Protein AF-0000000076204648 (afdb_homodimer)

Nearest PDB structures (foldseek):
  9ca1-assembly1_B  TM=9.227E-01  e=4.785E-21  Homo sapiens
  5gvd-assembly2_B  TM=9.600E-01  e=4.786E-19  Homo sapiens
  5gvd-assembly1_A  TM=9.150E-01  e=1.738E-18  Homo sapiens
  3nbi-assembly1_A  TM=7.741E-01  e=6.318E-12  Homo sapiens
  4cgy-assembly1_B  TM=7.667E-01  e=1.033E-11  Homo sapiens

Solvent-accessible surface area (backbone atoms only — not comparable to full-atom values): 27631 Å² total; per-residue (Å²): 109,74,61,58,63,32,37,73,71,6,47,49,52,28,74,69,25,49,54,65,36,25,64,92,49,66,93,39,67,70,53,29,49,61,44,46,33,39,41,60,38,66,76,25,34,28,80,74,74,63,91,45,46,58,32,66,85,25,55,59,48,76,40,52,35,47,29,29,34,66,42,56,44,64,50,41,36,64,74,94,43,49,79,43,84,78,49,64,88,36,46,35,36,34,33,27,34,39,74,52,73,42,38,30,34,43,34,37,87,51,71,93,61,54,78,82,59,54,32,34,21,27,31,36,34,34,52,65,34,25,26,60,51,14,28,33,55,33,31,69,82,31,43,43,75,73,38,54,52,14,59,74,50,30,51,54,52,53,49,49,51,55,50,49,53,44,46,56,51,40,53,62,60,60,68,46,72,72,76,80,67,68,80,68,68,74,73,68,76,70,70,76,73,69,82,74,73,83,72,76,74,78,81,79,79,74,83,76,79,80,70,72,66,69,64,64,58,60,55,54,52,57,54,52,54,61,60,54,68,68,59,64,84,67,76,76,79,81,78,82,76,84,123,108,73,61,59,63,31,36,72,71,8,46,46,53,27,74,69,24,48,54,65,37,26,65,94,51,65,94,39,68,70,54,29,48,61,42,45,33,38,42,58,38,67,77,25,35,28,81,73,74,62,91,46,46,56,31,67,84,26,55,61,46,76,38,52,34,47,31,29,34,65,44,58,42,66,50,40,36,63,73,94,44,49,78,42,83,80,51,65,90,35,46,35,37,33,32,27,36,39,74,52,73,41,39,31,34,44,34,35,88,51,70,95,62,53,78,82,57,53,32,34,21,26,30,37,34,32,50,66,32,25,26,59,51,14,29,33,55,32,30,69,81,32,42,42,74,73,36,57,51,14,61,76,48,31,50,54,52,52,49,51,52,54,52,51,53,44,46,55,51,38,52,64,63,61,67,46,70,71,74,79,64,66,80,66,67,73,72,67,77,68,70,76,69,70,78,80,68,80,67,72,74,73,75,83,77,82,80,82,80,75,86,69,65,72,65,64,56,57,61,56,54,58,53,50,56,66,60,58,69,69,66,68,81,68,79,79,82,80,76,81,75,74,132

Radius of gyration: 42.49 Å; Cα contacts (8 Å, |Δi|>4): 747; chains: 2; bounding box: 134×123×125 Å

Organism: Mytilus galloprovincialis (NCBI:txid29158)

Secondary structure (DSSP, 8-state):
-HHHHHHHTT--B-HHHHHHHHTTS---HHHHHHHHTTS-HHHHB---S-TTTTSTT--EEES-EEEEEEEEEE-SS-GGGTT-TTSPP-EEEEEESSS-EEEEEESS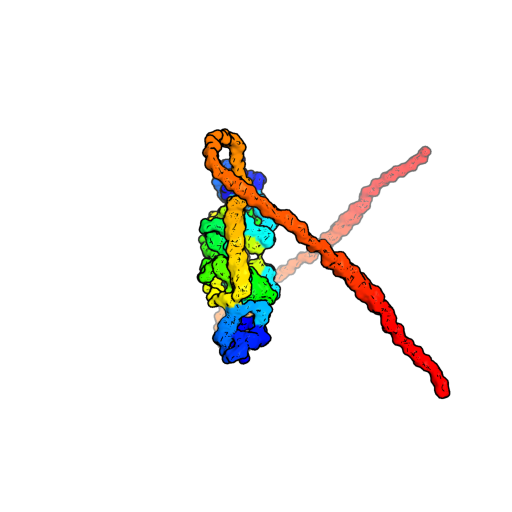PPTT--TTSPTT-EEEE-SEEEEETTEEEE-TTTEEEEE---HHHHHHHHHHHHHHHHHHHHHHHTSS------TT---------------------------STHHHHHHHHHHHHHHHTTTS-----------/-HHHHHHHTT--B-HHHHHHHHTTS---HHHHHHHHTTS-HHHHB---S-TTTTSTT--EEES-EEEEEEEEEE-SS-GGGTT-TTSPP-EEEEEESSS-EEEEEESSPPTT--TTSPTT-EEEE-SEEEEETTEEEE-TTTEEEEE---HHHHHHHHHHHHHHHHHHHHHHHTSS------TT--------------------------TTTHHHHHHHHHHHHHHHTTSS-----------

InterPro domains:
  IPR013894 RecQ mediated genome instability protein 1, OB-fold domain [PF08585] (84-159)
  IPR042470 RecQ mediated genome instability protein, N-terminal OB-fold domain superfamily [G3DSA:2.40.50.770] (40-168)

Foldseek 3Di:
DLQVVCVVQAQAWDPVLQCVQCPVHDSDNVSSVVSLQQDQLLVTFDDDFDPCLQAQPDWKDFDFHKKWWAAKAFPQDPPVCRVVPPGDGKIKTWIGRSPDIAIEIEPDDEPPDDRLQFTSWMKTFHGIFTGHNRYTYDYNVGIGTPTYHHPVRRVVVVVVVVVVVVVVVCVVVPPPDPPPPPVPDDPPPPDPPPPVPDPPVPDPPPPPPPVPPPVVVVVVVVVVVVVVVVPPDPPDPDDDDDD/DLQVVCVVQAQAWDPVLQCVQCPVHPSDNVSSVQSLQQDQLLVTFDDDFDPCLQAQPDWKDFDFHKKWWAAKAFPQDPPVCRVVPPGDGKIKTWIGRSPDIAIEIEPDDEPPDDRLQFTSWMKTFHGIFTGHNRYTYDYNVGIGTPTYHHPVRRVVVVVVVVVVVVVVVCVVVPPPPPPVPPVPPPPPCPDPPPPPPVCPVPPPDPPPDPPPPDVVVVVVVVVVVVVPVPPDDPPDPDDDDDD

Structure (mmCIF, N/CA/C/O backbone):
data_AF-0000000076204648-model_v1
#
loop_
_entity.id
_entity.type
_entity.pdbx_description
1 polymer 'Tudor domain-containing protein 3'
#
loop_
_atom_site.group_PDB
_atom_site.id
_atom_site.type_symbol
_atom_site.label_atom_id
_atom_site.label_alt_id
_atom_site.label_comp_id
_atom_site.label_asym_id
_atom_site.label_entity_id
_atom_site.label_seq_id
_atom_site.pdbx_PDB_ins_code
_atom_site.Cartn_x
_atom_site.Cartn_y
_atom_site.Cartn_z
_atom_site.occupancy
_atom_site.B_iso_or_equiv
_atom_site.auth_seq_id
_atom_site.auth_comp_id
_atom_site.auth_asym_id
_atom_site.auth_atom_id
_atom_site.pdbx_PDB_model_num
ATOM 1 N N . MET A 1 1 ? 19.734 31.438 8.516 1 57.34 1 MET A N 1
ATOM 2 C CA . MET A 1 1 ? 18.391 31.984 8.359 1 57.34 1 MET A CA 1
ATOM 3 C C . MET A 1 1 ? 17.328 30.953 8.734 1 57.34 1 MET A C 1
ATOM 5 O O . MET A 1 1 ? 17.594 29.75 8.672 1 57.34 1 MET A O 1
ATOM 9 N N . ALA A 1 2 ? 16.328 31.234 9.633 1 68.31 2 ALA A N 1
ATOM 10 C CA . ALA A 1 2 ? 15.328 30.359 10.242 1 68.31 2 ALA A CA 1
ATOM 11 C C . ALA A 1 2 ? 14.805 29.328 9.242 1 68.31 2 ALA A C 1
ATOM 13 O O . ALA A 1 2 ? 14.609 28.172 9.586 1 68.31 2 ALA A O 1
ATOM 14 N N . GLY A 1 3 ? 14.984 29.672 7.988 1 83 3 GLY A N 1
ATOM 15 C CA . GLY A 1 3 ? 14.469 28.812 6.938 1 83 3 GLY A CA 1
ATOM 16 C C . GLY A 1 3 ? 15.273 27.547 6.758 1 83 3 GLY A C 1
ATOM 17 O O . GLY A 1 3 ? 14.703 26.453 6.672 1 83 3 GLY A O 1
ATOM 18 N N . ALA A 1 4 ? 16.578 27.672 6.961 1 89.94 4 ALA A N 1
ATOM 19 C CA . ALA A 1 4 ? 17.453 26.516 6.707 1 89.94 4 ALA A CA 1
ATOM 20 C C . ALA A 1 4 ? 17.375 25.516 7.859 1 89.94 4 ALA A C 1
ATOM 22 O O . ALA A 1 4 ? 17.359 24.312 7.641 1 89.94 4 ALA A O 1
ATOM 23 N N . THR A 1 5 ? 17.359 26.047 9.125 1 94.25 5 THR A N 1
ATOM 24 C CA . THR A 1 5 ? 17.297 25.156 10.289 1 94.25 5 THR A CA 1
ATOM 25 C C . THR A 1 5 ? 15.945 24.469 10.359 1 94.25 5 THR A C 1
ATOM 27 O O . THR A 1 5 ? 15.867 23.297 10.766 1 94.25 5 THR A O 1
ATOM 30 N N . LEU A 1 6 ? 14.938 25.188 9.945 1 96.62 6 LEU A N 1
ATOM 31 C CA . LEU A 1 6 ? 13.594 24.609 9.914 1 96.62 6 LEU A CA 1
ATOM 32 C C . LEU A 1 6 ? 13.5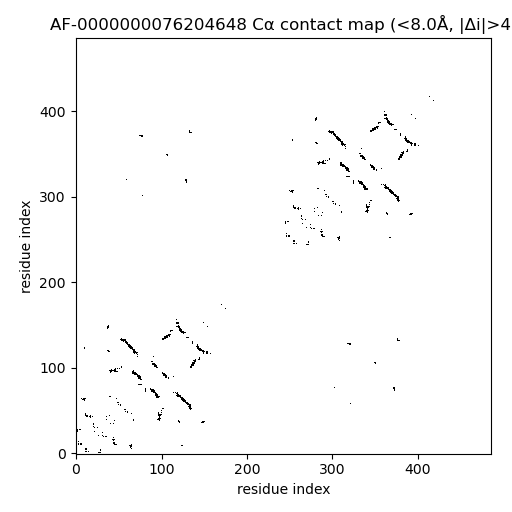 23.516 8.852 1 96.62 6 LEU A C 1
ATOM 34 O O . LEU A 1 6 ? 12.914 22.453 9.086 1 96.62 6 LEU A O 1
ATOM 38 N N . ASP A 1 7 ? 14.195 23.766 7.703 1 96.31 7 ASP A N 1
ATOM 39 C CA . ASP A 1 7 ? 14.234 22.781 6.625 1 96.31 7 ASP A CA 1
ATOM 40 C C . ASP A 1 7 ? 14.945 21.5 7.07 1 96.31 7 ASP A C 1
ATOM 42 O O . ASP A 1 7 ? 14.508 20.391 6.734 1 96.31 7 ASP A O 1
ATOM 46 N N . ALA A 1 8 ? 15.977 21.688 7.859 1 96.38 8 ALA A N 1
ATOM 47 C CA . ALA A 1 8 ? 16.75 20.547 8.344 1 96.38 8 ALA A CA 1
ATOM 48 C C . ALA A 1 8 ? 15.922 19.672 9.289 1 96.38 8 ALA A C 1
ATOM 50 O O . ALA A 1 8 ? 16.156 18.469 9.406 1 96.38 8 ALA A O 1
ATOM 51 N N . LYS A 1 9 ? 14.883 20.328 9.875 1 96.81 9 LYS A N 1
ATOM 52 C CA . LYS A 1 9 ? 14 19.609 10.797 1 96.81 9 LYS A CA 1
ATOM 53 C C . LYS A 1 9 ? 12.75 19.109 10.078 1 96.81 9 LYS A C 1
ATOM 55 O O . LYS A 1 9 ? 11.875 18.5 10.695 1 96.81 9 LYS A O 1
ATOM 60 N N . GLY A 1 10 ? 12.625 19.422 8.797 1 98.12 10 GLY A N 1
ATOM 61 C CA . GLY A 1 10 ? 11.531 18.922 7.992 1 98.12 10 GLY A CA 1
ATOM 62 C C . GLY A 1 10 ? 10.414 19.938 7.801 1 98.12 10 GLY A C 1
ATOM 63 O O . GLY A 1 10 ? 9.445 19.672 7.094 1 98.12 10 GLY A O 1
ATOM 64 N N . TRP A 1 11 ? 10.578 21.062 8.406 1 98.44 11 TRP A N 1
ATOM 65 C CA . TRP A 1 11 ? 9.555 22.094 8.289 1 98.44 11 TRP A CA 1
ATOM 66 C C . TRP A 1 11 ? 9.844 23.016 7.105 1 98.44 11 TRP A C 1
ATOM 68 O O . TRP A 1 11 ? 10.531 24.031 7.25 1 98.44 11 TRP A O 1
ATOM 78 N N . HIS A 1 12 ? 9.289 22.656 5.973 1 98.31 12 HIS A N 1
ATOM 79 C CA . HIS A 1 12 ? 9.477 23.438 4.754 1 98.31 12 HIS A CA 1
ATOM 80 C C . HIS A 1 12 ? 8.398 24.5 4.621 1 98.31 12 HIS A C 1
ATOM 82 O O . HIS A 1 12 ? 7.344 24.266 4.031 1 98.31 12 HIS A O 1
ATOM 88 N N . LEU A 1 13 ? 8.758 25.656 5.188 1 98 13 LEU A N 1
ATOM 89 C CA . LEU A 1 13 ? 7.824 26.781 5.215 1 98 13 LEU A CA 1
ATOM 90 C C . LEU A 1 13 ? 8.242 27.875 4.234 1 98 13 LEU A C 1
ATOM 92 O O . LEU A 1 13 ? 9.438 28.062 3.986 1 98 13 LEU A O 1
ATOM 96 N N . SER A 1 14 ? 7.242 28.516 3.668 1 97.06 14 SER A N 1
ATOM 97 C CA . SER A 1 14 ? 7.555 29.656 2.818 1 97.06 14 SER A CA 1
ATOM 98 C C . SER A 1 14 ? 8.109 30.828 3.635 1 97.06 14 SER A C 1
ATOM 100 O O . SER A 1 14 ? 7.949 30.859 4.855 1 97.06 14 SER A O 1
ATOM 102 N N . THR A 1 15 ? 8.781 31.797 2.938 1 94.94 15 THR A N 1
ATOM 103 C CA . THR A 1 15 ? 9.305 32.969 3.619 1 94.94 15 THR A CA 1
ATOM 104 C C . THR A 1 15 ? 8.18 33.75 4.285 1 94.94 15 THR A C 1
ATOM 106 O O . THR A 1 15 ? 8.297 34.188 5.441 1 94.94 15 THR A O 1
ATOM 109 N N . GLU A 1 16 ? 7.094 33.906 3.572 1 95.12 16 GLU A N 1
ATOM 110 C CA . GLU A 1 16 ? 5.918 34.594 4.117 1 95.12 16 GLU A CA 1
ATOM 111 C C . GLU A 1 16 ? 5.324 33.812 5.281 1 95.12 16 GLU A C 1
ATOM 113 O O . GLU A 1 16 ? 4.855 34.375 6.258 1 95.12 16 GLU A O 1
ATOM 118 N N . GLY A 1 17 ? 5.363 32.5 5.164 1 96.06 17 GLY A N 1
ATOM 119 C CA . GLY A 1 17 ? 4.852 31.625 6.223 1 96.06 17 GLY A CA 1
ATOM 120 C C . GLY A 1 17 ? 5.66 31.719 7.504 1 96.06 17 GLY A C 1
ATOM 121 O O . GLY A 1 17 ? 5.094 31.734 8.602 1 96.06 17 GLY A O 1
ATOM 122 N N . ILE A 1 18 ? 6.977 31.781 7.355 1 95.88 18 ILE A N 1
ATOM 123 C CA . ILE A 1 18 ? 7.855 31.922 8.516 1 95.88 18 ILE A CA 1
ATOM 124 C C . ILE A 1 18 ? 7.578 33.25 9.211 1 95.88 18 ILE A C 1
ATOM 126 O O . ILE A 1 18 ? 7.457 33.312 10.438 1 95.88 18 ILE A O 1
ATOM 130 N N . GLU A 1 19 ? 7.402 34.312 8.43 1 94.12 19 GLU A N 1
ATOM 131 C CA . GLU A 1 19 ? 7.129 35.625 9 1 94.12 19 GLU A CA 1
ATOM 132 C C . GLU A 1 19 ? 5.789 35.656 9.734 1 94.12 19 GLU A C 1
ATOM 134 O O . GLU A 1 19 ? 5.66 36.281 10.789 1 94.12 19 GLU A O 1
ATOM 139 N N . GLN A 1 20 ? 4.852 34.969 9.172 1 93.81 20 GLN A N 1
ATOM 140 C CA . GLN A 1 20 ? 3.541 34.844 9.805 1 93.81 20 GLN A CA 1
ATOM 141 C C . GLN A 1 20 ? 3.639 34.156 11.148 1 93.81 20 GLN A C 1
ATOM 143 O O . GLN A 1 20 ? 2.93 34.5 12.094 1 93.81 20 GLN A O 1
ATOM 148 N N . CYS A 1 21 ? 4.527 33.156 11.219 1 94.44 21 CYS A N 1
ATOM 149 C CA . CYS A 1 21 ? 4.648 32.344 12.43 1 94.44 21 CYS A CA 1
ATOM 150 C C . CYS A 1 21 ? 5.504 33.031 13.469 1 94.44 21 CYS A C 1
ATOM 152 O O . CYS A 1 21 ? 5.367 32.781 14.672 1 94.44 21 CYS A O 1
ATOM 154 N N . VAL A 1 22 ? 6.383 33.938 13.141 1 91.06 22 VAL A N 1
ATOM 155 C CA . VAL A 1 22 ? 7.234 34.688 14.055 1 91.06 22 VAL A CA 1
ATOM 156 C C . VAL A 1 22 ? 6.406 35.75 14.781 1 91.06 22 VAL A C 1
ATOM 158 O O . VAL A 1 22 ? 6.52 35.906 16 1 91.06 22 VAL A O 1
ATOM 161 N N . GLY A 1 23 ? 5.566 36.344 14.047 1 83.44 23 GLY A N 1
ATOM 162 C CA . GLY A 1 23 ? 4.797 37.438 14.648 1 83.44 23 GLY A CA 1
ATOM 163 C C . GLY A 1 23 ? 5.629 38.344 15.531 1 83.44 23 GLY A C 1
ATOM 164 O O . GLY A 1 23 ? 6.645 38.875 15.086 1 83.44 23 GLY A O 1
ATOM 165 N N . ASP A 1 24 ? 5.172 38.344 16.703 1 81.38 24 ASP A N 1
ATOM 166 C CA . ASP A 1 24 ? 5.844 39.188 17.672 1 81.38 24 ASP A CA 1
ATOM 167 C C . ASP A 1 24 ? 6.836 38.406 18.531 1 81.38 24 ASP A C 1
ATOM 169 O O . ASP A 1 24 ? 7.418 38.938 19.469 1 81.38 24 ASP A O 1
ATOM 173 N N . ASN A 1 25 ? 6.973 37.125 18.109 1 76.19 25 ASN A N 1
ATOM 174 C CA . ASN A 1 25 ? 7.824 36.25 18.906 1 76.19 25 ASN A CA 1
ATOM 175 C C . ASN A 1 25 ? 9.266 36.281 18.406 1 76.19 25 ASN A C 1
ATOM 177 O O . ASN A 1 25 ? 9.562 36.875 17.375 1 76.19 25 ASN A O 1
ATOM 181 N N . ALA A 1 26 ? 10.109 35.75 19.281 1 78.69 26 ALA A N 1
ATOM 182 C CA . ALA A 1 26 ? 11.516 35.594 18.891 1 78.69 26 ALA A CA 1
ATOM 183 C C . ALA A 1 26 ? 11.648 34.625 17.703 1 78.69 26 ALA A C 1
ATOM 185 O O . ALA A 1 26 ? 10.875 33.688 17.578 1 78.69 26 ALA A O 1
ATOM 186 N N . ARG A 1 27 ? 12.5 35.094 16.938 1 84.38 27 ARG A N 1
ATOM 187 C CA . ARG A 1 27 ? 12.789 34.25 15.781 1 84.38 27 ARG A CA 1
ATOM 188 C C . ARG A 1 27 ? 13.57 33 16.188 1 84.38 27 ARG A C 1
ATOM 190 O O . ARG A 1 27 ? 14.773 32.906 15.906 1 84.38 27 ARG A O 1
ATOM 197 N N . LYS A 1 28 ? 12.93 32.125 16.969 1 90.12 28 LYS A N 1
ATOM 198 C CA . LYS A 1 28 ? 13.461 30.844 17.375 1 90.12 28 LYS A CA 1
ATOM 199 C C . LYS A 1 28 ? 12.695 29.703 16.719 1 90.12 28 LYS A C 1
ATOM 201 O O . LYS A 1 28 ? 11.461 29.734 16.641 1 90.12 28 LYS A O 1
ATOM 206 N N . ASP A 1 29 ? 13.43 28.75 16.25 1 93.12 29 ASP A N 1
ATOM 207 C CA . ASP A 1 29 ? 12.836 27.625 15.523 1 93.12 29 ASP A CA 1
ATOM 208 C C . ASP A 1 29 ? 11.703 26.984 16.328 1 93.12 29 ASP A C 1
ATOM 210 O O . ASP A 1 29 ? 10.641 26.688 15.773 1 93.12 29 ASP A O 1
ATOM 214 N N . GLU A 1 30 ? 11.953 26.812 17.594 1 93.31 30 GLU A N 1
ATOM 215 C CA . GLU A 1 30 ? 10.984 26.125 18.438 1 93.31 30 GLU A CA 1
ATOM 216 C C . GLU A 1 30 ? 9.664 26.891 18.5 1 93.31 30 GLU A C 1
ATOM 218 O O . GLU A 1 30 ? 8.586 26.297 18.516 1 93.31 30 GLU A O 1
ATOM 223 N N . LYS A 1 31 ? 9.789 28.203 18.594 1 93.75 31 LYS A N 1
ATOM 224 C CA . LYS A 1 31 ? 8.594 29.031 18.672 1 93.75 31 LYS A CA 1
ATOM 225 C C . LYS A 1 31 ? 7.855 29.047 17.328 1 93.75 31 LYS A C 1
ATOM 227 O O . LYS A 1 31 ? 6.625 29.047 17.297 1 93.75 31 LYS A O 1
ATOM 232 N N . ILE A 1 32 ? 8.617 29.078 16.297 1 95.56 32 ILE A N 1
ATOM 233 C CA . ILE A 1 32 ? 8.039 29.078 14.961 1 95.56 32 ILE A CA 1
ATOM 234 C C . ILE A 1 32 ? 7.289 27.766 14.727 1 95.56 32 ILE A C 1
ATOM 236 O O . ILE A 1 32 ? 6.16 27.766 14.234 1 95.56 32 ILE A O 1
ATOM 240 N N . ILE A 1 33 ? 7.906 26.656 15.141 1 96.75 33 ILE A N 1
ATOM 241 C CA . ILE A 1 33 ? 7.316 25.328 14.961 1 96.75 33 ILE A CA 1
ATOM 242 C C . ILE A 1 33 ? 6.039 25.219 15.789 1 96.75 33 ILE A C 1
ATOM 244 O O . ILE A 1 33 ? 5.055 24.625 15.344 1 96.75 33 ILE A O 1
ATOM 248 N N . ASP A 1 34 ? 6.023 25.844 16.938 1 95.75 34 ASP A N 1
ATOM 249 C CA . ASP A 1 34 ? 4.863 25.797 17.828 1 95.75 34 ASP A CA 1
ATOM 250 C C . ASP A 1 34 ? 3.654 26.469 17.188 1 95.75 34 ASP A C 1
ATOM 252 O O . ASP A 1 34 ? 2.523 26 17.344 1 95.75 34 ASP A O 1
ATOM 256 N N . VAL A 1 35 ? 3.875 27.484 16.5 1 96.44 35 VAL A N 1
ATOM 257 C CA . VAL A 1 35 ? 2.791 28.188 15.812 1 96.44 35 VAL A CA 1
ATOM 258 C C . VAL A 1 35 ? 2.424 27.453 14.531 1 96.44 35 VAL A C 1
ATOM 260 O O . VAL A 1 35 ? 1.242 27.281 14.219 1 96.44 35 VAL A O 1
ATOM 263 N N . ALA A 1 36 ? 3.473 26.984 13.836 1 97.5 36 ALA A N 1
ATOM 264 C CA . ALA A 1 36 ? 3.281 26.297 12.555 1 97.5 36 ALA A CA 1
ATOM 265 C C . ALA A 1 36 ? 2.451 25.031 12.719 1 97.5 36 ALA A C 1
ATOM 267 O O . ALA A 1 36 ? 1.671 24.672 11.836 1 97.5 36 ALA A O 1
ATOM 268 N N . LYS A 1 37 ? 2.637 24.328 13.812 1 97.62 37 LYS A N 1
ATOM 269 C CA . LYS A 1 37 ? 1.92 23.078 14.055 1 97.62 37 LYS A CA 1
ATOM 270 C C . LYS A 1 37 ? 0.41 23.312 14.062 1 97.62 37 LYS A C 1
ATOM 272 O O . LYS A 1 37 ? -0.361 22.406 13.734 1 97.62 37 LYS A O 1
ATOM 277 N N . ASP A 1 38 ? 0.017 24.531 14.422 1 98.12 38 ASP A N 1
ATOM 278 C CA . ASP A 1 38 ? -1.404 24.844 14.562 1 98.12 38 ASP A CA 1
ATOM 279 C C . ASP A 1 38 ? -1.903 25.672 13.391 1 98.12 38 ASP A C 1
ATOM 281 O O . ASP A 1 38 ? -2.984 26.266 13.453 1 98.12 38 ASP A O 1
ATOM 285 N N . THR A 1 39 ? -1.097 25.828 12.398 1 98.5 39 THR A N 1
ATOM 286 C CA . THR A 1 39 ? -1.455 26.609 11.227 1 98.5 39 THR A CA 1
ATOM 287 C C . THR A 1 39 ? -1.567 25.734 9.984 1 98.5 39 THR A C 1
ATOM 289 O O . THR A 1 39 ? -0.767 24.812 9.797 1 98.5 39 THR A O 1
ATOM 292 N N . ASP A 1 40 ? -2.572 26.016 9.141 1 98.69 40 ASP A N 1
ATOM 293 C CA . ASP A 1 40 ? -2.781 25.234 7.926 1 98.69 40 ASP A CA 1
ATOM 294 C C . ASP A 1 40 ? -1.594 25.375 6.973 1 98.69 40 ASP A C 1
ATOM 296 O O . ASP A 1 40 ? -1.208 26.5 6.617 1 98.69 40 ASP A O 1
ATOM 300 N N . PHE A 1 41 ? -1.034 24.344 6.535 1 98.56 41 PHE A N 1
ATOM 301 C CA . PHE A 1 41 ? 0.122 24.359 5.648 1 98.56 41 PHE A CA 1
ATOM 302 C C . PHE A 1 41 ? -0.221 25.031 4.324 1 98.56 41 PHE A C 1
ATOM 304 O O . PHE A 1 41 ? 0.667 25.516 3.625 1 98.56 41 PHE A O 1
ATOM 311 N N . LYS A 1 42 ? -1.438 25.109 3.932 1 98.19 42 LYS A N 1
ATOM 312 C CA . LYS A 1 42 ? -1.843 25.797 2.713 1 98.19 42 LYS A CA 1
ATOM 313 C C . LYS A 1 42 ? -1.487 27.281 2.783 1 98.19 42 LYS A C 1
ATOM 315 O O . LYS A 1 42 ? -1.27 27.922 1.754 1 98.19 42 LYS A O 1
ATOM 320 N N . GLU A 1 43 ? -1.428 27.766 3.973 1 98.06 43 GLU A N 1
ATOM 321 C CA . GLU A 1 43 ? -1.155 29.172 4.195 1 98.06 43 GLU A CA 1
ATOM 322 C C . GLU A 1 43 ? 0.342 29.438 4.34 1 98.06 43 GLU A C 1
ATOM 324 O O . GLU A 1 43 ? 0.827 30.516 3.99 1 98.06 43 GLU A O 1
ATOM 329 N N . ILE A 1 44 ? 1.034 28.375 4.828 1 98.19 44 ILE A N 1
ATOM 330 C CA . ILE A 1 44 ? 2.383 28.734 5.262 1 98.19 44 ILE A CA 1
ATOM 331 C C . ILE A 1 44 ? 3.391 27.781 4.617 1 98.19 44 ILE A C 1
ATOM 333 O O . ILE A 1 44 ? 4.602 28.016 4.668 1 98.19 44 ILE A O 1
ATOM 337 N N . GLY A 1 45 ? 2.941 26.688 4.062 1 97.88 45 GLY A N 1
ATOM 338 C CA . GLY A 1 45 ? 3.844 25.641 3.602 1 97.88 45 GLY A CA 1
ATOM 339 C C . GLY A 1 45 ? 4.539 25.984 2.299 1 97.88 45 GLY A C 1
ATOM 340 O O . GLY A 1 45 ? 3.988 26.703 1.47 1 97.88 45 GLY A O 1
ATOM 341 N N . ARG A 1 46 ? 5.754 25.422 2.139 1 97.94 46 ARG A N 1
ATOM 342 C CA . ARG A 1 46 ? 6.484 25.438 0.874 1 97.94 46 ARG A CA 1
ATOM 343 C C . ARG A 1 46 ? 6.484 24.047 0.232 1 97.94 46 ARG A C 1
ATOM 345 O O . ARG A 1 46 ? 6.656 23.047 0.919 1 97.94 46 ARG A O 1
ATOM 352 N N . LYS A 1 47 ? 6.312 24.125 -1.06 1 97.75 47 LYS A N 1
ATOM 353 C CA . LYS A 1 47 ? 6.27 22.859 -1.795 1 97.75 47 LYS A CA 1
ATOM 354 C C . LYS A 1 47 ? 7.602 22.125 -1.688 1 97.75 47 LYS A C 1
ATOM 356 O O . LYS A 1 47 ? 8.664 22.703 -1.907 1 97.75 47 LYS A O 1
ATOM 361 N N . TRP A 1 48 ? 7.52 20.797 -1.299 1 97.5 48 TRP A N 1
ATOM 362 C CA . TRP A 1 48 ? 8.758 20.031 -1.25 1 97.5 48 TRP A CA 1
ATOM 363 C C . TRP A 1 48 ? 8.531 18.609 -1.741 1 97.5 48 TRP A C 1
ATOM 365 O O . TRP A 1 48 ? 9.492 17.891 -2.025 1 97.5 48 TRP A O 1
ATOM 375 N N . LEU A 1 49 ? 7.27 18.172 -1.82 1 98.06 49 LEU A N 1
ATOM 376 C CA . LEU A 1 49 ? 6.969 16.859 -2.369 1 98.06 49 LEU A CA 1
ATOM 377 C C . LEU A 1 49 ? 7.285 16.797 -3.859 1 98.06 49 LEU A C 1
ATOM 379 O O . LEU A 1 49 ? 7.078 17.781 -4.578 1 98.06 49 LEU A O 1
ATOM 383 N N . PRO A 1 50 ? 7.777 15.602 -4.281 1 97.12 50 PRO A N 1
ATOM 384 C CA . PRO A 1 50 ? 7.914 15.461 -5.73 1 97.12 50 PRO A CA 1
ATOM 385 C C . PRO A 1 50 ? 6.598 15.672 -6.473 1 97.12 50 PRO A C 1
ATOM 387 O O . PRO A 1 50 ? 5.539 15.25 -6 1 97.12 50 PRO A O 1
ATOM 390 N N . GLU A 1 51 ? 6.68 16.312 -7.641 1 96.19 51 GLU A N 1
ATOM 391 C CA . GLU A 1 51 ? 5.488 16.641 -8.43 1 96.19 51 GLU A CA 1
ATOM 392 C C . GLU A 1 51 ? 4.738 15.375 -8.836 1 96.19 51 GLU A C 1
ATOM 394 O O . GLU A 1 51 ? 3.512 15.383 -8.961 1 96.19 51 GLU A O 1
ATOM 399 N N . ASP A 1 52 ? 5.43 14.312 -8.938 1 95.56 52 ASP A N 1
ATOM 400 C CA . ASP A 1 52 ? 4.828 13.078 -9.43 1 95.56 52 ASP A CA 1
ATOM 401 C C . ASP A 1 52 ? 4.555 12.109 -8.281 1 95.56 52 ASP A C 1
ATOM 403 O O . ASP A 1 52 ? 4.441 10.898 -8.5 1 95.56 52 ASP A O 1
ATOM 407 N N . VAL A 1 53 ? 4.43 12.555 -7.035 1 96.31 53 VAL A N 1
ATOM 408 C CA . VAL A 1 53 ? 4.348 11.719 -5.844 1 96.31 53 VAL A CA 1
ATOM 409 C C . VAL A 1 53 ? 3.131 10.805 -5.941 1 96.31 53 VAL A C 1
ATOM 411 O O . VAL A 1 53 ? 3.135 9.695 -5.398 1 96.31 53 VAL A O 1
ATOM 414 N N . SER A 1 54 ? 2.119 11.234 -6.645 1 94.38 54 SER A N 1
ATOM 415 C CA . SER A 1 54 ? 0.887 10.461 -6.742 1 94.38 54 SER A CA 1
ATOM 416 C C . SER A 1 54 ? 0.888 9.57 -7.984 1 94.38 54 SER A C 1
ATOM 418 O O . SER A 1 54 ? -0.066 8.828 -8.227 1 94.38 54 SER A O 1
ATOM 420 N N . LYS A 1 55 ? 1.922 9.719 -8.711 1 92.44 55 LYS A N 1
ATOM 421 C CA . LYS A 1 55 ? 2.008 8.961 -9.953 1 92.44 55 LYS A CA 1
ATOM 422 C C . LYS A 1 55 ? 2.785 7.664 -9.758 1 92.44 55 LYS A C 1
ATOM 424 O O . LYS A 1 55 ? 3.533 7.523 -8.789 1 92.44 55 LYS A O 1
ATOM 429 N N . VAL A 1 56 ? 2.643 6.801 -10.703 1 89.06 56 VAL A N 1
ATOM 430 C CA . VAL A 1 56 ? 3.275 5.484 -10.672 1 89.06 56 VAL A CA 1
ATOM 431 C C . VAL A 1 56 ? 4.789 5.637 -10.797 1 89.06 56 VAL A C 1
ATOM 433 O O . VAL A 1 56 ? 5.551 4.809 -10.297 1 89.06 56 VAL A O 1
ATOM 436 N N . SER A 1 57 ? 5.215 6.723 -11.375 1 91.62 57 SER A N 1
ATOM 437 C CA . SER A 1 57 ? 6.625 6.938 -11.672 1 91.62 57 SER A CA 1
ATOM 438 C C . SER A 1 57 ? 7.418 7.258 -10.406 1 91.62 57 SER A C 1
ATOM 440 O O . SER A 1 57 ? 8.641 7.109 -10.383 1 91.62 57 SER A O 1
ATOM 442 N N . CYS A 1 58 ? 6.777 7.719 -9.344 1 94.12 58 CYS A N 1
ATOM 443 C CA . CYS A 1 58 ? 7.469 8.078 -8.109 1 94.12 58 CYS A CA 1
ATOM 444 C C . CYS A 1 58 ? 7.777 6.84 -7.277 1 94.12 58 CYS A C 1
ATOM 446 O O . CYS A 1 58 ? 6.871 6.078 -6.934 1 94.12 58 CYS A O 1
ATOM 448 N N . GLU A 1 59 ? 9.016 6.699 -6.879 1 92.38 59 GLU A N 1
ATOM 449 C CA . GLU A 1 59 ? 9.414 5.465 -6.203 1 92.38 59 GLU A CA 1
ATOM 450 C C . GLU A 1 59 ? 9.664 5.711 -4.715 1 92.38 59 GLU A C 1
ATOM 452 O O . GLU A 1 59 ? 9.609 4.777 -3.91 1 92.38 59 GLU A O 1
ATOM 457 N N . TYR A 1 60 ? 10.023 6.938 -4.422 1 94.56 60 TYR A N 1
ATOM 458 C CA . TYR A 1 60 ? 10.297 7.23 -3.018 1 94.56 60 TYR A CA 1
ATOM 459 C C . TYR A 1 60 ? 10.172 8.727 -2.738 1 94.56 60 TYR A C 1
ATOM 461 O O . TYR A 1 60 ? 10.109 9.531 -3.666 1 94.56 60 TYR A O 1
ATOM 469 N N . VAL A 1 61 ? 10 9.023 -1.535 1 96.12 61 VAL A N 1
ATOM 470 C CA . VAL A 1 61 ? 10.07 10.391 -1.018 1 96.12 61 VAL A CA 1
ATOM 471 C C . VAL A 1 61 ? 11.148 10.477 0.065 1 96.12 61 VAL A C 1
ATOM 473 O O . VAL A 1 61 ? 11.227 9.609 0.938 1 96.12 61 VAL A O 1
ATOM 476 N N . GLU A 1 62 ? 11.953 11.453 -0.044 1 94.94 62 GLU A N 1
ATOM 477 C CA . GLU A 1 62 ? 13.047 11.602 0.913 1 94.94 62 GLU A CA 1
ATOM 478 C C . GLU A 1 62 ? 12.68 12.586 2.02 1 94.94 62 GLU A C 1
ATOM 480 O O . GLU A 1 62 ? 12.25 13.711 1.74 1 94.94 62 GLU A O 1
ATOM 485 N N . GLY A 1 63 ? 12.828 12.07 3.283 1 94.94 63 GLY A N 1
ATOM 486 C CA . GLY A 1 63 ? 12.688 12.953 4.434 1 94.94 63 GLY A CA 1
ATOM 487 C C . GLY A 1 63 ? 14.008 13.562 4.875 1 94.94 63 GLY A C 1
ATOM 488 O O . GLY A 1 63 ? 15.039 13.344 4.238 1 94.94 63 GLY A O 1
ATOM 489 N N . PRO A 1 64 ? 13.969 14.445 5.816 1 97.94 64 PRO A N 1
ATOM 490 C CA . PRO A 1 64 ? 12.812 14.727 6.672 1 97.94 64 PRO A CA 1
ATOM 491 C C . PRO A 1 64 ? 11.852 15.742 6.047 1 97.94 64 PRO A C 1
ATOM 493 O O . PRO A 1 64 ? 12.289 16.672 5.367 1 97.94 64 PRO A O 1
ATOM 496 N N . GLY A 1 65 ? 10.633 15.539 6.172 1 98.62 65 GLY A N 1
ATOM 497 C CA . GLY A 1 65 ? 9.602 16.453 5.715 1 98.62 65 GLY A CA 1
ATOM 498 C C . GLY A 1 65 ? 8.312 16.344 6.512 1 98.62 65 GLY A C 1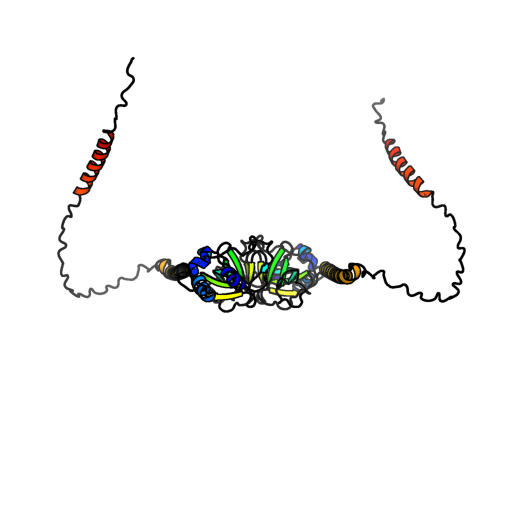
ATOM 499 O O . GLY A 1 65 ? 7.812 15.242 6.742 1 98.62 65 GLY A O 1
ATOM 500 N N . VAL A 1 66 ? 7.84 17.484 6.938 1 98.88 66 VAL A N 1
ATOM 501 C CA . VAL A 1 66 ? 6.602 17.516 7.707 1 98.88 66 VAL A CA 1
ATOM 502 C C . VAL A 1 66 ? 5.41 17.688 6.762 1 98.88 66 VAL A C 1
ATOM 504 O O . VAL A 1 66 ? 5.461 18.484 5.828 1 98.88 66 VAL A O 1
ATOM 507 N N . LEU A 1 67 ? 4.418 16.891 7.004 1 98.81 67 LEU A N 1
ATOM 508 C CA . LEU A 1 67 ? 3.164 16.953 6.258 1 98.81 67 LEU A CA 1
ATOM 509 C C . LEU A 1 67 ? 1.985 17.188 7.199 1 98.81 67 LEU A C 1
ATOM 511 O O . LEU A 1 67 ? 2.109 17 8.414 1 98.81 67 LEU A O 1
ATOM 515 N N . GLN A 1 68 ? 0.95 17.656 6.613 1 98.94 68 GLN A N 1
ATOM 516 C CA . GLN A 1 68 ? -0.298 17.859 7.34 1 98.94 68 GLN A CA 1
ATOM 517 C C . GLN A 1 68 ? -1.336 16.812 6.961 1 98.94 68 GLN A C 1
ATOM 519 O O . GLN A 1 68 ? -1.539 16.516 5.781 1 98.94 68 GLN A O 1
ATOM 524 N N . ILE A 1 69 ? -1.955 16.203 7.953 1 98.88 69 ILE A N 1
ATOM 525 C CA . ILE A 1 69 ? -3.004 15.219 7.703 1 98.88 69 ILE A CA 1
ATOM 526 C C . ILE A 1 69 ? -4.262 15.922 7.195 1 98.88 69 ILE A C 1
ATOM 528 O O . ILE A 1 69 ? -4.73 16.891 7.809 1 98.88 69 ILE A O 1
ATOM 532 N N . GLN A 1 70 ? -4.773 15.484 6.078 1 98.44 70 GLN A N 1
ATOM 533 C CA . GLN A 1 70 ? -6.043 15.977 5.551 1 98.44 70 GLN A CA 1
ATOM 534 C C . GLN A 1 70 ? -7.195 15.062 5.941 1 98.44 70 GLN A C 1
ATOM 536 O O . GLN A 1 70 ? -8.297 15.531 6.242 1 98.44 70 GLN A O 1
ATOM 541 N N . LYS A 1 71 ? -6.875 13.758 5.883 1 97.19 71 LYS A N 1
ATOM 542 C CA . LYS A 1 71 ? -7.891 12.742 6.133 1 97.19 71 LYS A CA 1
ATOM 543 C C . LYS A 1 71 ? -7.254 11.422 6.57 1 97.19 71 LYS A C 1
ATOM 545 O O . LYS A 1 71 ? -6.16 11.078 6.121 1 97.19 71 LYS A O 1
ATOM 550 N N . ILE A 1 72 ? -7.898 10.75 7.5 1 96.62 72 ILE A N 1
ATOM 551 C CA . ILE A 1 72 ? -7.535 9.391 7.871 1 96.62 72 ILE A CA 1
ATOM 552 C C . ILE A 1 72 ? -8.742 8.469 7.707 1 96.62 72 ILE A C 1
ATOM 554 O O . ILE A 1 72 ? -9.852 8.805 8.141 1 96.62 72 ILE A O 1
ATOM 558 N N . ARG A 1 73 ? -8.484 7.383 7.062 1 93.56 73 ARG A N 1
ATOM 559 C CA . ARG A 1 73 ? -9.547 6.402 6.855 1 93.56 73 ARG A CA 1
ATOM 560 C C . ARG A 1 73 ? -9.047 4.992 7.152 1 93.56 73 ARG A C 1
ATOM 562 O O . ARG A 1 73 ? -7.898 4.656 6.867 1 93.56 73 ARG A O 1
ATOM 569 N N . ASN A 1 74 ? -9.953 4.148 7.777 1 92.56 74 ASN A N 1
ATOM 570 C CA . ASN A 1 74 ? -9.68 2.719 7.902 1 92.56 74 ASN A CA 1
ATOM 571 C C . ASN A 1 74 ? -10.141 1.952 6.668 1 92.56 74 ASN A C 1
ATOM 573 O O . ASN A 1 74 ? -11.336 1.917 6.367 1 92.56 74 ASN A O 1
ATOM 577 N N . VAL A 1 75 ? -9.258 1.249 5.934 1 91.19 75 VAL A N 1
ATOM 578 C CA . VAL A 1 75 ? -9.578 0.658 4.637 1 91.19 75 VAL A CA 1
ATOM 579 C C . VAL A 1 75 ? -9.641 -0.862 4.766 1 91.19 75 VAL A C 1
ATOM 581 O O . VAL A 1 75 ? -9.773 -1.57 3.764 1 91.19 75 VAL A O 1
ATOM 584 N N . ALA A 1 76 ? -9.391 -1.549 5.957 1 81.06 76 ALA A N 1
ATOM 585 C CA . ALA A 1 76 ? -9.359 -2.996 6.16 1 81.06 76 ALA A CA 1
ATOM 586 C C . ALA A 1 76 ? -10.641 -3.646 5.652 1 81.06 76 ALA A C 1
ATOM 588 O O . ALA A 1 76 ? -10.633 -4.805 5.23 1 81.06 76 ALA A O 1
ATOM 589 N N . ALA A 1 77 ? -11.781 -3.264 5.723 1 66.25 77 ALA A N 1
ATOM 590 C CA . ALA A 1 77 ? -12.977 -3.924 5.207 1 66.25 77 ALA A CA 1
ATOM 591 C C . ALA A 1 77 ? -13.875 -2.934 4.469 1 66.25 77 ALA A C 1
ATOM 593 O O . ALA A 1 77 ? -13.781 -1.724 4.688 1 66.25 77 ALA A O 1
ATOM 594 N N . PRO A 1 78 ? -14.555 -3.557 3.352 1 59.5 78 PRO A N 1
ATOM 595 C CA . PRO A 1 78 ? -15.406 -2.719 2.51 1 59.5 78 PRO A CA 1
ATOM 596 C C . PRO A 1 78 ? -16.203 -1.689 3.312 1 59.5 78 PRO A C 1
ATOM 598 O O . PRO A 1 78 ? -16.453 -1.887 4.504 1 59.5 78 PRO A O 1
ATOM 601 N N . LYS A 1 79 ? -16.203 -0.456 2.631 1 56 79 LYS A N 1
ATOM 602 C CA . LYS A 1 79 ? -16.891 0.724 3.135 1 56 79 LYS A CA 1
ATOM 603 C C . LYS A 1 79 ? -18.172 0.334 3.873 1 56 79 LYS A C 1
ATOM 605 O O . LYS A 1 79 ? -18.516 0.944 4.887 1 56 79 LYS A O 1
ATOM 610 N N . ASP A 1 80 ? -18.844 -0.558 3.268 1 51 80 ASP A N 1
ATOM 611 C CA . ASP A 1 80 ? -20.156 -0.8 3.84 1 51 80 ASP A CA 1
ATOM 612 C C . ASP A 1 80 ? -20.047 -1.405 5.238 1 51 80 ASP A C 1
ATOM 614 O O . ASP A 1 80 ? -21.047 -1.531 5.945 1 51 80 ASP A O 1
ATOM 618 N N . ASN A 1 81 ? -18.734 -1.79 5.547 1 50.66 81 ASN A N 1
ATOM 619 C CA . ASN A 1 81 ? -18.594 -2.225 6.934 1 50.66 81 ASN A CA 1
ATOM 620 C C . ASN A 1 81 ? -17.469 -1.457 7.641 1 50.66 81 ASN A C 1
ATOM 622 O O . ASN A 1 81 ? -16.656 -2.051 8.336 1 50.66 81 ASN A O 1
ATOM 626 N N . GLU A 1 82 ? -17.266 -0.296 7.254 1 49.94 82 GLU A N 1
ATOM 627 C CA . GLU A 1 82 ? -16.156 0.524 7.75 1 49.94 82 GLU A CA 1
ATOM 628 C C . GLU A 1 82 ? -16.219 0.662 9.266 1 49.94 82 GLU A C 1
ATOM 630 O O . GLU A 1 82 ? -15.18 0.749 9.93 1 49.94 82 GLU A O 1
ATOM 635 N N . GLU A 1 83 ? -17.5 0.812 9.633 1 45.19 83 GLU A N 1
ATOM 636 C CA . GLU A 1 83 ? -17.688 1.069 11.062 1 45.19 83 GLU A CA 1
ATOM 637 C C . GLU A 1 83 ? -17.641 -0.226 11.867 1 45.19 83 GLU A C 1
ATOM 639 O O . GLU A 1 83 ? -17.859 -0.22 13.078 1 45.19 83 GLU A O 1
ATOM 644 N N . SER A 1 84 ? -17.484 -1.304 11.055 1 46.09 84 SER A N 1
ATOM 645 C CA . SER A 1 84 ? -17.516 -2.518 11.859 1 46.09 84 SER A CA 1
ATOM 646 C C . SER A 1 84 ? -16.359 -2.57 12.836 1 46.09 84 SER A C 1
ATOM 648 O O . SER A 1 84 ? -15.203 -2.324 12.453 1 46.09 84 SER A O 1
ATOM 650 N N . GLN A 1 85 ? -16.516 -2.104 13.945 1 50.22 85 GLN A N 1
ATOM 651 C CA . GLN A 1 85 ? -15.594 -2.242 15.07 1 50.22 85 GLN A CA 1
ATOM 652 C C . GLN A 1 85 ? -14.812 -3.549 14.984 1 50.22 85 GLN A C 1
ATOM 654 O O . GLN A 1 85 ? -13.766 -3.693 15.625 1 50.22 85 GLN A O 1
ATOM 659 N N . GLY A 1 86 ? -15.25 -4.387 14.094 1 56.06 86 GLY A N 1
ATOM 660 C CA . GLY A 1 86 ? -14.648 -5.715 14.109 1 56.06 86 GLY A CA 1
ATOM 661 C C . GLY A 1 86 ? -13.531 -5.875 13.102 1 56.06 86 GLY A C 1
ATOM 662 O O . GLY A 1 86 ? -12.82 -6.887 13.109 1 56.06 86 GLY A O 1
ATOM 663 N N . ALA A 1 87 ? -13.438 -4.781 12.156 1 61.12 87 ALA A N 1
ATOM 664 C CA . ALA A 1 87 ? -12.414 -5.023 11.148 1 61.12 87 ALA A CA 1
ATOM 665 C C . ALA A 1 87 ? -11.031 -4.652 11.672 1 61.12 87 ALA A C 1
ATOM 667 O O . ALA A 1 87 ? -10.891 -3.74 12.492 1 61.12 87 ALA A O 1
ATOM 668 N N . PRO A 1 88 ? -10.078 -5.414 11.289 1 79.69 88 PRO A N 1
ATOM 669 C CA . PRO A 1 88 ? -8.711 -5.102 11.703 1 79.69 88 PRO A CA 1
ATOM 670 C C . PRO A 1 88 ? -8.234 -3.746 11.188 1 79.69 88 PRO A C 1
ATOM 672 O O . PRO A 1 88 ? -8.711 -3.275 10.148 1 79.69 88 PRO A O 1
ATOM 675 N N . ARG A 1 89 ? -7.617 -3.021 11.898 1 87.5 89 ARG A N 1
ATOM 676 C CA . ARG A 1 89 ? -7.113 -1.688 11.586 1 87.5 89 ARG A CA 1
ATOM 677 C C . ARG A 1 89 ? -6.133 -1.731 10.422 1 87.5 89 ARG A C 1
ATOM 679 O O . ARG A 1 89 ? -5.234 -2.578 10.391 1 87.5 89 ARG A O 1
ATOM 686 N N . LEU A 1 90 ? -6.383 -0.88 9.375 1 92.69 90 LEU A N 1
ATOM 687 C CA . LEU A 1 90 ? -5.516 -0.543 8.25 1 92.69 90 LEU A CA 1
ATOM 688 C C . LEU A 1 90 ? -5.781 0.88 7.77 1 92.69 90 LEU A C 1
ATOM 690 O O . LEU A 1 90 ? -6.73 1.12 7.02 1 92.69 90 LEU A O 1
ATOM 694 N N . LEU A 1 91 ? -4.855 1.755 8.172 1 95.38 91 LEU A N 1
ATOM 695 C CA . LEU A 1 91 ? -5.164 3.168 7.98 1 95.38 91 LEU A CA 1
ATOM 696 C C . LEU A 1 91 ? -4.594 3.674 6.66 1 95.38 91 LEU A C 1
ATOM 698 O O . LEU A 1 91 ? -3.465 3.336 6.297 1 95.38 91 LEU A O 1
ATOM 702 N N . LYS A 1 92 ? -5.395 4.375 6.008 1 96.69 92 LYS A N 1
ATOM 703 C CA . LYS A 1 92 ? -4.973 5.199 4.879 1 96.69 92 LYS A CA 1
ATOM 704 C C . LYS A 1 92 ? -4.977 6.68 5.25 1 96.69 92 LYS A C 1
ATOM 706 O O . LYS A 1 92 ? -5.949 7.18 5.82 1 96.69 92 LYS A O 1
ATOM 711 N N . LEU A 1 93 ? -3.906 7.348 4.914 1 98.12 93 LEU A N 1
ATOM 712 C CA . LEU A 1 93 ? -3.779 8.766 5.23 1 98.12 93 LEU A CA 1
ATOM 713 C C . LEU A 1 93 ? -3.727 9.602 3.955 1 98.12 93 LEU A C 1
ATOM 715 O O . LEU A 1 93 ? -3.076 9.219 2.98 1 98.12 93 LEU A O 1
ATOM 719 N N . THR A 1 94 ? -4.422 10.703 3.963 1 98.44 94 THR A N 1
ATOM 720 C CA . THR A 1 94 ? -4.223 11.758 2.975 1 98.44 94 THR A CA 1
ATOM 721 C C . THR A 1 94 ? -3.426 12.914 3.572 1 98.44 94 THR A C 1
ATOM 723 O O . THR A 1 94 ? -3.83 13.492 4.578 1 98.44 94 THR A O 1
ATOM 726 N N . LEU A 1 95 ? -2.312 13.188 2.959 1 98.69 95 LEU A N 1
ATOM 727 C CA . LEU A 1 95 ? -1.364 14.148 3.504 1 98.69 95 LEU A CA 1
ATOM 728 C C . LEU A 1 95 ? -1.105 15.273 2.51 1 98.69 95 LEU A C 1
ATOM 730 O O . LEU A 1 95 ? -1.379 15.133 1.315 1 98.69 95 LEU A O 1
ATOM 734 N N . THR A 1 96 ? -0.568 16.422 3.002 1 98.75 96 THR A N 1
ATOM 735 C CA . THR A 1 96 ? -0.267 17.547 2.119 1 98.75 96 THR A CA 1
ATOM 736 C C . THR A 1 96 ? 0.907 18.359 2.656 1 98.75 96 THR A C 1
ATOM 738 O O . THR A 1 96 ? 1.107 18.438 3.869 1 98.75 96 THR A O 1
ATOM 741 N N . ASP A 1 97 ? 1.681 18.906 1.762 1 98.5 97 ASP A N 1
ATOM 742 C CA . ASP A 1 97 ? 2.717 19.875 2.131 1 98.5 97 ASP A CA 1
ATOM 743 C C . ASP A 1 97 ? 2.217 21.312 1.984 1 98.5 97 ASP A C 1
ATOM 745 O O . ASP A 1 97 ? 3.004 22.25 2.047 1 98.5 97 ASP A O 1
ATOM 749 N N . GLY A 1 98 ? 0.86 21.438 1.794 1 98.44 98 GLY A N 1
ATOM 750 C CA . GLY A 1 98 ? 0.265 22.734 1.547 1 98.44 98 GLY A CA 1
ATOM 751 C C . GLY A 1 98 ? 0.031 23.016 0.075 1 98.44 98 GLY A C 1
ATOM 752 O O . GLY A 1 98 ? -0.729 23.922 -0.278 1 98.44 98 GLY A O 1
ATOM 753 N N . HIS A 1 99 ? 0.655 22.219 -0.8 1 98.31 99 HIS A N 1
ATOM 754 C CA . HIS A 1 99 ? 0.58 22.438 -2.24 1 98.31 99 HIS A CA 1
ATOM 755 C C . HIS A 1 99 ? 0.084 21.188 -2.965 1 98.31 99 HIS A C 1
ATOM 757 O O . HIS A 1 99 ? -0.79 21.281 -3.83 1 98.31 99 HIS A O 1
ATOM 763 N N . LEU A 1 100 ? 0.649 20.016 -2.574 1 97.94 100 LEU A N 1
ATOM 764 C CA . LEU A 1 100 ? 0.275 18.734 -3.17 1 97.94 100 LEU A CA 1
ATOM 765 C C . LEU A 1 100 ? -0.309 17.797 -2.119 1 97.94 100 LEU A C 1
ATOM 767 O O . LEU A 1 100 ? 0.108 17.828 -0.958 1 97.94 100 LEU A O 1
ATOM 771 N N . ASN A 1 101 ? -1.26 17.078 -2.584 1 97.94 101 ASN A N 1
ATOM 772 C CA . ASN A 1 101 ? -1.777 15.992 -1.76 1 97.94 101 ASN A CA 1
ATOM 773 C C . ASN A 1 101 ? -1.146 14.648 -2.133 1 97.94 101 ASN A C 1
ATOM 775 O O . ASN A 1 101 ? -0.851 14.406 -3.305 1 97.94 101 ASN A O 1
ATOM 779 N N . CYS A 1 102 ? -0.928 13.852 -1.141 1 97.75 102 CYS A N 1
ATOM 780 C CA . CYS A 1 102 ? -0.465 12.484 -1.363 1 97.75 102 CYS A CA 1
ATOM 781 C C . CYS A 1 102 ? -1.139 11.516 -0.399 1 97.75 102 CYS A C 1
ATOM 783 O O . CYS A 1 102 ? -1.67 11.93 0.633 1 97.75 102 CYS A O 1
ATOM 785 N N . ASN A 1 103 ? -1.175 10.25 -0.751 1 97.5 103 ASN A N 1
ATOM 786 C CA . ASN A 1 103 ? -1.789 9.211 0.068 1 97.5 103 ASN A CA 1
ATOM 787 C C . ASN A 1 103 ? -0.745 8.25 0.63 1 97.5 103 ASN A C 1
ATOM 789 O O . ASN A 1 103 ? 0.305 8.039 0.02 1 97.5 103 ASN A O 1
ATOM 793 N N . GLY A 1 104 ? -1.007 7.801 1.819 1 97.62 104 GLY A N 1
ATOM 794 C CA . GLY A 1 104 ? -0.165 6.801 2.461 1 97.62 104 GLY A CA 1
ATOM 795 C C . GLY A 1 104 ? -0.956 5.699 3.139 1 97.62 104 GLY A C 1
ATOM 796 O O . GLY A 1 104 ? -2.094 5.914 3.562 1 97.62 104 GLY A O 1
ATOM 797 N N . VAL A 1 105 ? -0.33 4.551 3.215 1 96.69 105 VAL A N 1
ATOM 798 C CA . VAL A 1 105 ? -0.94 3.418 3.906 1 96.69 105 VAL A CA 1
ATOM 799 C C . VAL A 1 105 ? 0.035 2.855 4.938 1 96.69 105 VAL A C 1
ATOM 801 O O . VAL A 1 105 ? 1.243 2.807 4.695 1 96.69 105 VAL A O 1
ATOM 804 N N . GLU A 1 106 ? -0.521 2.496 6.027 1 95.19 106 GLU A N 1
ATOM 805 C CA . GLU A 1 106 ? 0.354 1.951 7.062 1 95.19 106 GLU A CA 1
ATOM 806 C C . GLU A 1 106 ? 0.788 0.527 6.723 1 95.19 106 GLU A C 1
ATOM 808 O O . GLU A 1 106 ? -0.036 -0.301 6.328 1 95.19 106 GLU A O 1
ATOM 813 N N . THR A 1 107 ? 2.012 0.213 6.812 1 93.62 107 THR A N 1
ATOM 814 C CA . THR A 1 107 ? 2.574 -1.114 6.59 1 93.62 107 THR A CA 1
ATOM 815 C C . THR A 1 107 ? 2.809 -1.833 7.914 1 93.62 107 THR A C 1
ATOM 817 O O . THR A 1 107 ? 3.338 -2.945 7.938 1 93.62 107 THR A O 1
ATOM 820 N N . GLU A 1 108 ? 2.576 -1.239 8.922 1 91.06 108 GLU A N 1
ATOM 821 C CA . GLU A 1 108 ? 2.439 -1.699 10.305 1 91.06 108 GLU A CA 1
ATOM 822 C C . GLU A 1 108 ? 1.587 -0.737 11.125 1 91.06 108 GLU A C 1
ATOM 824 O O . GLU A 1 108 ? 1.336 0.394 10.703 1 91.06 108 GLU A O 1
ATOM 829 N N . LYS A 1 109 ? 1.109 -1.216 12.195 1 91.69 109 LYS A N 1
ATOM 830 C CA . LYS A 1 109 ? 0.328 -0.321 13.047 1 91.69 109 LYS A CA 1
ATOM 831 C C . LYS A 1 109 ? 1.146 0.899 13.461 1 91.69 109 LYS A C 1
ATOM 833 O O . LYS A 1 109 ? 2.174 0.766 14.125 1 91.69 109 LYS A O 1
ATOM 838 N N . LEU A 1 110 ? 0.649 2.047 13.062 1 95.69 110 LEU A N 1
ATOM 839 C CA . LEU A 1 110 ? 1.345 3.283 13.406 1 95.69 110 LEU A CA 1
ATOM 840 C C . LEU A 1 110 ? 1.029 3.709 14.836 1 95.69 110 LEU A C 1
ATOM 842 O O . LEU A 1 110 ? -0.118 3.613 15.273 1 95.69 110 LEU A O 1
ATOM 846 N N . ASP A 1 111 ? 2.055 4.203 15.414 1 96 111 ASP A N 1
ATOM 847 C CA . ASP A 1 111 ? 1.881 4.668 16.781 1 96 111 ASP A CA 1
ATOM 848 C C . ASP A 1 111 ? 1.15 6.008 16.828 1 96 111 ASP A C 1
ATOM 850 O O . ASP A 1 111 ? 1.461 6.914 16.047 1 96 111 ASP A O 1
ATOM 854 N N . LYS A 1 112 ? 0.128 6.16 17.625 1 95.81 112 LYS A N 1
ATOM 855 C CA . LYS A 1 112 ? -0.546 7.41 17.969 1 95.81 112 LYS A CA 1
ATOM 856 C C . LYS A 1 112 ? -1.479 7.859 16.844 1 95.81 112 LYS A C 1
ATOM 858 O O . LYS A 1 112 ? -1.96 8.992 16.844 1 95.81 112 LYS A O 1
ATOM 863 N N . PHE A 1 113 ? -1.586 7.02 15.898 1 96.38 113 PHE A N 1
ATOM 864 C CA . PHE A 1 113 ? -2.506 7.32 14.805 1 96.38 113 PHE A CA 1
ATOM 865 C C . PHE A 1 113 ? -3.857 6.656 15.039 1 96.38 113 PHE A C 1
ATOM 867 O O . PHE A 1 113 ? -3.947 5.645 15.734 1 96.38 113 PHE A O 1
ATOM 874 N N . GLY A 1 114 ? -4.812 7.168 14.461 1 93.81 114 GLY A N 1
ATOM 875 C CA . GLY A 1 114 ? -6.164 6.645 14.516 1 93.81 114 GLY A CA 1
ATOM 876 C C . GLY A 1 114 ? -7.176 7.52 13.805 1 93.81 114 GLY A C 1
ATOM 877 O O . GLY A 1 114 ? -6.867 8.648 13.422 1 93.81 114 GLY A O 1
ATOM 878 N N . VAL A 1 115 ? -8.367 6.938 13.656 1 91.56 115 VAL A N 1
ATOM 879 C CA . VAL A 1 115 ? -9.43 7.641 12.945 1 91.56 115 VAL A CA 1
ATOM 880 C C . VAL A 1 115 ? -9.867 8.859 13.742 1 91.56 115 VAL A C 1
ATOM 882 O O . VAL A 1 115 ? -10.531 9.758 13.211 1 91.56 115 VAL A O 1
ATOM 885 N N . ASN A 1 116 ? -9.445 8.977 14.969 1 92.94 116 ASN A N 1
ATOM 886 C CA . ASN A 1 116 ? -9.859 10.062 15.844 1 92.94 116 ASN A CA 1
ATOM 887 C C . ASN A 1 116 ? -8.875 11.234 15.781 1 92.94 116 ASN A C 1
ATOM 889 O O . ASN A 1 116 ? -9.094 12.273 16.406 1 92.94 116 ASN A O 1
ATOM 893 N N . VAL A 1 117 ? -7.816 11.094 15.023 1 96.62 117 VAL A N 1
ATOM 894 C CA . VAL A 1 117 ? -6.859 12.18 14.828 1 96.62 117 VAL A CA 1
ATOM 895 C C . VAL A 1 117 ? -7.445 13.219 13.875 1 96.62 117 VAL A C 1
ATOM 897 O O . VAL A 1 117 ? -7.773 12.898 12.727 1 96.62 117 VAL A O 1
ATOM 900 N N . PRO A 1 118 ? -7.633 14.445 14.297 1 97.62 118 PRO A N 1
ATOM 901 C CA . PRO A 1 118 ? -8.281 15.461 13.469 1 97.62 118 PRO A CA 1
ATOM 902 C C . PRO A 1 118 ? -7.414 15.891 12.281 1 97.62 118 PRO A C 1
ATOM 904 O O . PRO A 1 118 ? -6.184 15.82 12.352 1 97.62 118 PRO A O 1
ATOM 907 N N . PRO A 1 119 ? -8.086 16.312 11.203 1 98.31 119 PRO A N 1
ATOM 908 C CA . PRO A 1 119 ? -7.32 16.953 10.133 1 98.31 119 PRO A CA 1
ATOM 909 C C . PRO A 1 119 ? -6.535 18.172 10.617 1 98.31 119 PRO A C 1
ATOM 911 O O . PRO A 1 119 ? -6.941 18.828 11.578 1 98.31 119 PRO A O 1
ATOM 914 N N . GLY A 1 120 ? -5.5 18.469 10.055 1 98.69 120 GLY A N 1
ATOM 915 C CA . GLY A 1 120 ? -4.656 19.562 10.484 1 98.69 120 GLY A CA 1
ATOM 916 C C . GLY A 1 120 ? -3.449 19.125 11.289 1 98.69 120 GLY A C 1
ATOM 917 O O . GLY A 1 120 ? -2.477 19.859 11.422 1 98.69 120 GLY A O 1
ATOM 918 N N . THR A 1 121 ? -3.492 17.891 11.828 1 98.75 121 THR A N 1
ATOM 919 C CA . THR A 1 121 ? -2.389 17.344 12.617 1 98.75 121 THR A CA 1
ATOM 920 C C . THR A 1 121 ? -1.151 17.156 11.742 1 98.75 121 THR A C 1
ATOM 922 O O . THR A 1 121 ? -1.26 16.75 10.586 1 98.75 121 THR A O 1
ATOM 925 N N . LYS A 1 122 ? 0.035 17.438 12.227 1 98.88 122 LYS A N 1
ATOM 926 C CA . LYS A 1 122 ? 1.27 17.344 11.453 1 98.88 122 LYS A CA 1
ATOM 927 C C . LYS A 1 122 ? 1.977 16.016 11.695 1 98.88 122 LYS A C 1
ATOM 929 O O . LYS A 1 122 ? 1.925 15.469 12.797 1 98.88 122 LYS A O 1
ATOM 934 N N . VAL A 1 123 ? 2.562 15.516 10.695 1 98.75 123 VAL A N 1
ATOM 935 C CA . VAL A 1 123 ? 3.303 14.258 10.727 1 98.75 123 VAL A CA 1
ATOM 936 C C . VAL A 1 123 ? 4.691 14.469 10.125 1 98.75 123 VAL A C 1
ATOM 938 O O . VAL A 1 123 ? 4.855 15.203 9.148 1 98.75 123 VAL A O 1
ATOM 941 N N . LEU A 1 124 ? 5.707 13.859 10.688 1 98.81 124 LEU A N 1
ATOM 942 C CA . LEU A 1 124 ? 7.082 13.945 10.203 1 98.81 124 LEU A CA 1
ATOM 943 C C . LEU A 1 124 ? 7.48 12.672 9.469 1 98.81 124 LEU A C 1
ATOM 945 O O . LEU A 1 124 ? 7.41 11.578 10.031 1 98.81 124 LEU A O 1
ATOM 949 N N . LEU A 1 125 ? 7.758 12.75 8.203 1 98.38 125 LEU A N 1
ATOM 950 C CA . LEU A 1 125 ? 8.398 11.672 7.461 1 98.38 125 LEU A CA 1
ATOM 951 C C . LEU A 1 125 ? 9.906 11.688 7.668 1 98.38 125 LEU A C 1
ATOM 953 O O . LEU A 1 125 ? 10.539 12.742 7.602 1 98.38 125 LEU A O 1
ATOM 957 N N . LYS A 1 126 ? 10.484 10.562 7.961 1 96.81 126 LYS A N 1
ATOM 958 C CA . LYS A 1 126 ? 11.922 10.422 8.172 1 96.81 126 LYS A CA 1
ATOM 959 C C . LYS A 1 126 ? 12.523 9.391 7.215 1 96.81 126 LYS A C 1
ATOM 961 O O . LYS A 1 126 ? 11.898 8.375 6.922 1 96.81 126 LYS A O 1
ATOM 966 N N . GLY A 1 127 ? 13.75 9.711 6.73 1 93.88 127 GLY A N 1
ATOM 967 C CA . GLY A 1 127 ? 14.43 8.766 5.855 1 93.88 127 GLY A CA 1
ATOM 968 C C . GLY A 1 127 ? 13.781 8.656 4.488 1 93.88 127 GLY A C 1
ATOM 969 O O . GLY A 1 127 ? 13.148 9.602 4.016 1 93.88 127 GLY A O 1
ATOM 970 N N . THR A 1 128 ? 14.094 7.582 3.855 1 94.06 128 THR A N 1
ATOM 971 C CA . THR A 1 128 ? 13.523 7.305 2.543 1 94.06 128 THR A CA 1
ATOM 972 C C . THR A 1 128 ? 12.211 6.531 2.674 1 94.06 128 THR A C 1
ATOM 974 O O . THR A 1 128 ? 12.18 5.449 3.262 1 94.06 128 THR A O 1
ATOM 977 N N . VAL A 1 129 ? 11.172 7.117 2.186 1 95.56 129 VAL A N 1
ATOM 978 C CA . VAL A 1 129 ? 9.859 6.484 2.25 1 95.56 129 VAL A CA 1
ATOM 979 C C . VAL A 1 129 ? 9.492 5.906 0.885 1 95.56 129 VAL A C 1
ATOM 981 O O . VAL A 1 129 ? 9.422 6.637 -0.106 1 95.56 129 VAL A O 1
ATOM 984 N N . ALA A 1 130 ? 9.273 4.641 0.854 1 94.75 130 ALA A N 1
ATOM 985 C CA . ALA A 1 130 ? 8.93 3.969 -0.395 1 94.75 130 ALA A CA 1
ATOM 986 C C . ALA A 1 130 ? 7.543 4.395 -0.878 1 94.75 130 ALA A C 1
ATOM 988 O O . ALA A 1 130 ? 6.621 4.555 -0.076 1 94.75 130 ALA A O 1
ATOM 989 N N . VAL A 1 131 ? 7.43 4.602 -2.188 1 95.88 131 VAL A N 1
ATOM 990 C CA . VAL A 1 131 ? 6.164 4.922 -2.84 1 95.88 131 VAL A CA 1
ATOM 991 C C . VAL A 1 131 ? 5.848 3.863 -3.895 1 95.88 131 VAL A C 1
ATOM 993 O O . VAL A 1 131 ? 6.688 3.545 -4.734 1 95.88 131 VAL A O 1
ATOM 996 N N . GLU A 1 132 ? 4.641 3.289 -3.785 1 93.81 132 GLU A N 1
ATOM 997 C CA . GLU A 1 132 ? 4.188 2.314 -4.773 1 93.81 132 GLU A CA 1
ATOM 998 C C . GLU A 1 132 ? 2.852 2.73 -5.387 1 93.81 132 GLU A C 1
ATOM 1000 O O . GLU A 1 132 ? 1.84 2.812 -4.688 1 93.81 132 GLU A O 1
ATOM 1005 N N . HIS A 1 133 ? 2.842 3.043 -6.621 1 92.44 133 HIS A N 1
ATOM 1006 C CA . HIS A 1 133 ? 1.65 3.475 -7.348 1 92.44 133 HIS A CA 1
ATOM 1007 C C . HIS A 1 133 ? 1.036 4.715 -6.707 1 92.44 133 HIS A C 1
ATOM 1009 O O . HIS A 1 133 ? -0.181 4.785 -6.52 1 92.44 133 HIS A O 1
ATOM 1015 N N . GLY A 1 134 ? 1.941 5.551 -6.27 1 94.44 134 GLY A N 1
ATOM 1016 C CA . GLY A 1 134 ? 1.502 6.84 -5.766 1 94.44 134 GLY A CA 1
ATOM 1017 C C . GLY A 1 134 ? 1.099 6.801 -4.301 1 94.44 134 GLY A C 1
ATOM 1018 O O . GLY A 1 134 ? 0.573 7.781 -3.771 1 94.44 134 GLY A O 1
ATOM 1019 N N . ILE A 1 135 ? 1.382 5.66 -3.635 1 96 135 ILE A N 1
ATOM 1020 C CA . ILE A 1 135 ? 1.002 5.52 -2.232 1 96 135 ILE A CA 1
ATOM 1021 C C . ILE A 1 135 ? 2.254 5.379 -1.37 1 96 135 ILE A C 1
ATOM 1023 O O . ILE A 1 135 ? 3.082 4.496 -1.606 1 96 135 ILE A O 1
ATOM 1027 N N . LEU A 1 136 ? 2.344 6.258 -0.388 1 97.12 136 LEU A N 1
ATOM 1028 C CA . LEU A 1 136 ? 3.43 6.145 0.58 1 97.12 136 LEU A CA 1
ATOM 1029 C C . LEU A 1 136 ? 3.223 4.941 1.49 1 97.12 136 LEU A C 1
ATOM 1031 O O . LEU A 1 136 ? 2.119 4.719 1.994 1 97.12 136 LEU A O 1
ATOM 1035 N N . LEU A 1 137 ? 4.219 4.164 1.663 1 96.62 137 LEU A N 1
ATOM 1036 C CA . LEU A 1 137 ? 4.184 3.029 2.58 1 96.62 137 LEU A CA 1
ATOM 1037 C C . LEU A 1 137 ? 4.746 3.416 3.943 1 96.62 137 LEU A C 1
ATOM 1039 O O . LEU A 1 137 ? 5.961 3.57 4.098 1 96.62 137 LEU A O 1
ATOM 1043 N N . LEU A 1 138 ? 3.871 3.473 4.902 1 96.81 138 LEU A N 1
ATOM 1044 C CA . LEU A 1 138 ? 4.211 4.141 6.156 1 96.81 138 LEU A CA 1
ATOM 1045 C C . LEU A 1 138 ? 4.379 3.127 7.285 1 96.81 138 LEU A C 1
ATOM 1047 O O . LEU A 1 138 ? 3.596 2.182 7.395 1 96.81 138 LEU A O 1
ATOM 1051 N N . ASN A 1 139 ? 5.371 3.297 8.039 1 95.12 139 ASN A N 1
ATOM 1052 C CA . ASN A 1 139 ? 5.633 2.508 9.242 1 95.12 139 ASN A CA 1
ATOM 1053 C C . ASN A 1 139 ? 6.223 3.365 10.359 1 95.12 139 ASN A C 1
ATOM 1055 O O . ASN A 1 139 ? 6.406 4.57 10.188 1 95.12 139 ASN A O 1
ATOM 1059 N N . ASN A 1 140 ? 6.523 2.793 11.555 1 95.81 140 ASN A N 1
ATOM 1060 C CA . ASN A 1 140 ? 6.906 3.564 12.727 1 95.81 140 ASN A CA 1
ATOM 1061 C C . ASN A 1 140 ? 8.344 4.062 12.625 1 95.81 140 ASN A C 1
ATOM 1063 O O . ASN A 1 140 ? 8.766 4.914 13.414 1 95.81 140 ASN A O 1
ATOM 1067 N N . LYS A 1 141 ? 9.055 3.633 11.617 1 93.88 141 LYS A N 1
ATOM 1068 C CA . LYS A 1 141 ? 10.422 4.105 11.414 1 93.88 141 LYS A CA 1
ATOM 1069 C C . LYS A 1 141 ? 10.438 5.379 10.57 1 93.88 141 LYS A C 1
ATOM 1071 O O . LYS A 1 141 ? 11.266 6.27 10.797 1 93.88 141 LYS A O 1
ATOM 1076 N N . ASN A 1 142 ? 9.5 5.469 9.641 1 95.5 142 ASN A N 1
ATOM 1077 C CA . ASN A 1 142 ? 9.609 6.543 8.664 1 95.5 142 ASN A CA 1
ATOM 1078 C C . ASN A 1 142 ? 8.508 7.586 8.852 1 95.5 142 ASN A C 1
ATOM 1080 O O . ASN A 1 142 ? 8.523 8.641 8.211 1 95.5 142 ASN A O 1
ATOM 1084 N N . CYS A 1 143 ? 7.57 7.336 9.719 1 97.75 143 CYS A N 1
ATOM 1085 C CA . CYS A 1 143 ? 6.43 8.234 9.875 1 97.75 143 CYS A CA 1
ATOM 1086 C C . CYS A 1 143 ? 6.105 8.445 11.352 1 97.75 143 CYS A C 1
ATOM 1088 O O . CYS A 1 143 ? 5.75 7.5 12.055 1 97.75 143 CYS A O 1
ATOM 1090 N N . HIS A 1 144 ? 6.125 9.766 11.797 1 98.5 144 HIS A N 1
ATOM 1091 C CA . HIS A 1 144 ? 5.914 10.086 13.203 1 98.5 144 HIS A CA 1
ATOM 1092 C C . HIS A 1 144 ? 4.887 11.195 13.367 1 98.5 144 HIS A C 1
ATOM 1094 O O . HIS A 1 144 ? 4.949 12.211 12.672 1 98.5 144 HIS A O 1
ATOM 1100 N N . LEU A 1 145 ? 3.984 10.945 14.289 1 98.56 145 LEU A N 1
ATOM 1101 C CA . LEU A 1 145 ? 2.977 11.953 14.586 1 98.56 145 LEU A CA 1
ATOM 1102 C C . LEU A 1 145 ? 3.568 13.078 15.438 1 98.56 145 LEU A C 1
ATOM 1104 O O . LEU A 1 145 ? 4.074 12.828 16.531 1 98.56 145 LEU A O 1
ATOM 1108 N N . ILE A 1 146 ? 3.551 14.289 14.945 1 98.31 146 ILE A N 1
ATOM 1109 C CA . ILE A 1 146 ? 4.039 15.445 15.688 1 98.31 146 ILE A CA 1
ATOM 1110 C C . ILE A 1 146 ? 2.916 16.016 16.547 1 98.31 146 ILE A C 1
ATOM 1112 O O . ILE A 1 146 ? 3.121 16.312 17.734 1 98.31 146 ILE A O 1
ATOM 1116 N N . GLY A 1 147 ? 1.824 16.141 15.961 1 97.94 147 GLY A N 1
ATOM 1117 C CA . GLY A 1 147 ? 0.679 16.734 16.641 1 97.94 147 GLY A CA 1
ATOM 1118 C C . GLY A 1 147 ? 0.242 18.047 16.016 1 97.94 147 GLY A C 1
ATOM 1119 O O . GLY A 1 147 ? 0.361 18.234 14.805 1 97.94 147 GLY A O 1
ATOM 1120 N N . GLY A 1 148 ? -0.328 18.875 16.906 1 97.94 148 GLY A N 1
ATOM 1121 C CA . GLY A 1 148 ? -0.882 20.141 16.422 1 97.94 148 GLY A CA 1
ATOM 1122 C C . GLY A 1 148 ? -2.357 20.047 16.094 1 97.94 148 GLY A C 1
ATOM 1123 O O . GLY A 1 148 ? -2.908 18.953 15.969 1 97.94 148 GLY A O 1
ATOM 1124 N N . ARG A 1 149 ? -2.861 21.266 15.977 1 98.12 149 ARG A N 1
ATOM 1125 C CA . ARG A 1 149 ? -4.297 21.359 15.727 1 98.12 149 ARG A CA 1
ATOM 1126 C C . ARG A 1 149 ? -4.633 22.641 14.961 1 98.12 149 ARG A C 1
ATOM 1128 O O . ARG A 1 149 ? -4.395 23.75 15.453 1 98.12 149 ARG A O 1
ATOM 1135 N N . VAL A 1 150 ? -5.141 22.406 13.812 1 98.62 150 VAL A N 1
ATOM 1136 C CA . VAL A 1 150 ? -5.668 23.547 13.062 1 98.62 150 VAL A CA 1
ATOM 1137 C C . VAL A 1 150 ? -7.145 23.75 13.398 1 98.62 150 VAL A C 1
ATOM 1139 O O . VAL A 1 150 ? -8 22.984 12.938 1 98.62 150 VAL A O 1
ATOM 1142 N N . GLU A 1 151 ? -7.414 24.75 14.125 1 98.06 151 GLU A N 1
ATOM 1143 C CA . GLU A 1 151 ? -8.719 24.938 14.742 1 98.06 151 GLU A CA 1
ATOM 1144 C C . GLU A 1 151 ? -9.836 24.922 13.703 1 98.06 151 GLU A C 1
ATOM 1146 O O . GLU A 1 151 ? -10.828 24.203 13.867 1 98.06 151 GLU A O 1
ATOM 1151 N N . LYS A 1 152 ? -9.703 25.656 12.664 1 97.31 152 LYS A N 1
ATOM 1152 C CA . LYS A 1 152 ? -10.734 25.734 11.633 1 97.31 152 LYS A CA 1
ATOM 1153 C C . LYS A 1 152 ? -11.031 24.359 11.047 1 97.31 152 LYS A C 1
ATOM 1155 O O . LYS A 1 152 ? -12.195 24 10.844 1 97.31 152 LYS A O 1
ATOM 1160 N N . MET A 1 153 ? -10.016 23.594 10.852 1 98.12 153 MET A N 1
ATOM 1161 C CA . MET A 1 153 ? -10.156 22.266 10.258 1 98.12 153 MET A CA 1
ATOM 1162 C C . MET A 1 153 ? -10.727 21.281 11.266 1 98.12 153 MET A C 1
ATOM 1164 O O . MET A 1 153 ? -11.641 20.516 10.945 1 98.12 153 MET A O 1
ATOM 1168 N N . ALA A 1 154 ? -10.172 21.297 12.383 1 98.06 154 ALA A N 1
ATOM 1169 C CA . ALA A 1 154 ? -10.586 20.375 13.438 1 98.06 154 ALA A CA 1
ATOM 1170 C C . ALA A 1 154 ? -12.039 20.609 13.828 1 98.06 154 ALA A C 1
ATOM 1172 O O . ALA A 1 154 ? -12.805 19.656 14 1 98.06 154 ALA A O 1
ATOM 1173 N N . GLU A 1 155 ? -12.414 21.828 13.977 1 97.31 155 GLU A N 1
ATOM 1174 C CA . GLU A 1 155 ? -13.773 22.172 14.375 1 97.31 155 GLU A CA 1
ATOM 1175 C C . GLU A 1 155 ? -14.789 21.719 13.336 1 97.31 155 GLU A C 1
ATOM 1177 O O . GLU A 1 155 ? -15.82 21.125 13.68 1 97.31 155 GLU A O 1
ATOM 1182 N N . ASN A 1 156 ? -14.539 22.078 12.102 1 96.94 156 ASN A N 1
ATOM 1183 C CA . ASN A 1 156 ? -15.414 21.641 11.008 1 96.94 156 ASN A CA 1
ATOM 1184 C C . ASN A 1 156 ? -15.57 20.125 10.977 1 96.94 156 ASN A C 1
ATOM 1186 O O . ASN A 1 156 ? -16.672 19.625 10.797 1 96.94 156 ASN A O 1
ATOM 1190 N N . TRP A 1 157 ? -14.461 19.391 11.141 1 96.5 157 TRP A N 1
ATOM 1191 C CA . TRP A 1 157 ? -14.438 17.938 11.156 1 96.5 157 TRP A CA 1
ATOM 1192 C C . TRP A 1 157 ? -15.266 17.391 12.312 1 96.5 157 TRP A C 1
ATOM 1194 O O . TRP A 1 157 ? -16.031 16.438 12.148 1 96.5 157 TRP A O 1
ATOM 1204 N N . GLU A 1 158 ? -15.078 17.953 13.484 1 95.56 158 GLU A N 1
ATOM 1205 C CA . GLU A 1 158 ? -15.82 17.547 14.68 1 95.56 158 GLU A CA 1
ATOM 1206 C C . GLU A 1 158 ? -17.312 17.797 14.508 1 95.56 158 GLU A C 1
ATOM 1208 O O . GLU A 1 158 ? -18.141 16.984 14.922 1 95.56 158 GLU A O 1
ATOM 1213 N N . LEU A 1 159 ? -17.625 18.906 13.914 1 95.44 159 LEU A N 1
ATOM 1214 C CA . LEU A 1 159 ? -19.031 19.234 13.641 1 95.44 159 LEU A CA 1
ATOM 1215 C C . LEU A 1 159 ? -19.641 18.219 12.695 1 95.44 159 LEU A C 1
ATOM 1217 O O . LEU A 1 159 ? -20.75 17.719 12.945 1 95.44 159 LEU A O 1
ATOM 1221 N N . LYS A 1 160 ? -18.953 17.906 11.68 1 93.62 160 LYS A N 1
ATOM 1222 C CA . LYS A 1 160 ? -19.453 16.938 10.695 1 93.62 160 LYS A CA 1
ATOM 1223 C C . LYS A 1 160 ? -19.625 15.562 11.328 1 93.62 160 LYS A C 1
ATOM 1225 O O . LYS A 1 160 ? -20.594 14.859 11.023 1 93.62 160 LYS A O 1
ATOM 1230 N N . LYS A 1 161 ? -18.734 15.227 12.141 1 89.44 161 LYS A N 1
ATOM 1231 C CA . LYS A 1 161 ? -18.812 13.945 12.836 1 89.44 161 LYS A CA 1
ATOM 1232 C C . LYS A 1 161 ? -20.047 13.883 13.734 1 89.44 161 LYS A C 1
ATOM 1234 O O . LYS A 1 161 ? -20.719 12.859 13.789 1 89.44 161 LYS A O 1
ATOM 1239 N N . MET A 1 162 ? -20.266 14.953 14.406 1 90.75 162 MET A N 1
ATOM 1240 C CA . MET A 1 162 ? -21.422 15.039 15.289 1 90.75 162 MET A CA 1
ATOM 1241 C C . MET A 1 162 ? -22.719 14.93 14.5 1 90.75 162 MET A C 1
ATOM 1243 O O . MET A 1 162 ? -23.641 14.227 14.914 1 90.75 162 MET A O 1
ATOM 1247 N N . LEU A 1 163 ? -22.75 15.578 13.391 1 89.88 163 LEU A N 1
ATOM 1248 C CA . LEU A 1 163 ? -23.938 15.586 12.531 1 89.88 163 LEU A CA 1
ATOM 1249 C C . LEU A 1 163 ? -24.172 14.219 11.914 1 89.88 163 LEU A C 1
ATOM 1251 O O . LEU A 1 163 ? -25.328 13.789 11.773 1 89.88 163 LEU A O 1
ATOM 1255 N N . SER A 1 164 ? -23.156 13.617 11.547 1 84.69 164 SER A N 1
ATOM 1256 C CA . SER A 1 164 ? -23.266 12.289 10.953 1 84.69 164 SER A CA 1
ATOM 1257 C C . SER A 1 164 ? -23.812 11.281 11.953 1 84.69 164 SER A C 1
ATOM 1259 O O . SER A 1 164 ? -24.594 10.406 11.594 1 84.69 164 SER A O 1
ATOM 1261 N N . LYS A 1 165 ? -23.375 11.281 13.125 1 78.88 165 LYS A N 1
ATOM 1262 C CA . LYS A 1 165 ? -23.875 10.414 14.195 1 78.88 165 LYS A CA 1
ATOM 1263 C C . LYS A 1 165 ? -25.359 10.633 14.438 1 78.88 165 LYS A C 1
ATOM 1265 O O . LYS A 1 165 ? -26.109 9.672 14.664 1 78.88 165 LYS A O 1
ATOM 1270 N N . GLN A 1 166 ? -25.688 11.812 14.336 1 76.56 166 GLN A N 1
ATOM 1271 C CA . GLN A 1 166 ? -27.094 12.164 14.531 1 76.56 166 GLN A CA 1
ATOM 1272 C C . GLN A 1 166 ? -27.953 11.641 13.383 1 76.56 166 GLN A C 1
ATOM 1274 O O . GLN A 1 166 ? -29.078 11.195 13.602 1 76.56 166 GLN A O 1
ATOM 1279 N N . SER A 1 167 ? -27.406 11.859 12.289 1 66.38 167 SER A N 1
ATOM 1280 C CA . SER A 1 167 ? -28.125 11.375 11.125 1 66.38 167 SER A CA 1
ATOM 1281 C C . SER A 1 167 ? -28.297 9.859 11.172 1 66.38 167 SER A C 1
ATOM 1283 O O . SER A 1 167 ? -29.359 9.336 10.797 1 66.38 167 SER A O 1
ATOM 1285 N N . LYS A 1 168 ? -27.297 9.188 11.625 1 62.62 168 LYS A N 1
ATOM 1286 C CA . LYS A 1 168 ? -27.406 7.746 11.805 1 62.62 168 LYS A CA 1
ATOM 1287 C C . LYS A 1 168 ? -28.453 7.406 12.875 1 62.62 168 LYS A C 1
ATOM 1289 O O . LYS A 1 168 ? -29.141 6.398 12.773 1 62.62 168 LYS A O 1
ATOM 1294 N N . LEU A 1 169 ? -28.438 8.227 13.883 1 58 169 LEU A N 1
ATOM 1295 C CA . LEU A 1 169 ? -29.422 8.07 14.953 1 58 169 LEU A CA 1
ATOM 1296 C C . LEU A 1 169 ? -30.812 8.422 14.469 1 58 169 LEU A C 1
ATOM 1298 O O . LEU A 1 169 ? -31.797 7.766 14.836 1 58 169 LEU A O 1
ATOM 1302 N N . ARG A 1 170 ? -30.797 9.547 13.695 1 55.06 170 ARG A N 1
ATOM 1303 C CA . ARG A 1 170 ? -32.094 9.922 13.133 1 55.06 170 ARG A CA 1
ATOM 1304 C C . ARG A 1 170 ? -32.562 8.914 12.094 1 55.06 170 ARG A C 1
ATOM 1306 O O . ARG A 1 170 ? -33.75 8.695 11.93 1 55.06 170 ARG A O 1
ATOM 1313 N N . GLY A 1 171 ? -31.516 8.391 11.328 1 52 171 GLY A N 1
ATOM 1314 C CA . GLY A 1 171 ? -31.891 7.398 10.336 1 52 171 GLY A CA 1
ATOM 1315 C C . GLY A 1 171 ? -32.531 6.164 10.938 1 52 171 GLY A C 1
ATOM 1316 O O . GLY A 1 171 ? -33.312 5.488 10.273 1 52 171 GLY A O 1
ATOM 1317 N N . VAL A 1 172 ? -32.062 5.816 12.125 1 48.75 172 VAL A N 1
ATOM 1318 C CA . VAL A 1 172 ? -32.75 4.738 12.828 1 48.75 172 VAL A CA 1
ATOM 1319 C C . VAL A 1 172 ? -34.094 5.227 13.312 1 48.75 172 VAL A C 1
ATOM 1321 O O . VAL A 1 172 ? -35.062 4.469 13.312 1 48.75 172 VAL A O 1
ATOM 1324 N N . THR A 1 173 ? -34.125 6.449 13.836 1 45.28 173 THR A N 1
ATOM 1325 C CA . THR A 1 173 ? -35.406 6.891 14.422 1 45.28 173 THR A CA 1
ATOM 1326 C C . THR A 1 173 ? -36.406 7.281 13.336 1 45.28 173 THR A C 1
ATOM 1328 O O . THR A 1 173 ? -37.594 6.977 13.438 1 45.28 173 THR A O 1
ATOM 1331 N N . GLU A 1 174 ? -35.906 8.227 12.469 1 43.44 174 GLU A N 1
ATOM 1332 C CA . GLU A 1 174 ? -36.969 8.891 11.734 1 43.44 174 GLU A CA 1
ATOM 1333 C C . GLU A 1 174 ? -37.5 8 10.617 1 43.44 174 GLU A C 1
ATOM 1335 O O . GLU A 1 174 ? -38.656 8.164 10.18 1 43.44 174 GLU A O 1
ATOM 1340 N N . GLY A 1 175 ? -36.594 7.41 9.773 1 41.97 175 GLY A N 1
ATOM 1341 C CA . GLY A 1 175 ? -37.188 6.906 8.555 1 41.97 175 GLY A CA 1
ATOM 1342 C C . GLY A 1 175 ? -37.938 5.594 8.75 1 41.97 175 GLY A C 1
ATOM 1343 O O . GLY A 1 175 ? -38.188 4.863 7.785 1 41.97 175 GLY A O 1
ATOM 1344 N N . GLY A 1 176 ? -37.781 4.941 9.891 1 42.5 176 GLY A N 1
ATOM 1345 C CA . GLY A 1 176 ? -38.719 3.836 9.93 1 42.5 176 GLY A CA 1
ATOM 1346 C C . GLY A 1 176 ? -40.156 4.262 9.68 1 42.5 176 GLY A C 1
ATOM 1347 O O . GLY A 1 176 ? -40.5 5.445 9.789 1 42.5 176 GLY A O 1
ATOM 1348 N N . PRO A 1 177 ? -40.844 3.707 8.664 1 45.84 177 PRO A N 1
ATOM 1349 C CA . PRO A 1 177 ? -42.281 4.035 8.602 1 45.84 177 PRO A CA 1
ATOM 1350 C C . PRO A 1 177 ? -42.938 4.121 9.984 1 45.84 177 PRO A C 1
ATOM 1352 O O . PRO A 1 177 ? -42.438 3.508 10.938 1 45.84 177 PRO 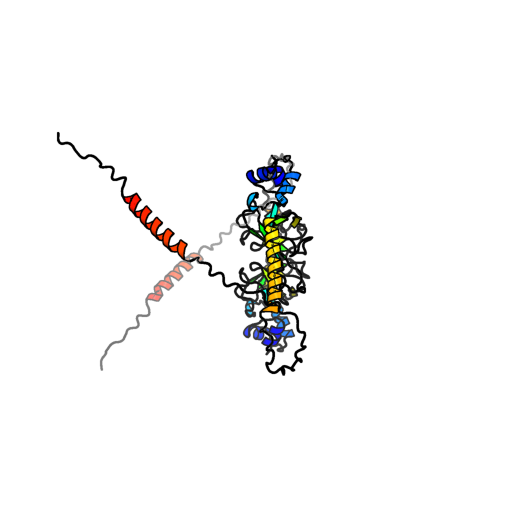A O 1
ATOM 1355 N N . PRO A 1 178 ? -43.5 5.227 10.43 1 45.97 178 PRO A N 1
ATOM 1356 C CA . PRO A 1 178 ? -44.188 5.234 11.711 1 45.97 178 PRO A CA 1
ATOM 1357 C C . PRO A 1 178 ? -44.812 3.879 12.062 1 45.97 178 PRO A C 1
ATOM 1359 O O . PRO A 1 178 ? -45.156 3.107 11.164 1 45.97 178 PRO A O 1
ATOM 1362 N N . PRO A 1 179 ? -44.406 3.168 13.023 1 43.44 179 PRO A N 1
ATOM 1363 C CA . PRO A 1 179 ? -45.062 1.889 13.297 1 43.44 179 PRO A CA 1
ATOM 1364 C C . PRO A 1 179 ? -46.531 1.904 12.938 1 43.44 179 PRO A C 1
ATOM 1366 O O . PRO A 1 179 ? -47.188 2.955 13.008 1 43.44 179 PRO A O 1
ATOM 1369 N N . PHE A 1 180 ? -46.938 1.149 11.961 1 40.81 180 PHE A N 1
ATOM 1370 C CA . PHE A 1 180 ? -48.344 1.03 11.641 1 40.81 180 PHE A CA 1
ATOM 1371 C C . PHE A 1 180 ? -49.188 0.842 12.906 1 40.81 180 PHE A C 1
ATOM 1373 O O . PHE A 1 180 ? -49.031 -0.165 13.602 1 40.81 180 PHE A O 1
ATOM 1380 N N . VAL A 1 181 ? -49.312 1.812 13.695 1 38.16 181 VAL A N 1
ATOM 1381 C CA . VAL A 1 181 ? -50.219 1.692 14.836 1 38.16 181 VAL A CA 1
ATOM 1382 C C . VAL A 1 181 ? -51.562 1.164 14.359 1 38.16 181 VAL A C 1
ATOM 1384 O O . VAL A 1 181 ? -52.219 1.75 13.477 1 38.16 181 VAL A O 1
ATOM 1387 N N . PRO A 1 182 ? -51.781 -0.19 14.383 1 36.59 182 PRO A N 1
ATOM 1388 C CA . PRO A 1 182 ? -53.125 -0.671 14.031 1 36.59 182 PRO A CA 1
ATOM 1389 C C . PRO A 1 182 ? -54.25 0.24 14.547 1 36.59 182 PRO A C 1
ATOM 1391 O O . PRO A 1 182 ? -54.062 0.911 15.57 1 36.59 182 PRO A O 1
ATOM 1394 N N . PHE A 1 183 ? -54.906 0.886 13.727 1 36.19 183 PHE A N 1
ATOM 1395 C CA . PHE A 1 183 ? -56.031 1.784 14.047 1 36.19 183 PHE A CA 1
ATOM 1396 C C . PHE A 1 183 ? -56.844 1.234 15.203 1 36.19 183 PHE A C 1
ATOM 1398 O O . PHE A 1 183 ? -57.844 1.848 15.617 1 36.19 183 PHE A O 1
ATOM 1405 N N . GLY A 1 184 ? -56.812 -0.128 15.242 1 31.72 184 GLY A N 1
ATOM 1406 C CA . GLY A 1 184 ? -57.969 -0.643 15.969 1 31.72 184 GLY A CA 1
ATOM 1407 C C . GLY A 1 184 ? -57.906 -0.365 17.453 1 31.72 184 GLY A C 1
ATOM 1408 O O . GLY A 1 184 ? -58.594 -1.015 18.25 1 31.72 184 GLY A O 1
ATOM 1409 N N . HIS A 1 185 ? -56.75 0.092 17.938 1 29.77 185 HIS A N 1
ATOM 1410 C CA . HIS A 1 185 ? -56.938 0.023 19.391 1 29.77 185 HIS A CA 1
ATOM 1411 C C . HIS A 1 185 ? -58.188 0.775 19.828 1 29.77 185 HIS A C 1
ATOM 1413 O O . HIS A 1 185 ? -58.438 1.881 19.359 1 29.77 185 HIS A O 1
ATOM 1419 N N . LYS A 1 186 ? -59.125 -0.013 20.328 1 27.33 186 LYS A N 1
ATOM 1420 C CA . LYS A 1 186 ? -60.312 0.418 21.078 1 27.33 186 LYS A CA 1
ATOM 1421 C C . LYS A 1 186 ? -59.969 1.584 22 1 27.33 186 LYS A C 1
ATOM 1423 O O . LYS A 1 186 ? -59 1.533 22.75 1 27.33 186 LYS A O 1
ATOM 1428 N N . ILE A 1 187 ? -60.219 2.811 21.609 1 30.59 187 ILE A N 1
ATOM 1429 C CA . ILE A 1 187 ? -60.25 4.066 22.359 1 30.59 187 ILE A CA 1
ATOM 1430 C C . ILE A 1 187 ? -60.719 3.814 23.781 1 30.59 187 ILE A C 1
ATOM 1432 O O . ILE A 1 187 ? -61.906 3.518 24.016 1 30.59 187 ILE A O 1
ATOM 1436 N N . GLN A 1 188 ? -60.125 2.869 24.406 1 28.2 188 GLN A N 1
ATOM 1437 C CA . GLN A 1 188 ? -60.75 2.793 25.734 1 28.2 188 GLN A CA 1
ATOM 1438 C C . GLN A 1 188 ? -61 4.188 26.297 1 28.2 188 GLN A C 1
ATOM 1440 O O . GLN A 1 188 ? -60.188 5.09 26.141 1 28.2 188 GLN A O 1
ATOM 1445 N N . GLN A 1 189 ? -62.312 4.469 26.469 1 28.16 189 GLN A N 1
ATOM 1446 C CA . GLN A 1 189 ? -62.969 5.621 27.078 1 28.16 189 GLN A CA 1
ATOM 1447 C C . GLN A 1 189 ? -62.219 6.094 28.312 1 28.16 189 GLN A C 1
ATOM 1449 O O . GLN A 1 189 ? -62.188 5.395 29.328 1 28.16 189 GLN A O 1
ATOM 1454 N N . VAL A 1 190 ? -60.938 6.383 28.141 1 28.06 190 VAL A N 1
ATOM 1455 C CA . VAL A 1 190 ? -60.406 6.973 29.375 1 28.06 190 VAL A CA 1
ATOM 1456 C C . VAL A 1 190 ? -61.406 7.988 29.906 1 28.06 190 VAL A C 1
ATOM 1458 O O . VAL A 1 190 ? -61.906 8.836 29.172 1 28.06 190 VAL A O 1
ATOM 1461 N N . LYS A 1 191 ? -62.156 7.613 30.844 1 26.42 191 LYS A N 1
ATOM 1462 C CA . LYS A 1 191 ? -63.094 8.414 31.625 1 26.42 191 LYS A CA 1
ATOM 1463 C C . LYS A 1 191 ? -62.562 9.836 31.812 1 26.42 191 LYS A C 1
ATOM 1465 O O . LYS A 1 191 ? -61.375 10.047 32.031 1 26.42 191 LYS A O 1
ATOM 1470 N N . PRO A 1 192 ? -63.344 10.875 31.297 1 28.39 192 PRO A N 1
ATOM 1471 C CA . PRO A 1 192 ? -63.156 12.328 31.359 1 28.39 192 PRO A CA 1
ATOM 1472 C C . PRO A 1 192 ? -62.625 12.797 32.719 1 28.39 192 PRO A C 1
ATOM 1474 O O . PRO A 1 192 ? -63.281 12.641 33.75 1 28.39 192 PRO A O 1
ATOM 1477 N N . ALA A 1 193 ? -61.5 12.328 33.125 1 27.52 193 ALA A N 1
ATOM 1478 C CA . ALA A 1 193 ? -61.344 12.961 34.438 1 27.52 193 ALA A CA 1
ATOM 1479 C C . ALA A 1 193 ? -61.656 14.445 34.375 1 27.52 193 ALA A C 1
ATOM 1481 O O . ALA A 1 193 ? -61.25 15.141 33.438 1 27.52 193 ALA A O 1
ATOM 1482 N N . THR A 1 194 ? -62.688 14.938 34.969 1 25.06 194 THR A N 1
ATOM 1483 C CA . THR A 1 194 ? -63.312 16.234 35.188 1 25.06 194 THR A CA 1
ATOM 1484 C C . THR A 1 194 ? -62.281 17.297 35.531 1 25.06 194 THR A C 1
ATOM 1486 O O . THR A 1 194 ? -62.656 18.438 35.844 1 25.06 194 THR A O 1
ATOM 1489 N N . GLN A 1 195 ? -60.906 17.016 35.594 1 24.09 195 GLN A N 1
ATOM 1490 C CA . GLN A 1 195 ? -60.469 18.156 36.375 1 24.09 195 GLN A CA 1
ATOM 1491 C C . GLN A 1 195 ? -60.781 19.469 35.688 1 24.09 195 GLN A C 1
ATOM 1493 O O . GLN A 1 195 ? -60.562 19.609 34.469 1 24.09 195 GLN A O 1
ATOM 1498 N N . LYS A 1 196 ? -61.688 20.281 36.188 1 23.91 196 LYS A N 1
ATOM 1499 C CA . LYS A 1 196 ? -62.188 21.625 36 1 23.91 196 LYS A CA 1
ATOM 1500 C C . LYS A 1 196 ? -61.031 22.625 35.812 1 23.91 196 LYS A C 1
ATOM 1502 O O . LYS A 1 196 ? -60.656 23.312 36.781 1 23.91 196 LYS A O 1
ATOM 1507 N N . ASP A 1 197 ? -59.844 22.266 35.375 1 24.55 197 ASP A N 1
ATOM 1508 C CA . ASP A 1 197 ? -58.938 23.406 35.562 1 24.55 197 ASP A CA 1
ATOM 1509 C C . ASP A 1 197 ? -59.469 24.641 34.844 1 24.55 197 ASP A C 1
ATOM 1511 O O . ASP A 1 197 ? -60.156 24.531 33.812 1 24.55 197 ASP A O 1
ATOM 1515 N N . ASN A 1 198 ? -59.438 25.828 35.531 1 24.17 198 ASN A N 1
ATOM 1516 C CA . ASN A 1 198 ? -59.875 27.219 35.406 1 24.17 198 ASN A CA 1
ATOM 1517 C C . ASN A 1 198 ? -59.312 27.859 34.125 1 24.17 198 ASN A C 1
ATOM 1519 O O . ASN A 1 198 ? -58.094 27.969 33.969 1 24.17 198 ASN A O 1
ATOM 1523 N N . PHE A 1 199 ? -59.938 27.625 33 1 27.28 199 PHE A N 1
ATOM 1524 C CA . PHE A 1 199 ? -59.812 28.172 31.641 1 27.28 199 PHE A CA 1
ATOM 1525 C C . PHE A 1 199 ? -59.75 29.703 31.688 1 27.28 199 PHE A C 1
ATOM 1527 O O . PHE A 1 199 ? -60.781 30.359 31.797 1 27.28 199 PHE A O 1
ATOM 1534 N N . LYS A 1 200 ? -58.938 30.234 32.625 1 25 200 LYS A N 1
ATOM 1535 C CA . LYS A 1 200 ? -59.031 31.688 32.469 1 25 200 LYS A CA 1
ATOM 1536 C C . LYS A 1 200 ? -58.844 32.094 31.016 1 25 200 LYS A C 1
ATOM 1538 O O . LYS A 1 200 ? -57.844 31.734 30.391 1 25 200 LYS A O 1
ATOM 1543 N N . SER A 1 201 ? -59.906 32.25 30.219 1 24.45 201 SER A N 1
ATOM 1544 C CA . SER A 1 201 ? -60.25 32.688 28.859 1 24.45 201 SER A CA 1
ATOM 1545 C C . SER A 1 201 ? -59.531 33.969 28.484 1 24.45 201 SER A C 1
ATOM 1547 O O . SER A 1 201 ? -59.906 35.031 28.953 1 24.45 201 SER A O 1
ATOM 1549 N N . LEU A 1 202 ? -58.125 34 28.688 1 26.03 202 LEU A N 1
ATOM 1550 C CA . LEU A 1 202 ? -57.625 35.344 28.344 1 26.03 202 LEU A CA 1
ATOM 1551 C C . LEU A 1 202 ? -58.062 35.75 26.953 1 26.03 202 LEU A C 1
ATOM 1553 O O . LEU A 1 202 ? -57.969 34.938 26 1 26.03 202 LEU A O 1
ATOM 1557 N N . ALA A 1 203 ? -58.906 36.844 26.766 1 22.45 203 ALA A N 1
ATOM 1558 C CA . ALA A 1 203 ? -59.562 37.688 25.781 1 22.45 203 ALA A CA 1
ATOM 1559 C C . ALA A 1 203 ? -58.594 38.094 24.656 1 22.45 203 ALA A C 1
ATOM 1561 O O . ALA A 1 203 ? -57.469 38.562 24.938 1 22.45 203 ALA A O 1
ATOM 1562 N N . THR A 1 204 ? -58.625 37.406 23.484 1 23.84 204 THR A N 1
ATOM 1563 C CA . THR A 1 204 ? -57.969 37.469 22.172 1 23.84 204 THR A CA 1
ATOM 1564 C C . THR A 1 204 ? -58.219 38.844 21.531 1 23.84 204 THR A C 1
ATOM 1566 O O . THR A 1 204 ? -59.281 39.094 20.984 1 23.84 204 THR A O 1
ATOM 1569 N N . LYS A 1 205 ? -58.094 39.938 22.172 1 21.11 205 LYS A N 1
ATOM 1570 C CA . LYS A 1 205 ? -58.406 41.188 21.484 1 21.11 205 LYS A CA 1
ATOM 1571 C C . LYS A 1 205 ? -57.75 41.219 20.094 1 21.11 205 LYS A C 1
ATOM 1573 O O . LYS A 1 205 ? -56.562 40.938 19.969 1 21.11 205 LYS A O 1
ATOM 1578 N N . LYS A 1 206 ? -58.5 41.281 19 1 23.98 206 LYS A N 1
ATOM 1579 C CA . LYS A 1 206 ? -58.594 41.375 17.547 1 23.98 206 LYS A CA 1
ATOM 1580 C C . LYS A 1 206 ? -57.812 42.531 16.984 1 23.98 206 LYS A C 1
ATOM 1582 O O . LYS A 1 206 ? -58.094 43.031 15.906 1 23.98 206 LYS A O 1
ATOM 1587 N N . GLU A 1 207 ? -56.75 43.219 17.625 1 21.2 207 GLU A N 1
ATOM 1588 C CA . GLU A 1 207 ? -56.375 44.531 17.078 1 21.2 207 GLU A CA 1
ATOM 1589 C C . GLU A 1 207 ? -55.875 44.406 15.648 1 21.2 207 GLU A C 1
ATOM 1591 O O . GLU A 1 207 ? -55 43.562 15.367 1 21.2 207 GLU A O 1
ATOM 1596 N N . GLU A 1 208 ? -56.688 44.688 14.586 1 23.84 208 GLU A N 1
ATOM 1597 C CA . GLU A 1 208 ? -56.719 44.781 13.133 1 23.84 208 GLU A CA 1
ATOM 1598 C C . GLU A 1 208 ? -55.562 45.625 12.617 1 23.84 208 GLU A C 1
ATOM 1600 O O . GLU A 1 208 ? -55.469 46.812 12.906 1 23.84 208 GLU A O 1
ATOM 1605 N N . LYS A 1 209 ? -54.281 45.062 12.641 1 24.28 209 LYS A N 1
ATOM 1606 C CA . LYS A 1 209 ? -53.031 45.75 12.266 1 24.28 209 LYS A CA 1
ATOM 1607 C C . LYS A 1 209 ? -53.125 46.281 10.844 1 24.28 209 LYS A C 1
ATOM 1609 O O . LYS A 1 209 ? -53.344 45.531 9.898 1 24.28 209 LYS A O 1
ATOM 1614 N N . LYS A 1 210 ? -53.562 47.562 10.625 1 25.75 210 LYS A N 1
ATOM 1615 C CA . LYS A 1 210 ? -53.688 48.5 9.516 1 25.75 210 LYS A CA 1
ATOM 1616 C C . LYS A 1 210 ? -52.438 48.531 8.656 1 25.75 210 LYS A C 1
ATOM 1618 O O . LYS A 1 210 ? -51.625 49.438 8.766 1 25.75 210 LYS A O 1
ATOM 1623 N N . GLU A 1 211 ? -51.719 47.438 8.539 1 27.55 211 GLU A N 1
ATOM 1624 C CA . GLU A 1 211 ? -50.406 47.438 7.922 1 27.55 211 GLU A CA 1
ATOM 1625 C C . GLU A 1 211 ? -50.5 47.75 6.43 1 27.55 211 GLU A C 1
ATOM 1627 O O . GLU A 1 211 ? -49.5 47.625 5.707 1 27.55 211 GLU A O 1
ATOM 1632 N N . GLU A 1 212 ? -51.719 47.969 5.891 1 30.58 212 GLU A N 1
ATOM 1633 C CA . GLU A 1 212 ? -51.844 47.875 4.438 1 30.58 212 GLU A CA 1
ATOM 1634 C C . GLU A 1 212 ? -51.094 49.031 3.768 1 30.58 212 GLU A C 1
ATOM 1636 O O . GLU A 1 212 ? -50.75 48.938 2.584 1 30.58 212 GLU A O 1
ATOM 1641 N N . GLY A 1 213 ? -51.062 50.219 4.398 1 29.05 213 GLY A N 1
ATOM 1642 C CA . GLY A 1 213 ? -50.969 51.438 3.623 1 29.05 213 GLY A CA 1
ATOM 1643 C C . GLY A 1 213 ? -49.594 51.625 3 1 29.05 213 GLY A C 1
ATOM 1644 O O . GLY A 1 213 ? -49.438 52.406 2.064 1 29.05 213 GLY A O 1
ATOM 1645 N N . GLU A 1 214 ? -48.531 51.219 3.701 1 33.91 214 GLU A N 1
ATOM 1646 C CA . GLU A 1 214 ? -47.219 51.812 3.391 1 33.91 214 GLU A CA 1
ATOM 1647 C C . GLU A 1 214 ? -46.688 51.281 2.07 1 33.91 214 GLU A C 1
ATOM 1649 O O . GLU A 1 214 ? -45.688 51.781 1.556 1 33.91 214 GLU A O 1
ATOM 1654 N N . PHE A 1 215 ? -47.219 50.25 1.511 1 40.06 215 PHE A N 1
ATOM 1655 C CA . PHE A 1 215 ? -46.719 49.656 0.28 1 40.06 215 PHE A CA 1
ATOM 1656 C C . PHE A 1 215 ? -46.938 50.594 -0.907 1 40.06 215 PHE A C 1
ATOM 1658 O O . PHE A 1 215 ? -46.062 50.688 -1.785 1 40.06 215 PHE A O 1
ATOM 1665 N N . GLU A 1 216 ? -48.094 51.188 -0.884 1 37.84 216 GLU A N 1
ATOM 1666 C CA . GLU A 1 216 ? -48.469 51.906 -2.094 1 37.84 216 GLU A CA 1
ATOM 1667 C C . GLU A 1 216 ? -47.594 53.156 -2.293 1 37.84 216 GLU A C 1
ATOM 1669 O O . GLU A 1 216 ? -47.281 53.5 -3.424 1 37.84 216 GLU A O 1
ATOM 1674 N N . GLN A 1 217 ? -47.156 53.75 -1.213 1 39.16 217 GLN A N 1
ATOM 1675 C CA . GLN A 1 217 ? -46.469 55.062 -1.347 1 39.16 217 GLN A CA 1
ATOM 1676 C C . GLN A 1 217 ? -45.062 54.875 -1.926 1 39.16 217 GLN A C 1
ATOM 1678 O O . GLN A 1 217 ? -44.594 55.719 -2.691 1 39.16 217 GLN A O 1
ATOM 1683 N N . GLN A 1 218 ? -44.406 53.75 -1.588 1 41.34 218 GLN A N 1
ATOM 1684 C CA . GLN A 1 218 ? -43.031 53.625 -2.033 1 41.34 218 GLN A CA 1
ATOM 1685 C C . GLN A 1 218 ? -42.969 53.406 -3.541 1 41.34 218 GLN A C 1
ATOM 1687 O O . GLN A 1 218 ? -41.938 53.625 -4.16 1 41.34 218 GLN A O 1
ATOM 1692 N N . ARG A 1 219 ? -44.031 52.812 -4.102 1 42.25 219 ARG A N 1
ATOM 1693 C CA . ARG A 1 219 ? -44 52.594 -5.547 1 42.25 219 ARG A CA 1
ATOM 1694 C C . ARG A 1 219 ? -44 53.906 -6.301 1 42.25 219 ARG A C 1
ATOM 1696 O O . ARG A 1 219 ? -43.312 54.062 -7.305 1 42.25 219 ARG A O 1
ATOM 1703 N N . GLN A 1 220 ? -44.812 54.812 -5.773 1 42.94 220 GLN A N 1
ATOM 1704 C CA . GLN A 1 220 ? -44.938 56.031 -6.555 1 42.94 220 GLN A CA 1
ATOM 1705 C C . GLN A 1 220 ? -43.656 56.844 -6.578 1 42.94 220 GLN A C 1
ATOM 1707 O O . GLN A 1 220 ? -43.312 57.469 -7.578 1 42.94 220 GLN A O 1
ATOM 1712 N N . ALA A 1 221 ? -42.938 56.781 -5.402 1 44.47 221 ALA A N 1
ATOM 1713 C CA . ALA A 1 221 ? -41.781 57.625 -5.301 1 44.47 221 ALA A CA 1
ATOM 1714 C C . ALA A 1 221 ? -40.688 57.219 -6.27 1 44.47 221 ALA A C 1
ATOM 1716 O O . ALA A 1 221 ? -40 58.062 -6.844 1 44.47 221 ALA A O 1
ATOM 1717 N N . THR A 1 222 ? -40.562 55.875 -6.48 1 45.06 222 THR A N 1
ATOM 1718 C CA . THR A 1 222 ? -39.5 55.406 -7.375 1 45.06 222 THR A CA 1
ATOM 1719 C C . THR A 1 222 ? -39.781 55.844 -8.812 1 45.06 222 THR A C 1
ATOM 1721 O O . THR A 1 222 ? -38.844 56.094 -9.586 1 45.06 222 THR A O 1
ATOM 1724 N N . ILE A 1 223 ? -41.094 55.781 -9.078 1 45.22 223 ILE A N 1
ATOM 1725 C CA . ILE A 1 223 ? -41.375 56.188 -10.453 1 45.22 223 ILE A CA 1
ATOM 1726 C C . ILE A 1 223 ? -41 57.656 -10.648 1 45.22 223 ILE A C 1
ATOM 1728 O O . ILE A 1 223 ? -40.438 58.031 -11.68 1 45.22 223 ILE A O 1
ATOM 1732 N N . ALA A 1 224 ? -41.25 58.469 -9.609 1 42.12 224 ALA A N 1
ATOM 1733 C CA . ALA A 1 224 ? -41.031 59.906 -9.797 1 42.12 224 ALA A CA 1
ATOM 1734 C C . ALA A 1 224 ? -39.562 60.188 -10.023 1 42.12 224 ALA A C 1
ATOM 1736 O O . ALA A 1 224 ? -39.188 61.062 -10.82 1 42.12 224 ALA A O 1
ATOM 1737 N N . GLU A 1 225 ? -38.688 59.438 -9.211 1 42.03 225 GLU A N 1
ATOM 1738 C CA . GLU A 1 225 ? -37.281 59.812 -9.328 1 42.03 225 GLU A CA 1
ATOM 1739 C C . GLU A 1 225 ? -36.719 59.469 -10.711 1 42.03 225 GLU A C 1
ATOM 1741 O O . GLU A 1 225 ? -35.844 60.125 -11.219 1 42.03 225 GLU A O 1
ATOM 1746 N N . ALA A 1 226 ? -37.219 58.312 -11.242 1 39.75 226 ALA A N 1
ATOM 1747 C CA . ALA A 1 226 ? -36.719 57.969 -12.57 1 39.75 226 ALA A CA 1
ATOM 1748 C C . ALA A 1 226 ? -37.094 59.062 -13.586 1 39.75 226 ALA A C 1
ATOM 1750 O O . ALA A 1 226 ? -36.344 59.281 -14.539 1 39.75 226 ALA A O 1
ATOM 1751 N N . LEU A 1 227 ? -38.25 59.594 -13.383 1 37.31 227 LEU A N 1
ATOM 1752 C CA . LEU A 1 227 ? -38.625 60.594 -14.383 1 37.31 227 LEU A CA 1
ATOM 1753 C C . LEU A 1 227 ? -37.75 61.844 -14.289 1 37.31 227 LEU A C 1
ATOM 1755 O O . LEU A 1 227 ? -37.469 62.469 -15.305 1 37.31 227 LEU A O 1
ATOM 1759 N N . GLN A 1 228 ? -37.375 62.25 -13.039 1 35.38 228 GLN A N 1
ATOM 1760 C CA . GLN A 1 228 ? -36.719 63.531 -13 1 35.38 228 GLN A CA 1
ATOM 1761 C C . GLN A 1 228 ? -35.281 63.438 -13.57 1 35.38 228 GLN A C 1
ATOM 1763 O O . GLN A 1 228 ? -34.688 64.438 -13.93 1 35.38 228 GLN A O 1
ATOM 1768 N N . ALA A 1 229 ? -34.625 62.281 -13.328 1 31.67 229 ALA A N 1
ATOM 1769 C CA . ALA A 1 229 ? -33.219 62.375 -13.719 1 31.67 229 ALA A CA 1
ATOM 1770 C C . ALA A 1 229 ? -33.094 62.531 -15.234 1 31.67 229 ALA A C 1
ATOM 1772 O O . ALA A 1 229 ? -31.969 62.625 -15.758 1 31.67 229 ALA A O 1
ATOM 1773 N N . LYS A 1 230 ? -34.125 62.156 -16 1 31.98 230 LYS A N 1
ATOM 1774 C CA . LYS A 1 230 ? -33.938 62.344 -17.438 1 31.98 230 LYS A CA 1
ATOM 1775 C C . LYS A 1 230 ? -33.688 63.812 -17.766 1 31.98 230 LYS A C 1
ATOM 1777 O O . LYS A 1 230 ? -33.406 64.125 -18.922 1 31.98 230 LYS A O 1
ATOM 1782 N N . GLU A 1 231 ? -34.188 64.688 -16.891 1 27.02 231 GLU A N 1
ATOM 1783 C CA . GLU A 1 231 ? -34.25 66 -17.516 1 27.02 231 GLU A CA 1
ATOM 1784 C C . GLU A 1 231 ? -32.875 66.625 -17.75 1 27.02 231 GLU A C 1
ATOM 1786 O O . GLU A 1 231 ? -32.656 67.438 -18.656 1 27.02 231 GLU A O 1
ATOM 1791 N N . GLU A 1 232 ? -31.984 66.562 -16.734 1 26.58 232 GLU A N 1
ATOM 1792 C CA . GLU A 1 232 ? -31.219 67.812 -16.75 1 26.58 232 GLU A CA 1
ATOM 1793 C C . GLU A 1 232 ? -30.203 67.812 -17.891 1 26.58 232 GLU A C 1
ATOM 1795 O O . GLU A 1 232 ? -29.875 68.875 -18.438 1 26.58 232 GLU A O 1
ATOM 1800 N N . LYS A 1 233 ? -29.328 66.875 -17.938 1 28.83 233 LYS A N 1
ATOM 1801 C CA . LYS A 1 233 ? -28.062 67.375 -18.438 1 28.83 233 LYS A CA 1
ATOM 1802 C C . LYS A 1 233 ? -28.109 67.625 -19.953 1 28.83 233 LYS A C 1
ATOM 1804 O O . LYS A 1 233 ? -27.797 66.688 -20.703 1 28.83 233 LYS A O 1
ATOM 1809 N N . THR A 1 234 ? -29.234 67.938 -20.531 1 25.86 234 THR A N 1
ATOM 1810 C CA . THR A 1 234 ? -29.188 68.312 -21.938 1 25.86 234 THR A CA 1
ATOM 1811 C C . THR A 1 234 ? -28.141 69.375 -22.172 1 25.86 234 THR A C 1
ATOM 1813 O O . THR A 1 234 ? -28.406 70.562 -21.969 1 25.86 234 THR A O 1
ATOM 1816 N N . LYS A 1 235 ? -26.938 69.375 -21.531 1 30.5 235 LYS A N 1
ATOM 1817 C CA . LYS A 1 235 ? -26.062 70.438 -21.953 1 30.5 235 LYS A CA 1
ATOM 1818 C C . LYS A 1 235 ? -25.953 70.5 -23.469 1 30.5 235 LYS A C 1
ATOM 1820 O O . LYS A 1 235 ? -25.703 69.5 -24.125 1 30.5 235 LYS A O 1
ATOM 1825 N N . THR A 1 236 ? -26.547 71.562 -24.094 1 28.3 236 THR A N 1
ATOM 1826 C CA . THR A 1 236 ? -26.625 72.188 -25.422 1 28.3 236 THR A CA 1
ATOM 1827 C C . THR A 1 236 ? -25.234 72.375 -26 1 28.3 236 THR A C 1
ATOM 1829 O O . THR A 1 236 ? -24.422 73.125 -25.406 1 28.3 236 THR A O 1
ATOM 1832 N N . PHE A 1 237 ? -24.531 71.438 -26.531 1 28.22 237 PHE A N 1
ATOM 1833 C CA . PHE A 1 237 ? -23.359 71.688 -27.375 1 28.22 237 PHE A CA 1
ATOM 1834 C C . PHE A 1 237 ? -23.656 72.75 -28.422 1 28.22 237 PHE A C 1
ATOM 1836 O O . PHE A 1 237 ? -24.609 72.625 -29.188 1 28.22 237 PHE A O 1
ATOM 1843 N N . GLY A 1 238 ? -23.438 74.062 -28.062 1 25.28 238 GLY A N 1
ATOM 1844 C CA . GLY A 1 238 ? -23.469 75.25 -28.969 1 25.28 238 GLY A CA 1
ATOM 1845 C C . GLY A 1 238 ? -22.688 75 -30.25 1 25.28 238 GLY A C 1
ATOM 1846 O O . GLY A 1 238 ? -21.562 74.5 -30.219 1 25.28 238 GLY A O 1
ATOM 1847 N N . GLY A 1 239 ? -23.328 74.625 -31.297 1 25.59 239 GLY A N 1
ATOM 1848 C CA . GLY A 1 239 ? -23 74.5 -32.688 1 25.59 239 GLY A CA 1
ATOM 1849 C C . GLY A 1 239 ? -22.141 75.688 -33.188 1 25.59 239 GLY A C 1
ATOM 1850 O O . GLY A 1 239 ? -21.969 76.688 -32.469 1 25.59 239 GLY A O 1
ATOM 1851 N N . GLY A 1 240 ? -21.719 75.625 -34.406 1 26.62 240 GLY A N 1
ATOM 1852 C CA . GLY A 1 240 ? -20.953 76.125 -35.562 1 26.62 240 GLY A CA 1
ATOM 1853 C C . GLY A 1 240 ? -21.344 77.5 -36 1 26.62 240 GLY A C 1
ATOM 1854 O O . GLY A 1 240 ? -22.516 77.75 -36.312 1 26.62 240 GLY A O 1
ATOM 1855 N N . GLN A 1 241 ? -20.891 78.562 -35.375 1 21.09 241 GLN A N 1
ATOM 1856 C CA . GLN A 1 241 ? -20.922 79.812 -36.094 1 21.09 241 GLN A CA 1
ATOM 1857 C C . GLN A 1 241 ? -20.234 79.688 -37.469 1 21.09 241 GLN A C 1
ATOM 1859 O O . GLN A 1 241 ? -19.172 79.062 -37.562 1 21.09 241 GLN A O 1
ATOM 1864 N N . LYS A 1 242 ? -20.875 80.312 -38.531 1 21.95 242 LYS A N 1
ATOM 1865 C CA . LYS A 1 242 ? -20.625 80.812 -39.875 1 21.95 242 LYS A CA 1
ATOM 1866 C C . LYS A 1 242 ? -19.656 82 -39.844 1 21.95 242 LYS A C 1
ATOM 1868 O O . LYS A 1 242 ? -19.906 83 -39.188 1 21.95 242 LYS A O 1
ATOM 1873 N N . GLN A 1 243 ? -18.453 82.25 -39.375 1 21.34 243 GLN A N 1
ATOM 1874 C CA . GLN A 1 243 ? -17.797 82.938 -40.469 1 21.34 243 GLN A CA 1
ATOM 1875 C C . GLN A 1 243 ? -17.328 81.938 -41.531 1 21.34 243 GLN A C 1
ATOM 1877 O O . GLN A 1 243 ? -16.938 80.812 -41.219 1 21.34 243 GLN A O 1
ATOM 1882 N N . MET B 1 1 ? -19.719 -30.859 -10.008 1 58.09 1 MET B N 1
ATOM 1883 C CA . MET B 1 1 ? -18.703 -30.828 -11.055 1 58.09 1 MET B CA 1
ATOM 1884 C C . MET B 1 1 ? -17.406 -30.219 -10.531 1 58.09 1 MET B C 1
ATOM 1886 O O . MET B 1 1 ? -17.422 -29.422 -9.594 1 58.09 1 MET B O 1
ATOM 1890 N N . ALA B 1 2 ? -16.203 -30.828 -10.664 1 68.56 2 ALA B N 1
ATOM 1891 C CA . ALA B 1 2 ? -14.891 -30.5 -10.125 1 68.56 2 ALA B CA 1
ATOM 1892 C C . ALA B 1 2 ? -14.656 -29 -10.148 1 68.56 2 ALA B C 1
ATOM 1894 O O . ALA B 1 2 ? -14.117 -28.422 -9.195 1 68.56 2 ALA B O 1
ATOM 1895 N N . GLY B 1 3 ? -15.406 -28.359 -11.008 1 83.12 3 GLY B N 1
ATOM 1896 C CA . GLY B 1 3 ? -15.219 -26.922 -11.18 1 83.12 3 GLY B CA 1
ATOM 1897 C C . GLY B 1 3 ? -15.766 -26.109 -10.023 1 83.12 3 GLY B C 1
ATOM 1898 O O . GLY B 1 3 ? -15.086 -25.219 -9.508 1 83.12 3 GLY B O 1
ATOM 1899 N N . ALA B 1 4 ? -16.875 -26.594 -9.453 1 90.06 4 ALA B N 1
ATOM 1900 C CA . ALA B 1 4 ? -17.516 -25.812 -8.398 1 90.06 4 ALA B CA 1
ATOM 1901 C C . ALA B 1 4 ? -16.781 -25.969 -7.07 1 90.06 4 ALA B C 1
ATOM 1903 O O . ALA B 1 4 ? -16.625 -25 -6.324 1 90.06 4 ALA B O 1
ATOM 1904 N N . THR B 1 5 ? -16.344 -27.234 -6.762 1 94.38 5 THR B N 1
ATOM 1905 C CA . THR B 1 5 ? -15.641 -27.484 -5.512 1 94.38 5 THR B CA 1
ATOM 1906 C C . THR B 1 5 ? -14.273 -26.812 -5.52 1 94.38 5 THR B C 1
ATOM 1908 O O . THR B 1 5 ? -13.805 -26.312 -4.492 1 94.38 5 THR B O 1
ATOM 1911 N N . LEU B 1 6 ? -13.672 -26.781 -6.688 1 96.69 6 LEU B N 1
ATOM 1912 C CA . LEU B 1 6 ? -12.391 -26.125 -6.844 1 96.69 6 LEU B CA 1
ATOM 1913 C C . LEU B 1 6 ? -12.539 -24.609 -6.68 1 96.69 6 LEU B C 1
ATOM 1915 O O . LEU B 1 6 ? -11.711 -23.969 -6.027 1 96.69 6 LEU B O 1
ATOM 1919 N N . ASP B 1 7 ? -13.688 -24.078 -7.195 1 96.44 7 ASP B N 1
ATOM 1920 C CA . ASP B 1 7 ? -13.977 -22.656 -7.059 1 96.44 7 ASP B CA 1
ATOM 1921 C C . ASP B 1 7 ? -14.18 -22.266 -5.594 1 96.44 7 ASP B C 1
ATOM 1923 O O . ASP B 1 7 ? -13.719 -21.219 -5.156 1 96.44 7 ASP B O 1
ATOM 1927 N N . ALA B 1 8 ? -14.797 -23.172 -4.871 1 96.44 8 ALA B N 1
ATOM 1928 C CA . ALA B 1 8 ? -15.07 -22.922 -3.457 1 96.44 8 ALA B CA 1
ATOM 1929 C C . ALA B 1 8 ? -13.773 -22.875 -2.654 1 96.44 8 ALA B C 1
ATOM 1931 O O . ALA B 1 8 ? -13.703 -22.203 -1.618 1 96.44 8 ALA B O 1
ATOM 1932 N N . LYS B 1 9 ? -12.727 -23.516 -3.234 1 96.81 9 LYS B N 1
ATOM 1933 C CA . LYS B 1 9 ? -11.422 -23.547 -2.58 1 96.81 9 LYS B CA 1
ATOM 1934 C C . LYS B 1 9 ? -10.516 -22.453 -3.127 1 96.81 9 LYS B C 1
ATOM 1936 O O . LYS B 1 9 ? -9.359 -22.328 -2.709 1 96.81 9 LYS B O 1
ATOM 1941 N N . GLY B 1 10 ? -11 -21.703 -4.105 1 98.12 10 GLY B N 1
ATOM 1942 C CA . GLY B 1 10 ? -10.258 -20.578 -4.645 1 98.12 10 GLY B CA 1
ATOM 1943 C C . GLY B 1 10 ? -9.547 -20.891 -5.945 1 98.12 10 GLY B C 1
ATOM 1944 O O . GLY B 1 10 ? -8.93 -20.016 -6.547 1 98.12 10 GLY B O 1
ATOM 1945 N N . TRP B 1 11 ? -9.648 -22.094 -6.348 1 98.44 11 TRP B N 1
ATOM 1946 C CA . TRP B 1 11 ? -8.984 -22.5 -7.582 1 98.44 11 TRP B CA 1
ATOM 1947 C C . TRP B 1 11 ? -9.906 -22.312 -8.781 1 98.44 11 TRP B C 1
ATOM 1949 O O . TRP B 1 11 ? -10.648 -23.219 -9.156 1 98.44 11 TRP B O 1
ATOM 1959 N N . HIS B 1 12 ? -9.82 -21.141 -9.375 1 98.31 12 HIS B N 1
ATOM 1960 C CA . HIS B 1 12 ? -10.641 -20.812 -10.539 1 98.31 12 HIS B CA 1
ATOM 1961 C C . HIS B 1 12 ? -9.938 -21.203 -11.836 1 98.31 12 HIS B C 1
ATOM 1963 O O . HIS B 1 12 ? -9.195 -20.422 -12.414 1 98.31 12 HIS B O 1
ATOM 1969 N N . LEU B 1 13 ? -10.25 -22.453 -12.219 1 98 13 LEU B N 1
ATOM 1970 C CA . LEU B 1 13 ? -9.617 -23.031 -13.398 1 98 13 LEU B CA 1
ATOM 1971 C C . LEU B 1 13 ? -10.609 -23.125 -14.555 1 98 13 LEU B C 1
ATOM 1973 O O . LEU B 1 13 ? -11.805 -23.297 -14.336 1 98 13 LEU B O 1
ATOM 1977 N N . SER B 1 14 ? -10.078 -22.938 -15.75 1 97.19 14 SER B N 1
ATOM 1978 C CA . SER B 1 14 ? -10.922 -23.141 -16.922 1 97.19 14 SER B CA 1
ATOM 1979 C C . SER B 1 14 ? -11.305 -24.609 -17.078 1 97.19 14 SER B C 1
ATOM 1981 O O . SER B 1 14 ? -10.656 -25.5 -16.5 1 97.19 14 SER B O 1
ATOM 1983 N N . THR B 1 15 ? -12.375 -24.875 -17.891 1 95.06 15 THR B N 1
ATOM 1984 C CA . THR B 1 15 ? -12.781 -26.25 -18.156 1 95.06 15 THR B CA 1
ATOM 1985 C C . THR B 1 15 ? -11.656 -27.031 -18.828 1 95.06 15 THR B C 1
ATOM 1987 O O . THR B 1 15 ? -11.359 -28.156 -18.453 1 95.06 15 THR B O 1
ATOM 1990 N N . GLU B 1 16 ? -11.016 -26.391 -19.781 1 95.25 16 GLU B N 1
ATOM 1991 C CA . GLU B 1 16 ? -9.875 -27 -20.453 1 95.25 16 GLU B CA 1
ATOM 1992 C C . GLU B 1 16 ? -8.711 -27.203 -19.484 1 95.25 16 GLU B C 1
ATOM 1994 O O . GLU B 1 16 ? -8 -28.203 -19.578 1 95.25 16 GLU B O 1
ATOM 1999 N N . GLY B 1 17 ? -8.547 -26.281 -18.578 1 96.12 17 GLY B N 1
ATOM 2000 C CA . GLY B 1 17 ? -7.492 -26.375 -17.594 1 96.12 17 GLY B CA 1
ATOM 2001 C C . GLY B 1 17 ? -7.695 -27.531 -16.609 1 96.12 17 GLY B C 1
ATOM 2002 O O . GLY B 1 17 ? -6.738 -28.219 -16.266 1 96.12 17 GLY B O 1
ATOM 2003 N N . ILE B 1 18 ? -8.945 -27.719 -16.203 1 95.94 18 ILE B N 1
ATOM 2004 C CA . ILE B 1 18 ? -9.273 -28.828 -15.305 1 95.94 18 ILE B CA 1
ATOM 2005 C C . ILE B 1 18 ? -8.984 -30.156 -16 1 95.94 18 ILE B C 1
ATOM 2007 O O . ILE B 1 18 ? -8.383 -31.047 -15.422 1 95.94 18 ILE B O 1
ATOM 2011 N N . GLU B 1 19 ? -9.359 -30.25 -17.281 1 94.25 19 GLU B N 1
ATOM 2012 C CA . GLU B 1 19 ? -9.133 -31.469 -18.047 1 94.25 19 GLU B CA 1
ATOM 2013 C C . GLU B 1 19 ? -7.645 -31.75 -18.203 1 94.25 19 GLU B C 1
ATOM 2015 O O . GLU B 1 19 ? -7.211 -32.906 -18.141 1 94.25 19 GLU B O 1
ATOM 2020 N N . GLN B 1 20 ? -6.922 -30.703 -18.391 1 93.94 20 GLN B N 1
ATOM 2021 C CA . GLN B 1 20 ? -5.473 -30.828 -18.5 1 93.94 20 GLN B CA 1
ATOM 2022 C C . GLN B 1 20 ? -4.867 -31.359 -17.203 1 93.94 20 GLN B C 1
ATOM 2024 O O . GLN B 1 20 ? -3.912 -32.125 -17.234 1 93.94 20 GLN B O 1
ATOM 2029 N N . CYS B 1 21 ? -5.418 -30.938 -16.078 1 94.56 21 CYS B N 1
ATOM 2030 C CA . CYS B 1 21 ? -4.867 -31.312 -14.781 1 94.56 21 CYS B CA 1
ATOM 2031 C C . CYS B 1 21 ? -5.332 -32.688 -14.375 1 94.56 21 CYS B C 1
ATOM 2033 O O . CYS B 1 21 ? -4.66 -33.375 -13.594 1 94.56 21 CYS B O 1
ATOM 2035 N N . VAL B 1 22 ? -6.434 -33.219 -14.844 1 91.06 22 VAL B N 1
ATOM 2036 C CA . VAL B 1 22 ? -6.953 -34.531 -14.547 1 91.06 22 VAL B CA 1
ATOM 2037 C C . VAL B 1 22 ? -6.121 -35.594 -15.266 1 91.06 22 VAL B C 1
ATOM 2039 O O . VAL B 1 22 ? -5.746 -36.625 -14.672 1 91.06 22 VAL B O 1
ATOM 2042 N N . GLY B 1 23 ? -5.797 -35.312 -16.438 1 83.56 23 GLY B N 1
ATOM 2043 C CA . GLY B 1 23 ? -5.07 -36.281 -17.219 1 83.56 23 GLY B CA 1
ATOM 2044 C C . GLY B 1 23 ? -5.617 -37.688 -17.047 1 83.56 23 GLY B C 1
ATOM 2045 O O . GLY B 1 23 ? -6.809 -37.938 -17.266 1 83.56 23 GLY B O 1
ATOM 2046 N N . ASP B 1 24 ? -4.719 -38.469 -16.609 1 81.81 24 ASP B N 1
ATOM 2047 C CA . ASP B 1 24 ? -5.078 -39.875 -16.422 1 81.81 24 ASP B CA 1
ATOM 2048 C C . ASP B 1 24 ? -5.449 -40.156 -14.969 1 81.81 24 ASP B C 1
ATOM 2050 O O . ASP B 1 24 ? -5.68 -41.312 -14.594 1 81.81 24 ASP B O 1
ATOM 2054 N N . ASN B 1 25 ? -5.5 -39.062 -14.203 1 76.56 25 ASN B N 1
ATOM 2055 C CA . ASN B 1 25 ? -5.758 -39.219 -12.773 1 76.56 25 ASN B CA 1
ATOM 2056 C C . ASN B 1 25 ? -7.25 -39.156 -12.461 1 76.56 25 ASN B C 1
ATOM 2058 O O . ASN B 1 25 ? -8.062 -38.875 -13.344 1 76.56 25 ASN B O 1
ATOM 2062 N N . ALA B 1 26 ? -7.543 -39.594 -11.25 1 78.81 26 ALA B N 1
ATOM 2063 C CA . ALA B 1 26 ? -8.914 -39.5 -10.766 1 78.81 26 ALA B CA 1
ATOM 2064 C C . ALA B 1 26 ? -9.344 -38.031 -10.664 1 78.81 26 ALA B C 1
ATOM 2066 O O . ALA B 1 26 ? -8.531 -37.156 -10.359 1 78.81 26 ALA B O 1
ATOM 2067 N N . ARG B 1 27 ? -10.508 -37.938 -11.07 1 84.62 27 ARG B N 1
ATOM 2068 C CA . ARG B 1 27 ? -11.086 -36.594 -10.977 1 84.62 27 ARG B CA 1
ATOM 2069 C C . ARG B 1 27 ? -11.391 -36.219 -9.531 1 84.62 27 ARG B C 1
ATOM 2071 O O . ARG B 1 27 ? -12.547 -36.219 -9.125 1 84.62 27 ARG B O 1
ATOM 2078 N N . LYS B 1 28 ? -10.312 -36.094 -8.719 1 90.44 28 LYS B N 1
ATOM 2079 C CA . LYS B 1 28 ? -10.375 -35.625 -7.336 1 90.44 28 LYS B CA 1
ATOM 2080 C C . LYS B 1 28 ? -9.742 -34.25 -7.184 1 90.44 28 LYS B C 1
ATOM 2082 O O . LYS B 1 28 ? -8.695 -33.969 -7.77 1 90.44 28 LYS B O 1
ATOM 2087 N N . ASP B 1 29 ? -10.414 -33.438 -6.441 1 93.25 29 ASP B N 1
ATOM 2088 C CA . ASP B 1 29 ? -9.977 -32.031 -6.273 1 93.25 29 ASP B CA 1
ATOM 2089 C C . ASP B 1 29 ? -8.508 -31.984 -5.84 1 93.25 29 ASP B C 1
ATOM 2091 O O . ASP B 1 29 ? -7.738 -31.172 -6.359 1 93.25 29 ASP B O 1
ATOM 2095 N N . GLU B 1 30 ? -8.18 -32.844 -4.906 1 93.38 30 GLU B N 1
ATOM 2096 C CA . GLU B 1 30 ? -6.828 -32.812 -4.348 1 93.38 30 GLU B CA 1
ATOM 2097 C C . GLU B 1 30 ? -5.781 -33.125 -5.414 1 93.38 30 GLU B C 1
ATOM 2099 O O . GLU B 1 30 ? -4.703 -32.531 -5.422 1 93.38 30 GLU B O 1
ATOM 2104 N N . LYS B 1 31 ? -6.105 -34.062 -6.254 1 93.75 31 LYS B N 1
ATOM 2105 C CA . LYS B 1 31 ? -5.172 -34.438 -7.312 1 93.75 31 LYS B CA 1
ATOM 2106 C C . LYS B 1 31 ? -5.07 -33.344 -8.367 1 93.75 31 LYS B C 1
ATOM 2108 O O . LYS B 1 31 ? -3.984 -33.062 -8.883 1 93.75 31 LYS B O 1
ATOM 2113 N N . ILE B 1 32 ? -6.176 -32.75 -8.641 1 95.69 32 ILE B N 1
ATOM 2114 C CA . ILE B 1 32 ? -6.211 -31.656 -9.617 1 95.69 32 ILE B CA 1
ATOM 2115 C C . ILE B 1 32 ? -5.387 -30.484 -9.102 1 95.69 32 ILE B C 1
ATOM 2117 O O . ILE B 1 32 ? -4.586 -29.906 -9.844 1 95.69 32 ILE B O 1
ATOM 2121 N N . ILE B 1 33 ? -5.543 -30.156 -7.816 1 96.75 33 ILE B N 1
ATOM 2122 C CA . ILE B 1 33 ? -4.836 -29.047 -7.199 1 96.75 33 ILE B CA 1
ATOM 2123 C C . ILE B 1 33 ? -3.336 -29.328 -7.188 1 96.75 33 ILE B C 1
ATOM 2125 O O . ILE B 1 33 ? -2.527 -28.422 -7.402 1 96.75 33 ILE B O 1
ATOM 2129 N N . ASP B 1 34 ? -2.967 -30.578 -7.016 1 95.75 34 ASP B N 1
ATOM 2130 C CA . ASP B 1 34 ? -1.56 -30.953 -6.973 1 95.75 34 ASP B CA 1
ATOM 2131 C C . ASP B 1 34 ? -0.877 -30.703 -8.312 1 95.75 34 ASP B C 1
ATOM 2133 O O . ASP B 1 34 ? 0.286 -30.281 -8.352 1 95.75 34 ASP B O 1
ATOM 2137 N N . VAL B 1 35 ? -1.568 -30.906 -9.344 1 96.44 35 VAL B N 1
ATOM 2138 C CA . VAL B 1 35 ? -1.023 -30.656 -10.672 1 96.44 35 VAL B CA 1
ATOM 2139 C C . VAL B 1 35 ? -1.087 -29.156 -10.992 1 96.44 35 VAL B C 1
ATOM 2141 O O . VAL B 1 35 ? -0.132 -28.594 -11.531 1 96.44 35 VAL B O 1
ATOM 2144 N N . ALA B 1 36 ? -2.211 -28.562 -10.602 1 97.5 36 ALA B N 1
ATOM 2145 C CA . ALA B 1 36 ? -2.445 -27.156 -10.898 1 97.5 36 ALA B CA 1
ATOM 2146 C C . ALA B 1 36 ? -1.395 -26.281 -10.227 1 97.5 36 ALA B C 1
ATOM 2148 O O . ALA B 1 36 ? -0.999 -25.25 -10.773 1 97.5 36 ALA B O 1
ATOM 2149 N N . LYS B 1 37 ? -0.979 -26.625 -9.031 1 97.62 37 LYS B N 1
ATOM 2150 C CA . LYS B 1 37 ? -0.005 -25.828 -8.297 1 97.62 37 LYS B CA 1
ATOM 2151 C C . LYS B 1 37 ? 1.302 -25.703 -9.07 1 97.62 37 LYS B C 1
ATOM 2153 O O . LYS B 1 37 ? 2.025 -24.719 -8.914 1 97.62 37 LYS B O 1
ATOM 2158 N N . ASP B 1 38 ? 1.572 -26.688 -9.945 1 98.12 38 ASP B N 1
ATOM 2159 C CA . ASP B 1 38 ? 2.836 -26.719 -10.68 1 98.12 38 ASP B CA 1
ATOM 2160 C C . ASP B 1 38 ? 2.631 -26.312 -12.141 1 98.12 38 ASP B C 1
ATOM 2162 O O . ASP B 1 38 ? 3.51 -26.531 -12.977 1 98.12 38 ASP B O 1
ATOM 2166 N N . THR B 1 39 ? 1.472 -25.859 -12.445 1 98.5 39 THR B N 1
ATOM 2167 C CA . THR B 1 39 ? 1.152 -25.469 -13.812 1 98.5 39 THR B CA 1
ATOM 2168 C C . THR B 1 39 ? 0.906 -23.969 -13.898 1 98.5 39 THR B C 1
ATOM 2170 O O . THR B 1 39 ? 0.292 -23.375 -13.008 1 98.5 39 THR B O 1
ATOM 2173 N N . ASP B 1 40 ? 1.398 -23.344 -14.984 1 98.69 40 ASP B N 1
ATOM 2174 C CA . ASP B 1 40 ? 1.227 -21.906 -15.18 1 98.69 40 ASP B CA 1
ATOM 2175 C C . ASP B 1 40 ? -0.25 -21.531 -15.32 1 98.69 40 ASP B C 1
ATOM 2177 O O . ASP B 1 40 ? -0.954 -22.094 -16.172 1 98.69 40 ASP B O 1
ATOM 2181 N N . PHE B 1 41 ? -0.716 -20.641 -14.57 1 98.56 41 PHE B N 1
ATOM 2182 C CA . PHE B 1 41 ? -2.115 -20.234 -14.594 1 98.56 41 PHE B CA 1
ATOM 2183 C C . PHE B 1 41 ? -2.488 -19.656 -15.953 1 98.56 41 PHE B C 1
ATOM 2185 O O . PHE B 1 41 ? -3.664 -19.641 -16.328 1 98.56 41 PHE B O 1
ATOM 2192 N N . LYS B 1 42 ? -1.588 -19.188 -16.719 1 98.19 42 LYS B N 1
ATOM 2193 C CA . LYS B 1 42 ? -1.869 -18.688 -18.062 1 98.19 42 LYS B CA 1
ATOM 2194 C C . LYS B 1 42 ? -2.441 -19.781 -18.953 1 98.19 42 LYS B C 1
ATOM 2196 O O . LYS B 1 42 ? -3.186 -19.5 -19.906 1 98.19 42 LYS B O 1
ATOM 2201 N N . GLU B 1 43 ? -2.102 -20.969 -18.625 1 98.12 43 GLU B N 1
ATOM 2202 C CA . GLU B 1 43 ? -2.523 -22.125 -19.406 1 98.12 43 GLU B CA 1
ATOM 2203 C C . GLU B 1 43 ? -3.844 -22.688 -18.891 1 98.12 43 GLU B C 1
ATOM 2205 O O . GLU B 1 43 ? -4.625 -23.25 -19.672 1 98.12 43 GLU B O 1
ATOM 2210 N N . ILE B 1 44 ? -4.055 -22.484 -17.578 1 98.19 44 ILE B N 1
ATOM 2211 C CA . ILE B 1 44 ? -5.141 -23.297 -17.031 1 98.19 44 ILE B CA 1
ATOM 2212 C C . ILE B 1 44 ? -6.117 -22.391 -16.281 1 98.19 44 ILE B C 1
ATOM 2214 O O . ILE B 1 44 ? -7.219 -22.828 -15.922 1 98.19 44 ILE B O 1
ATOM 2218 N N . GLY B 1 45 ? -5.75 -21.172 -15.969 1 97.88 45 GLY B N 1
ATOM 2219 C CA . GLY B 1 45 ? -6.543 -20.328 -15.094 1 97.88 45 GLY B CA 1
ATOM 2220 C C . GLY B 1 45 ? -7.77 -19.75 -15.773 1 97.88 45 GLY B C 1
ATOM 2221 O O . GLY B 1 45 ? -7.766 -19.531 -16.984 1 97.88 45 GLY B O 1
ATOM 2222 N N . ARG B 1 46 ? -8.797 -19.5 -14.953 1 97.94 46 ARG B N 1
ATOM 2223 C CA . ARG B 1 46 ? -9.977 -18.734 -15.359 1 97.94 46 ARG B CA 1
ATOM 2224 C C . ARG B 1 46 ? -9.984 -17.359 -14.703 1 97.94 46 ARG B C 1
ATOM 2226 O O . ARG B 1 46 ? -9.656 -17.219 -13.523 1 97.94 46 ARG B O 1
ATOM 2233 N N . LYS B 1 47 ? -10.383 -16.438 -15.531 1 97.75 47 LYS B N 1
ATOM 2234 C CA . LYS B 1 47 ? -10.414 -15.055 -15.039 1 97.75 47 LYS B CA 1
ATOM 2235 C C . LYS B 1 47 ? -11.406 -14.906 -13.891 1 97.75 47 LYS B C 1
ATOM 2237 O O . LYS B 1 47 ? -12.555 -15.336 -14 1 97.75 47 LYS B O 1
ATOM 2242 N N . TRP B 1 48 ? -10.914 -14.289 -12.75 1 97.5 48 TRP B N 1
ATOM 2243 C CA . TRP B 1 48 ? -11.844 -14.055 -11.656 1 97.5 48 TRP B CA 1
ATOM 2244 C C . TRP B 1 48 ? -11.578 -12.711 -10.984 1 97.5 48 TRP B C 1
ATOM 2246 O O . TRP B 1 48 ? -12.406 -12.219 -10.219 1 97.5 48 TRP B O 1
ATOM 2256 N N . LEU B 1 49 ? -10.414 -12.125 -11.25 1 98.06 49 LEU B N 1
ATOM 2257 C CA . LEU B 1 49 ? -10.117 -10.797 -10.727 1 98.06 49 LEU B CA 1
ATOM 2258 C C . LEU B 1 49 ? -11.008 -9.742 -11.375 1 98.06 49 LEU B C 1
ATOM 2260 O O . LEU B 1 49 ? -11.312 -9.836 -12.57 1 98.06 49 LEU B O 1
ATOM 2264 N N . PRO B 1 50 ? -11.383 -8.727 -10.531 1 97.12 50 PRO B N 1
ATOM 2265 C CA . PRO B 1 50 ? -12.07 -7.605 -11.172 1 97.12 50 PRO B CA 1
ATOM 2266 C C . PRO B 1 50 ? -11.25 -6.953 -12.281 1 97.12 50 PRO B C 1
ATOM 2268 O O . PRO B 1 50 ? -10.031 -6.812 -12.148 1 97.12 50 PRO B O 1
ATOM 2271 N N . GLU B 1 51 ? -11.93 -6.547 -13.359 1 96.12 51 GLU B N 1
ATOM 2272 C CA . GLU B 1 51 ? -11.258 -5.957 -14.516 1 96.12 51 GLU B CA 1
ATOM 2273 C C . GLU B 1 51 ? -10.516 -4.68 -14.133 1 96.12 51 GLU B C 1
ATOM 2275 O O . GLU B 1 51 ? -9.484 -4.355 -14.719 1 96.12 51 GLU B O 1
ATOM 2280 N N . ASP B 1 52 ? -10.977 -4.043 -13.125 1 95.56 52 ASP B N 1
ATOM 2281 C CA . ASP B 1 52 ? -10.406 -2.754 -12.75 1 95.56 52 ASP B CA 1
ATOM 2282 C C . ASP B 1 52 ? -9.5 -2.889 -11.523 1 95.56 52 ASP B C 1
ATOM 2284 O O . ASP B 1 52 ? -9.25 -1.912 -10.82 1 95.56 52 ASP B O 1
ATOM 2288 N N . VAL B 1 53 ? -8.961 -4.078 -11.227 1 96.31 53 VAL B N 1
ATOM 2289 C CA . VAL B 1 53 ? -8.227 -4.371 -10 1 96.31 53 VAL B CA 1
ATOM 2290 C C . VAL B 1 53 ? -7.008 -3.457 -9.898 1 96.31 53 VAL B C 1
ATOM 2292 O O . VAL B 1 53 ? -6.566 -3.121 -8.797 1 96.31 53 VAL B O 1
ATOM 2295 N N . SER B 1 54 ? -6.477 -3.031 -11.016 1 94.38 54 SER B N 1
ATOM 2296 C CA . SER B 1 54 ? -5.27 -2.209 -11.023 1 94.38 54 SER B CA 1
ATOM 2297 C C . SER B 1 54 ? -5.613 -0.724 -11.07 1 94.38 54 SER B C 1
ATOM 2299 O O . SER B 1 54 ? -4.719 0.125 -11.07 1 94.38 54 SER B O 1
ATOM 2301 N N . LYS B 1 55 ? -6.867 -0.497 -11.133 1 92.38 55 LYS B N 1
ATOM 2302 C CA . LYS B 1 55 ? -7.309 0.891 -11.234 1 92.38 55 LYS B CA 1
ATOM 2303 C C . LYS B 1 55 ? -7.664 1.456 -9.859 1 92.38 55 LYS B C 1
ATOM 2305 O O . LYS B 1 55 ? -7.891 0.701 -8.914 1 92.38 55 LYS B O 1
ATOM 2310 N N . VAL B 1 56 ? -7.766 2.736 -9.828 1 88.94 56 VAL B N 1
ATOM 2311 C CA . VAL B 1 56 ? -8.055 3.459 -8.594 1 88.94 56 VAL B CA 1
ATOM 2312 C C . VAL B 1 56 ? -9.484 3.16 -8.148 1 88.94 56 VAL B C 1
ATOM 2314 O O . VAL B 1 56 ? -9.789 3.199 -6.949 1 88.94 56 VAL B O 1
ATOM 2317 N N . SER B 1 57 ? -10.305 2.771 -9.062 1 91.56 57 SER B N 1
ATOM 2318 C CA . SER B 1 57 ? -11.727 2.578 -8.789 1 91.56 57 SER B CA 1
ATOM 2319 C C . SER B 1 57 ? -11.977 1.295 -8.008 1 91.56 57 SER B C 1
ATOM 2321 O O . SER B 1 57 ? -13.023 1.137 -7.379 1 91.56 57 SER B O 1
ATOM 2323 N N . CYS B 1 58 ? -11.055 0.342 -8.023 1 94.12 58 CYS B N 1
ATOM 2324 C CA . CYS B 1 58 ? -11.234 -0.924 -7.32 1 94.12 58 CYS B CA 1
ATOM 2325 C C . CYS B 1 58 ? -10.93 -0.769 -5.832 1 94.12 58 CYS B C 1
ATOM 2327 O O . CYS B 1 58 ? -9.836 -0.345 -5.461 1 94.12 58 CYS B O 1
ATOM 2329 N N . GLU B 1 59 ? -11.844 -1.199 -5.004 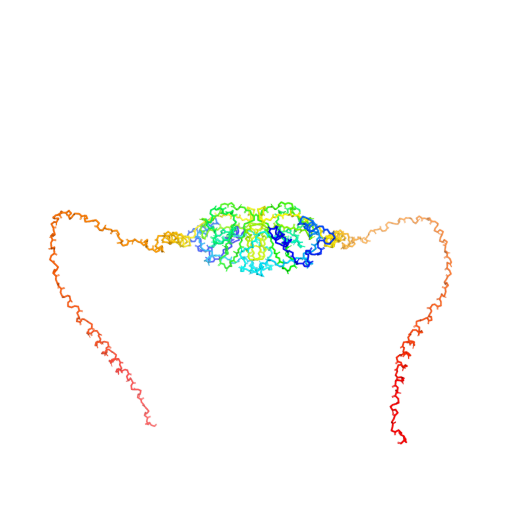1 92.31 59 GLU B N 1
ATOM 2330 C CA . GLU B 1 59 ? -11.688 -0.957 -3.572 1 92.31 59 GLU B CA 1
ATOM 2331 C C . GLU B 1 59 ? -11.344 -2.244 -2.828 1 92.31 59 GLU B C 1
ATOM 2333 O O . GLU B 1 59 ? -10.766 -2.203 -1.737 1 92.31 59 GLU B O 1
ATOM 2338 N N . TYR B 1 60 ? -11.773 -3.354 -3.398 1 94.69 60 TYR B N 1
ATOM 2339 C CA . TYR B 1 60 ? -11.484 -4.617 -2.729 1 94.69 60 TYR B CA 1
ATOM 2340 C C . TYR B 1 60 ? -11.539 -5.781 -3.713 1 94.69 60 TYR B C 1
ATOM 2342 O O . TYR B 1 60 ? -12.023 -5.633 -4.836 1 94.69 60 TYR B O 1
ATOM 2350 N N . VAL B 1 61 ? -10.945 -6.812 -3.334 1 96.06 61 VAL B N 1
ATOM 2351 C CA . VAL B 1 61 ? -11.047 -8.102 -4.008 1 96.06 61 VAL B CA 1
ATOM 2352 C C . VAL B 1 61 ? -11.57 -9.156 -3.029 1 96.06 61 VAL B C 1
ATOM 2354 O O . VAL B 1 61 ? -11.117 -9.234 -1.888 1 96.06 61 VAL B O 1
ATOM 2357 N N . GLU B 1 62 ? -12.539 -9.875 -3.455 1 94.94 62 GLU B N 1
ATOM 2358 C CA . GLU B 1 62 ? -13.141 -10.883 -2.584 1 94.94 62 GLU B CA 1
ATOM 2359 C C . GLU B 1 62 ? -12.547 -12.266 -2.842 1 94.94 62 GLU B C 1
ATOM 2361 O O . GLU B 1 62 ? -12.508 -12.727 -3.984 1 94.94 62 GLU B O 1
ATOM 2366 N N . GLY B 1 63 ? -12.047 -12.867 -1.721 1 94.88 63 GLY B N 1
ATOM 2367 C CA . GLY B 1 63 ? -11.625 -14.258 -1.78 1 94.88 63 GLY B CA 1
ATOM 2368 C C . GLY B 1 63 ? -12.734 -15.234 -1.438 1 94.88 63 GLY B C 1
ATOM 2369 O O . GLY B 1 63 ? -13.875 -14.828 -1.211 1 94.88 63 GLY B O 1
ATOM 2370 N N . PRO B 1 64 ? -12.469 -16.516 -1.584 1 97.94 64 PRO B N 1
ATOM 2371 C CA . PRO B 1 64 ? -11.141 -17.094 -1.798 1 97.94 64 PRO B CA 1
ATOM 2372 C C . PRO B 1 64 ? -10.742 -17.125 -3.271 1 97.94 64 PRO B C 1
ATOM 2374 O O . PRO B 1 64 ? -11.594 -17.328 -4.141 1 97.94 64 PRO B O 1
ATOM 2377 N N . GLY B 1 65 ? -9.57 -16.844 -3.553 1 98.62 65 GLY B N 1
ATOM 2378 C CA . GLY B 1 65 ? -9.023 -16.922 -4.895 1 98.62 65 GLY B CA 1
ATOM 2379 C C . GLY B 1 65 ? -7.527 -17.172 -4.914 1 98.62 65 GLY B C 1
ATOM 2380 O O . GLY B 1 65 ? -6.77 -16.516 -4.191 1 98.62 65 GLY B O 1
ATOM 2381 N N . VAL B 1 66 ? -7.133 -18.141 -5.707 1 98.88 66 VAL B N 1
ATOM 2382 C CA . VAL B 1 66 ? -5.719 -18.469 -5.816 1 98.88 66 VAL B CA 1
ATOM 2383 C C . VAL B 1 66 ? -5.086 -17.656 -6.953 1 98.88 66 VAL B C 1
ATOM 2385 O O . VAL B 1 66 ? -5.676 -17.531 -8.023 1 98.88 66 VAL B O 1
ATOM 2388 N N . LEU B 1 67 ? -3.949 -17.109 -6.648 1 98.81 67 LEU B N 1
ATOM 2389 C CA . LEU B 1 67 ? -3.158 -16.375 -7.629 1 98.81 67 LEU B CA 1
ATOM 2390 C C . LEU B 1 67 ? -1.765 -16.984 -7.77 1 98.81 67 LEU B C 1
ATOM 2392 O O . LEU B 1 67 ? -1.339 -17.766 -6.922 1 98.81 67 LEU B O 1
ATOM 2396 N N . GLN B 1 68 ? -1.171 -16.656 -8.852 1 98.94 68 GLN B N 1
ATOM 2397 C CA . GLN B 1 68 ? 0.199 -17.078 -9.117 1 98.94 68 GLN B CA 1
ATOM 2398 C C . GLN B 1 68 ? 1.17 -15.914 -8.992 1 98.94 68 GLN B C 1
ATOM 2400 O O . GLN B 1 68 ? 0.917 -14.828 -9.523 1 98.94 68 GLN B O 1
ATOM 2405 N N . ILE B 1 69 ? 2.242 -16.109 -8.273 1 98.88 69 ILE B N 1
ATOM 2406 C CA . ILE B 1 69 ? 3.26 -15.07 -8.133 1 98.88 69 ILE B CA 1
ATOM 2407 C C . ILE B 1 69 ? 4.031 -14.922 -9.438 1 98.88 69 ILE B C 1
ATOM 2409 O O . ILE B 1 69 ? 4.516 -15.906 -10 1 98.88 69 ILE B O 1
ATOM 2413 N N . GLN B 1 70 ? 4.113 -13.719 -9.953 1 98.44 70 GLN B N 1
ATOM 2414 C CA . GLN B 1 70 ? 4.926 -13.414 -11.125 1 98.44 70 GLN B CA 1
ATOM 2415 C C . GLN B 1 70 ? 6.289 -12.867 -10.719 1 98.44 70 GLN B C 1
ATOM 2417 O O . GLN B 1 70 ? 7.301 -13.18 -11.352 1 98.44 70 GLN B O 1
ATOM 2422 N N . LYS B 1 71 ? 6.23 -12.023 -9.672 1 97.25 71 LYS B N 1
ATOM 2423 C CA . LYS B 1 71 ? 7.434 -11.336 -9.219 1 97.25 71 LYS B CA 1
ATOM 2424 C C . LYS B 1 71 ? 7.305 -10.914 -7.758 1 97.25 71 LYS B C 1
ATOM 2426 O O . LYS B 1 71 ? 6.211 -10.57 -7.301 1 97.25 71 LYS B O 1
ATOM 2431 N N . ILE B 1 72 ? 8.391 -11.016 -7.023 1 96.69 72 ILE B N 1
ATOM 2432 C CA . ILE B 1 72 ? 8.484 -10.453 -5.68 1 96.69 72 ILE B CA 1
ATOM 2433 C C . ILE B 1 72 ? 9.672 -9.492 -5.602 1 96.69 72 ILE B C 1
ATOM 2435 O O . ILE B 1 72 ? 10.766 -9.812 -6.066 1 96.69 72 ILE B O 1
ATOM 2439 N N . ARG B 1 73 ? 9.383 -8.359 -5.066 1 93.69 73 ARG B N 1
ATOM 2440 C CA . ARG B 1 73 ? 10.43 -7.352 -4.906 1 93.69 73 ARG B CA 1
ATOM 2441 C C . ARG B 1 73 ? 10.383 -6.734 -3.514 1 93.69 73 ARG B C 1
ATOM 2443 O O . ARG B 1 73 ? 9.312 -6.535 -2.949 1 93.69 73 ARG B O 1
ATOM 2450 N N . ASN B 1 74 ? 11.609 -6.469 -2.92 1 92.69 74 ASN B N 1
ATOM 2451 C CA . ASN B 1 74 ? 11.695 -5.664 -1.705 1 92.69 74 ASN B CA 1
ATOM 2452 C C . ASN B 1 74 ? 11.742 -4.172 -2.02 1 92.69 74 ASN B C 1
ATOM 2454 O O . ASN B 1 74 ? 12.68 -3.699 -2.66 1 92.69 74 ASN B O 1
ATOM 2458 N N . VAL B 1 75 ? 10.773 -3.348 -1.556 1 91.25 75 VAL B N 1
ATOM 2459 C CA . VAL B 1 75 ? 10.641 -1.955 -1.973 1 91.25 75 VAL B CA 1
ATOM 2460 C C . VAL B 1 75 ? 11.023 -1.03 -0.821 1 91.25 75 VAL B C 1
ATOM 2462 O O . VAL B 1 75 ? 10.836 0.186 -0.904 1 91.25 75 VAL B O 1
ATOM 2465 N N . ALA B 1 76 ? 11.461 -1.489 0.426 1 81.31 76 ALA B N 1
ATOM 2466 C CA . ALA B 1 76 ? 11.781 -0.685 1.601 1 81.31 76 ALA B CA 1
ATOM 2467 C C . ALA B 1 76 ? 12.805 0.398 1.259 1 81.31 76 ALA B C 1
ATOM 2469 O O . ALA B 1 76 ? 12.812 1.469 1.871 1 81.31 76 ALA B O 1
ATOM 2470 N N . ALA B 1 77 ? 13.766 0.371 0.538 1 66.88 77 ALA B N 1
ATOM 2471 C CA . ALA B 1 77 ? 14.719 1.438 0.238 1 66.88 77 ALA B CA 1
ATOM 2472 C C . ALA B 1 77 ? 15.039 1.481 -1.253 1 66.88 77 ALA B C 1
ATOM 2474 O O . ALA B 1 77 ? 14.836 0.496 -1.967 1 66.88 77 ALA B O 1
ATOM 2475 N N . PRO B 1 78 ? 15.266 2.834 -1.704 1 59.78 78 PRO B N 1
ATOM 2476 C CA . PRO B 1 78 ? 15.547 3.031 -3.129 1 59.78 78 PRO B CA 1
ATOM 2477 C C . PRO B 1 78 ? 16.422 1.932 -3.717 1 59.78 78 PRO B C 1
ATOM 2479 O O . PRO B 1 78 ? 17.188 1.286 -2.988 1 59.78 78 PRO B O 1
ATOM 2482 N N . LYS B 1 79 ? 15.938 1.552 -4.98 1 55.97 79 LYS B N 1
ATOM 2483 C CA . LYS B 1 79 ? 16.578 0.538 -5.809 1 55.97 79 LYS B CA 1
ATOM 2484 C C . LYS B 1 79 ? 18.094 0.561 -5.629 1 55.97 79 LYS B C 1
ATOM 2486 O O . LYS B 1 79 ? 18.75 -0.49 -5.613 1 55.97 79 LYS B O 1
ATOM 2491 N N . ASP B 1 80 ? 18.562 1.726 -5.609 1 50.75 80 ASP B N 1
ATOM 2492 C CA . ASP B 1 80 ? 20.031 1.773 -5.648 1 50.75 80 ASP B CA 1
ATOM 2493 C C . ASP B 1 80 ? 20.625 1.189 -4.371 1 50.75 80 ASP B C 1
ATOM 2495 O O . ASP B 1 80 ? 21.844 0.995 -4.281 1 50.75 80 ASP B O 1
ATOM 2499 N N . ASN B 1 81 ? 19.656 0.952 -3.377 1 50.25 81 ASN B N 1
ATOM 2500 C CA . ASN B 1 81 ? 20.188 0.243 -2.213 1 50.25 81 ASN B CA 1
ATOM 2501 C C . ASN B 1 81 ? 19.391 -1.031 -1.932 1 50.25 81 ASN B C 1
ATOM 2503 O O . ASN B 1 81 ? 19.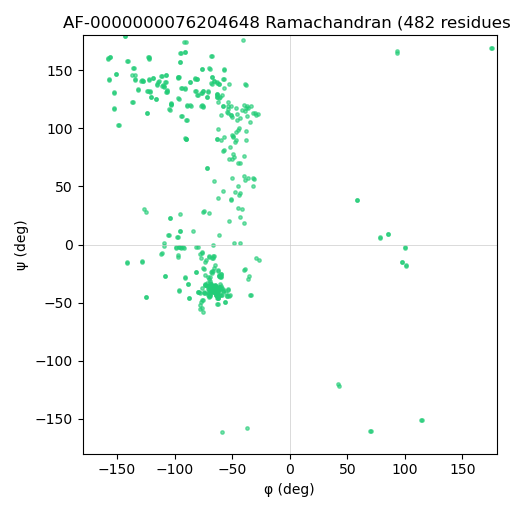062 -1.323 -0.78 1 50.25 81 ASN B O 1
ATOM 2507 N N . GLU B 1 82 ? 18.844 -1.559 -2.904 1 49.06 82 GLU B N 1
ATOM 2508 C CA . GLU B 1 82 ? 17.969 -2.713 -2.777 1 49.06 82 GLU B CA 1
ATOM 2509 C C . GLU B 1 82 ? 18.656 -3.863 -2.055 1 49.06 82 GLU B C 1
ATOM 2511 O O . GLU B 1 82 ? 18.016 -4.625 -1.326 1 49.06 82 GLU B O 1
ATOM 2516 N N . GLU B 1 83 ? 19.922 -3.965 -2.5 1 44.56 83 GLU B N 1
ATOM 2517 C CA . GLU B 1 83 ? 20.656 -5.109 -1.973 1 44.56 83 GLU B CA 1
ATOM 2518 C C . GLU B 1 83 ? 21.172 -4.832 -0.563 1 44.56 83 GLU B C 1
ATOM 2520 O O . GLU B 1 83 ? 21.906 -5.641 0.002 1 44.56 83 GLU B O 1
ATOM 2525 N N . SER B 1 84 ? 20.859 -3.584 -0.172 1 45.88 84 SER B N 1
ATOM 2526 C CA . SER B 1 84 ? 21.438 -3.365 1.149 1 45.88 84 SER B CA 1
ATOM 2527 C C . SER B 1 84 ? 20.828 -4.305 2.184 1 45.88 84 SER B C 1
ATOM 2529 O O . SER B 1 84 ? 19.609 -4.449 2.254 1 45.88 84 SER B O 1
ATOM 2531 N N . GLN B 1 85 ? 21.359 -5.387 2.373 1 49.94 85 GLN B N 1
ATOM 2532 C CA . GLN B 1 85 ? 21.047 -6.312 3.459 1 49.94 85 GLN B CA 1
ATOM 2533 C C . GLN B 1 85 ? 20.484 -5.57 4.672 1 49.94 85 GLN B C 1
ATOM 2535 O O . GLN B 1 85 ? 19.812 -6.164 5.516 1 49.94 85 GLN B O 1
ATOM 2540 N N . GLY B 1 86 ? 20.641 -4.266 4.648 1 55.97 86 GLY B N 1
ATOM 2541 C CA . GLY B 1 86 ? 20.328 -3.543 5.867 1 55.97 86 GLY B CA 1
ATOM 2542 C C . GLY B 1 86 ? 18.938 -2.947 5.859 1 55.97 86 GLY B C 1
ATOM 2543 O O . GLY B 1 86 ? 18.469 -2.426 6.875 1 55.97 86 GLY B O 1
ATOM 2544 N N . ALA B 1 87 ? 18.25 -3.023 4.562 1 61.09 87 ALA B N 1
ATOM 2545 C CA . ALA B 1 87 ? 16.969 -2.346 4.582 1 61.09 87 ALA B CA 1
ATOM 2546 C C . ALA B 1 87 ? 15.883 -3.246 5.172 1 61.09 87 ALA B C 1
ATOM 2548 O O . ALA B 1 87 ? 15.938 -4.469 5.027 1 61.09 87 ALA B O 1
ATOM 2549 N N . PRO B 1 88 ? 15.023 -2.654 5.898 1 79.62 88 PRO B N 1
ATOM 2550 C CA . PRO B 1 88 ? 13.914 -3.434 6.461 1 79.62 88 PRO B CA 1
ATOM 2551 C C . PRO B 1 88 ? 13.023 -4.055 5.387 1 79.62 88 PRO B C 1
ATOM 2553 O O . PRO B 1 88 ? 12.938 -3.529 4.273 1 79.62 88 PRO B O 1
ATOM 2556 N N . ARG B 1 89 ? 12.625 -5.18 5.516 1 87.56 89 ARG B N 1
ATOM 2557 C CA . ARG B 1 89 ? 11.797 -5.938 4.582 1 87.56 89 ARG B CA 1
ATOM 2558 C C . ARG B 1 89 ? 10.445 -5.258 4.375 1 87.56 89 ARG B C 1
ATOM 2560 O O . ARG B 1 89 ? 9.797 -4.852 5.336 1 87.56 89 ARG B O 1
ATOM 2567 N N . LEU B 1 90 ? 10.078 -4.996 3.068 1 92.69 90 LEU B N 1
ATOM 2568 C CA . LEU B 1 90 ? 8.781 -4.57 2.561 1 92.69 90 LEU B CA 1
ATOM 2569 C C . LEU B 1 90 ? 8.539 -5.113 1.155 1 92.69 90 LEU B C 1
ATOM 2571 O O . LEU B 1 90 ? 9.047 -4.559 0.176 1 92.69 90 LEU B O 1
ATOM 2575 N N . LEU B 1 91 ? 7.703 -6.156 1.131 1 95.44 91 LEU B N 1
ATOM 2576 C CA . LEU B 1 91 ? 7.625 -6.891 -0.126 1 95.44 91 LEU B CA 1
ATOM 2577 C C . LEU B 1 91 ? 6.473 -6.379 -0.984 1 95.44 91 LEU B C 1
ATOM 2579 O O . LEU B 1 91 ? 5.383 -6.109 -0.472 1 95.44 91 LEU B O 1
ATOM 2583 N N . LYS B 1 92 ? 6.781 -6.215 -2.186 1 96.75 92 LYS B N 1
ATOM 2584 C CA . LYS B 1 92 ? 5.781 -6.023 -3.232 1 96.75 92 LYS B CA 1
ATOM 2585 C C . LYS B 1 92 ? 5.648 -7.27 -4.102 1 96.75 92 LYS B C 1
ATOM 2587 O O . LYS B 1 92 ? 6.652 -7.824 -4.559 1 96.75 92 LYS B O 1
ATOM 2592 N N . LEU B 1 93 ? 4.426 -7.68 -4.328 1 98.12 93 LEU B N 1
ATOM 2593 C CA . LEU B 1 93 ? 4.168 -8.867 -5.133 1 98.12 93 LEU B CA 1
ATOM 2594 C C . LEU B 1 93 ? 3.43 -8.508 -6.418 1 98.12 93 LEU B C 1
ATOM 2596 O O . LEU B 1 93 ? 2.525 -7.672 -6.402 1 98.12 93 LEU B O 1
ATOM 2600 N N . THR B 1 94 ? 3.842 -9.102 -7.492 1 98.44 94 THR B N 1
ATOM 2601 C CA . THR B 1 94 ? 3.049 -9.117 -8.719 1 98.44 94 THR B CA 1
ATOM 2602 C C . THR B 1 94 ? 2.367 -10.469 -8.898 1 98.44 94 THR B C 1
ATOM 2604 O O . THR B 1 94 ? 3.033 -11.508 -8.93 1 98.44 94 THR B O 1
ATOM 2607 N N . LEU B 1 95 ? 1.071 -10.422 -8.984 1 98.69 95 LEU B N 1
ATOM 2608 C CA . LEU B 1 95 ? 0.267 -11.641 -8.984 1 98.69 95 LEU B CA 1
ATOM 2609 C C . LEU B 1 95 ? -0.595 -11.719 -10.242 1 98.69 95 LEU B C 1
ATOM 2611 O O . LEU B 1 95 ? -0.818 -10.703 -10.906 1 98.69 95 LEU B O 1
ATOM 2615 N N . THR B 1 96 ? -1.09 -12.938 -10.57 1 98.75 96 THR B N 1
ATOM 2616 C CA . THR B 1 96 ? -1.942 -13.094 -11.742 1 98.75 96 THR B CA 1
ATOM 2617 C C . THR B 1 96 ? -2.918 -14.25 -11.555 1 98.75 96 THR B C 1
ATOM 2619 O O . THR B 1 96 ? -2.605 -15.227 -10.859 1 98.75 96 THR B O 1
ATOM 2622 N N . ASP B 1 97 ? -4.086 -14.117 -12.117 1 98.5 97 ASP B N 1
ATOM 2623 C CA . ASP B 1 97 ? -5.039 -15.227 -12.18 1 98.5 97 ASP B CA 1
ATOM 2624 C C . ASP B 1 97 ? -4.93 -15.969 -13.508 1 98.5 97 ASP B C 1
ATOM 2626 O O . ASP B 1 97 ? -5.785 -16.797 -13.836 1 98.5 97 ASP B O 1
ATOM 2630 N N . GLY B 1 98 ? -3.822 -15.641 -14.273 1 98.44 98 GLY B N 1
ATOM 2631 C CA . GLY B 1 98 ? -3.648 -16.203 -15.594 1 98.44 98 GLY B CA 1
ATOM 2632 C C . GLY B 1 98 ? -4.105 -15.289 -16.703 1 98.44 98 GLY B C 1
ATOM 2633 O O . GLY B 1 98 ? -3.754 -15.484 -17.875 1 98.44 98 GLY B O 1
ATOM 2634 N N . HIS B 1 99 ? -4.875 -14.25 -16.359 1 98.25 99 HIS B N 1
ATOM 2635 C CA . HIS B 1 99 ? -5.449 -13.336 -17.344 1 98.25 99 HIS B CA 1
ATOM 2636 C C . HIS B 1 99 ? -5.07 -11.891 -17.031 1 98.25 99 HIS B C 1
ATOM 2638 O O . HIS B 1 99 ? -4.672 -11.148 -17.938 1 98.25 99 HIS B O 1
ATOM 2644 N N . LEU B 1 100 ? -5.18 -11.492 -15.742 1 97.94 100 LEU B N 1
ATOM 2645 C CA . LEU B 1 100 ? -4.848 -10.148 -15.297 1 97.94 100 LEU B CA 1
ATOM 2646 C C . LEU B 1 100 ? -3.709 -10.172 -14.281 1 97.94 100 LEU B C 1
ATOM 2648 O O . LEU B 1 100 ? -3.602 -11.117 -13.484 1 97.94 100 LEU B O 1
ATOM 2652 N N . ASN B 1 101 ? -2.922 -9.18 -14.414 1 97.94 101 ASN B N 1
ATOM 2653 C CA . ASN B 1 101 ? -1.909 -8.961 -13.383 1 97.94 101 ASN B CA 1
ATOM 2654 C C . ASN B 1 101 ? -2.367 -7.926 -12.359 1 97.94 101 ASN B C 1
ATOM 2656 O O . ASN B 1 101 ? -3.072 -6.973 -12.703 1 97.94 101 ASN B O 1
ATOM 2660 N N . CYS B 1 102 ? -1.986 -8.164 -11.141 1 97.75 102 CYS B N 1
ATOM 2661 C CA . CYS B 1 102 ? -2.229 -7.188 -10.086 1 97.75 102 CYS B CA 1
ATOM 2662 C C . CYS B 1 102 ? -1.045 -7.113 -9.125 1 97.75 102 CYS B C 1
ATOM 2664 O O . CYS B 1 102 ? -0.225 -8.031 -9.078 1 97.75 102 CYS B O 1
ATOM 2666 N N . ASN B 1 103 ? -0.917 -6.012 -8.422 1 97.5 103 ASN B N 1
ATOM 2667 C CA . ASN B 1 103 ? 0.169 -5.797 -7.469 1 97.5 103 ASN B CA 1
ATOM 2668 C C . ASN B 1 103 ? -0.342 -5.773 -6.031 1 97.5 103 ASN B C 1
ATOM 2670 O O . ASN B 1 103 ? -1.492 -5.41 -5.785 1 97.5 103 ASN B O 1
ATOM 2674 N N . GLY B 1 104 ? 0.475 -6.285 -5.152 1 97.62 104 GLY B N 1
ATOM 2675 C CA . GLY B 1 104 ? 0.183 -6.25 -3.727 1 97.62 104 GLY B CA 1
ATOM 2676 C C . GLY B 1 104 ? 1.381 -5.863 -2.881 1 97.62 104 GLY B C 1
ATOM 2677 O O . GLY B 1 104 ? 2.525 -6.098 -3.271 1 97.62 104 GLY B O 1
ATOM 2678 N N . VAL B 1 105 ? 1.077 -5.277 -1.759 1 96.69 105 VAL B N 1
ATOM 2679 C CA . VAL B 1 105 ? 2.127 -4.914 -0.811 1 96.69 105 VAL B CA 1
ATOM 2680 C C . VAL B 1 105 ? 1.794 -5.48 0.568 1 96.69 105 VAL B C 1
ATOM 2682 O O . VAL B 1 105 ? 0.628 -5.508 0.971 1 96.69 105 VAL B O 1
ATOM 2685 N N . GLU B 1 106 ? 2.812 -5.926 1.2 1 95.25 106 GLU B N 1
ATOM 2686 C CA . GLU B 1 106 ? 2.568 -6.484 2.525 1 95.25 106 GLU B CA 1
ATOM 2687 C C . GLU B 1 106 ? 2.316 -5.383 3.553 1 95.25 106 GLU B C 1
ATOM 2689 O O . GLU B 1 106 ? 3.045 -4.391 3.594 1 95.25 106 GLU B O 1
ATOM 2694 N N . THR B 1 107 ? 1.327 -5.48 4.336 1 93.62 107 THR B N 1
ATOM 2695 C CA . THR B 1 107 ? 0.991 -4.551 5.406 1 93.62 107 THR B CA 1
ATOM 2696 C C . THR B 1 107 ? 1.467 -5.082 6.754 1 93.62 107 THR B C 1
ATOM 2698 O O . THR B 1 107 ? 1.219 -4.469 7.793 1 93.62 107 THR B O 1
ATOM 2701 N N . GLU B 1 108 ? 1.988 -6.16 6.785 1 91.06 108 GLU B N 1
ATOM 2702 C CA . GLU B 1 108 ? 2.768 -6.828 7.82 1 91.06 108 GLU B CA 1
ATOM 2703 C C . GLU B 1 108 ? 3.682 -7.895 7.223 1 91.06 108 GLU B C 1
ATOM 2705 O O . GLU B 1 108 ? 3.516 -8.289 6.066 1 91.06 108 GLU B O 1
ATOM 2710 N N . LYS B 1 109 ? 4.652 -8.273 7.965 1 91.69 109 LYS B N 1
ATOM 2711 C CA . LYS B 1 109 ? 5.527 -9.328 7.461 1 91.69 109 LYS B CA 1
ATOM 2712 C C . LYS B 1 109 ? 4.734 -10.594 7.145 1 91.69 109 LYS B C 1
ATOM 2714 O O . LYS B 1 109 ? 4.117 -11.188 8.031 1 91.69 109 LYS B O 1
ATOM 2719 N N . LEU B 1 110 ? 4.781 -10.969 5.895 1 95.69 110 LEU B N 1
ATOM 2720 C CA . LEU B 1 110 ? 4.062 -12.164 5.469 1 95.69 110 LEU B CA 1
ATOM 2721 C C . LEU B 1 110 ? 4.852 -13.422 5.816 1 95.69 110 LEU B C 1
ATOM 2723 O O . LEU B 1 110 ? 6.074 -13.461 5.66 1 95.69 110 LEU B O 1
ATOM 2727 N N . ASP B 1 111 ? 4.086 -14.367 6.184 1 96 111 ASP B N 1
ATOM 2728 C CA . ASP B 1 111 ? 4.715 -15.641 6.531 1 96 111 ASP B CA 1
ATOM 2729 C C . ASP B 1 111 ? 5.125 -16.406 5.277 1 96 111 ASP B C 1
ATOM 2731 O O . ASP B 1 111 ? 4.352 -16.5 4.324 1 96 111 ASP B O 1
ATOM 2735 N N . LYS B 1 112 ? 6.34 -16.891 5.184 1 95.81 112 LYS B N 1
ATOM 2736 C CA . LYS B 1 112 ? 6.84 -17.844 4.191 1 95.81 112 LYS B CA 1
ATOM 2737 C C . LYS B 1 112 ? 7.121 -17.141 2.861 1 95.81 112 LYS B C 1
ATOM 2739 O O . LYS B 1 112 ? 7.34 -17.797 1.843 1 95.81 112 LYS B O 1
ATOM 2744 N N . PHE B 1 113 ? 6.977 -15.867 2.916 1 96.38 113 PHE B N 1
ATOM 2745 C CA . PHE B 1 113 ? 7.285 -15.102 1.716 1 96.38 113 PHE B CA 1
ATOM 2746 C C . PHE B 1 113 ? 8.711 -14.57 1.766 1 96.38 113 PHE B C 1
ATOM 2748 O O . PHE B 1 113 ? 9.281 -14.391 2.846 1 96.38 113 PHE B O 1
ATOM 2755 N N . GLY B 1 114 ? 9.219 -14.297 0.675 1 93.94 114 GLY B N 1
ATOM 2756 C CA . GLY B 1 114 ? 10.555 -13.727 0.53 1 93.94 114 GLY B CA 1
ATOM 2757 C C . GLY B 1 114 ? 10.992 -13.594 -0.917 1 93.94 114 GLY B C 1
ATOM 2758 O O . GLY B 1 114 ? 10.336 -14.125 -1.819 1 93.94 114 GLY B O 1
ATOM 2759 N N . VAL B 1 115 ? 12.102 -12.875 -1.064 1 91.69 115 VAL B N 1
ATOM 2760 C CA . VAL B 1 115 ? 12.609 -12.617 -2.408 1 91.69 115 VAL B CA 1
ATOM 2761 C C . VAL B 1 115 ? 13.102 -13.922 -3.033 1 91.69 115 VAL B C 1
ATOM 2763 O O . VAL B 1 115 ? 13.289 -14 -4.25 1 91.69 115 VAL B O 1
ATOM 2766 N N . ASN B 1 116 ? 13.211 -14.945 -2.26 1 93 116 ASN B N 1
ATOM 2767 C CA . ASN B 1 116 ? 13.727 -16.234 -2.732 1 93 116 ASN B CA 1
ATOM 2768 C C . ASN B 1 116 ? 12.602 -17.141 -3.209 1 93 116 ASN B C 1
ATOM 2770 O O . ASN B 1 116 ? 12.859 -18.25 -3.701 1 93 116 ASN B O 1
ATOM 2774 N N . VAL B 1 117 ? 11.375 -16.719 -3.094 1 96.69 117 VAL B N 1
ATOM 2775 C CA . VAL B 1 117 ? 10.234 -17.484 -3.596 1 96.69 117 VAL B CA 1
ATOM 2776 C C . VAL B 1 117 ? 10.164 -17.359 -5.117 1 96.69 117 VAL B C 1
ATOM 2778 O O . VAL B 1 117 ? 10.039 -16.25 -5.652 1 96.69 117 VAL B O 1
ATOM 2781 N N . PRO B 1 118 ? 10.266 -18.438 -5.852 1 97.62 118 PRO B N 1
ATOM 2782 C CA . PRO B 1 118 ? 10.297 -18.375 -7.316 1 97.62 118 PRO B CA 1
ATOM 2783 C C . PRO B 1 118 ? 8.953 -17.969 -7.922 1 97.62 118 PRO B C 1
ATOM 2785 O O . PRO B 1 118 ? 7.906 -18.219 -7.32 1 97.62 118 PRO B O 1
ATOM 2788 N N . PRO B 1 119 ? 9.016 -17.344 -9.094 1 98.31 119 PRO B N 1
ATOM 2789 C CA . PRO B 1 119 ? 7.77 -17.141 -9.836 1 98.31 119 PRO B CA 1
ATOM 2790 C C . PRO B 1 119 ? 7.039 -18.453 -10.125 1 98.31 119 PRO B C 1
ATOM 2792 O O . PRO B 1 119 ? 7.676 -19.5 -10.242 1 98.31 119 PRO B O 1
ATOM 2795 N N . GLY B 1 120 ? 5.828 -18.438 -10.219 1 98.69 120 GLY B N 1
ATOM 2796 C CA . GLY B 1 120 ? 5.039 -19.641 -10.438 1 98.69 120 GLY B CA 1
ATOM 2797 C C . GLY B 1 120 ? 4.387 -20.172 -9.172 1 98.69 120 GLY B C 1
ATOM 2798 O O . GLY B 1 120 ? 3.438 -20.953 -9.234 1 98.69 120 GLY B O 1
ATOM 2799 N N . THR B 1 121 ? 4.891 -19.734 -8.008 1 98.75 121 THR B N 1
ATOM 2800 C CA . THR B 1 121 ? 4.34 -20.156 -6.723 1 98.75 121 THR B CA 1
ATOM 2801 C C . THR B 1 121 ? 2.918 -19.641 -6.547 1 98.75 121 THR B C 1
ATOM 2803 O O . THR B 1 121 ? 2.611 -18.516 -6.941 1 98.75 121 THR B O 1
ATOM 2806 N N . LYS B 1 122 ? 2.006 -20.406 -5.984 1 98.88 122 LYS B N 1
ATOM 2807 C CA . LYS B 1 122 ? 0.603 -20.031 -5.836 1 98.88 122 LYS B CA 1
ATOM 2808 C C . LYS B 1 122 ? 0.33 -19.469 -4.445 1 98.88 122 LYS B C 1
ATOM 2810 O O . LYS B 1 122 ? 0.94 -19.891 -3.465 1 98.88 122 LYS B O 1
ATOM 2815 N N . VAL B 1 123 ? -0.512 -18.531 -4.391 1 98.75 123 VAL B N 1
ATOM 2816 C CA . VAL B 1 123 ? -0.916 -17.859 -3.156 1 98.75 123 VAL B CA 1
ATOM 2817 C C . VAL B 1 123 ? -2.439 -17.844 -3.057 1 98.75 123 VAL B C 1
ATOM 2819 O O . VAL B 1 123 ? -3.131 -17.656 -4.059 1 98.75 123 VAL B O 1
ATOM 2822 N N . LEU B 1 124 ? -2.986 -18.031 -1.898 1 98.81 124 LEU B N 1
ATOM 2823 C CA . LEU B 1 124 ? -4.426 -18.016 -1.654 1 98.81 124 LEU B CA 1
ATOM 2824 C C . LEU B 1 124 ? -4.836 -16.719 -0.971 1 98.81 124 LEU B C 1
ATOM 2826 O O . LEU B 1 124 ? -4.328 -16.375 0.103 1 98.81 124 LEU B O 1
ATOM 2830 N N . LEU B 1 125 ? -5.637 -15.906 -1.602 1 98.38 125 LEU B N 1
ATOM 2831 C CA . LEU B 1 125 ? -6.305 -14.773 -0.964 1 98.38 125 LEU B CA 1
ATOM 2832 C C . LEU B 1 125 ? -7.566 -15.227 -0.236 1 98.38 125 LEU B C 1
ATOM 2834 O O . LEU B 1 125 ? -8.352 -16 -0.777 1 98.38 125 LEU B O 1
ATOM 2838 N N . LYS B 1 126 ? -7.738 -14.805 0.971 1 96.88 126 LYS B N 1
ATOM 2839 C CA . LYS B 1 126 ? -8.906 -15.133 1.782 1 96.88 126 LYS B CA 1
ATOM 2840 C C . LYS B 1 126 ? -9.633 -13.875 2.248 1 96.88 126 LYS B C 1
ATOM 2842 O O . LYS B 1 126 ? -9 -12.867 2.551 1 96.88 126 LYS B O 1
ATOM 2847 N N . GLY B 1 127 ? -10.984 -13.984 2.268 1 93.88 127 GLY B N 1
ATOM 2848 C CA . GLY B 1 127 ? -11.766 -12.852 2.748 1 93.88 127 GLY B CA 1
ATOM 2849 C C . GLY B 1 127 ? -11.742 -11.664 1.807 1 93.88 127 GLY B C 1
ATOM 2850 O O . GLY B 1 127 ? -11.547 -11.828 0.6 1 93.88 127 GLY B O 1
ATOM 2851 N N . THR B 1 128 ? -12.078 -10.562 2.373 1 94 128 THR B N 1
ATOM 2852 C CA . THR B 1 128 ? -12.055 -9.312 1.615 1 94 128 THR B CA 1
ATOM 2853 C C . THR B 1 128 ? -10.688 -8.641 1.707 1 94 128 THR B C 1
ATOM 2855 O O . THR B 1 128 ? -10.211 -8.344 2.803 1 94 128 THR B O 1
ATOM 2858 N N . VAL B 1 129 ? -10.07 -8.477 0.586 1 95.5 129 VAL B N 1
ATOM 2859 C CA . VAL B 1 129 ? -8.758 -7.848 0.535 1 95.5 129 VAL B CA 1
ATOM 2860 C C . VAL B 1 129 ? -8.883 -6.406 0.052 1 95.5 129 VAL B C 1
ATOM 2862 O O . VAL B 1 129 ? -9.367 -6.156 -1.056 1 95.5 129 VAL B O 1
ATOM 2865 N N . ALA B 1 130 ? -8.469 -5.492 0.855 1 94.75 130 ALA B N 1
ATOM 2866 C CA . ALA B 1 130 ? -8.539 -4.074 0.508 1 94.75 130 ALA B CA 1
ATOM 2867 C C . ALA B 1 130 ? -7.59 -3.738 -0.636 1 94.75 130 ALA B C 1
ATOM 2869 O O . ALA B 1 130 ? -6.469 -4.246 -0.689 1 94.75 130 ALA B O 1
ATOM 2870 N N . VAL B 1 131 ? -8.07 -2.908 -1.561 1 95.94 131 VAL B N 1
ATOM 2871 C CA . VAL B 1 131 ? -7.273 -2.4 -2.672 1 95.94 131 VAL B CA 1
ATOM 2872 C C . VAL B 1 131 ? -7.223 -0.875 -2.619 1 95.94 131 VAL B C 1
ATOM 2874 O O . VAL B 1 131 ? -8.258 -0.218 -2.496 1 95.94 131 VAL B O 1
ATOM 2877 N N . GLU B 1 132 ? -5.996 -0.335 -2.639 1 93.81 132 GLU B N 1
ATOM 2878 C CA . GLU B 1 132 ? -5.812 1.113 -2.664 1 93.81 132 GLU B CA 1
ATOM 2879 C C . GLU B 1 132 ? -4.965 1.543 -3.857 1 93.81 132 GLU B C 1
ATOM 2881 O O . GLU B 1 132 ? -3.789 1.183 -3.951 1 93.81 132 GLU B O 1
ATOM 2886 N N . HIS B 1 133 ? -5.535 2.232 -4.77 1 92.5 133 HIS B N 1
ATOM 2887 C CA . HIS B 1 133 ? -4.863 2.703 -5.977 1 92.5 133 HIS B CA 1
ATOM 2888 C C . HIS B 1 133 ? -4.293 1.538 -6.777 1 92.5 133 HIS B C 1
ATOM 2890 O O . HIS B 1 133 ? -3.148 1.596 -7.234 1 92.5 133 HIS B O 1
ATOM 2896 N N . GLY B 1 134 ? -5.07 0.493 -6.77 1 94.44 134 GLY B N 1
ATOM 2897 C CA . GLY B 1 134 ? -4.715 -0.641 -7.609 1 94.44 134 GLY B CA 1
ATOM 2898 C C . GLY B 1 134 ? -3.744 -1.596 -6.941 1 94.44 134 GLY B C 1
ATOM 2899 O O . GLY B 1 134 ? -3.244 -2.525 -7.578 1 94.44 134 GLY B O 1
ATOM 2900 N N . ILE B 1 135 ? -3.502 -1.378 -5.633 1 96 135 ILE B N 1
ATOM 2901 C CA . ILE B 1 135 ? -2.555 -2.227 -4.914 1 96 135 ILE B CA 1
ATOM 2902 C C . ILE B 1 135 ? -3.283 -3.002 -3.82 1 96 135 ILE B C 1
ATOM 2904 O O . ILE B 1 135 ? -3.951 -2.408 -2.971 1 96 135 ILE B O 1
ATOM 2908 N N . LEU B 1 136 ? -3.125 -4.32 -3.869 1 97.12 136 LEU B N 1
ATOM 2909 C CA . LEU B 1 136 ? -3.668 -5.156 -2.807 1 97.12 136 LEU B CA 1
ATOM 2910 C C . LEU B 1 136 ? -2.877 -4.98 -1.516 1 97.12 136 LEU B C 1
ATOM 2912 O O . LEU B 1 136 ? -1.644 -4.984 -1.533 1 97.12 136 LEU B O 1
ATOM 2916 N N . LEU B 1 137 ? -3.541 -4.777 -0.452 1 96.62 137 LEU B N 1
ATOM 2917 C CA . LEU B 1 137 ? -2.91 -4.688 0.861 1 96.62 137 LEU B CA 1
ATOM 2918 C C . LEU B 1 137 ? -2.92 -6.043 1.563 1 96.62 137 LEU B C 1
ATOM 2920 O O . LEU B 1 137 ? -3.965 -6.488 2.043 1 96.62 137 LEU B O 1
ATOM 2924 N N . LEU B 1 138 ? -1.756 -6.613 1.692 1 96.81 138 LEU B N 1
ATOM 2925 C CA . LEU B 1 138 ? -1.667 -8.031 2.037 1 96.81 138 LEU B CA 1
ATOM 2926 C C . LEU B 1 138 ? -1.152 -8.211 3.461 1 96.81 138 LEU B C 1
ATOM 2928 O O . LEU B 1 138 ? -0.229 -7.508 3.887 1 96.81 138 LEU B O 1
ATOM 2932 N N . ASN B 1 139 ? -1.747 -9.062 4.164 1 95.12 139 ASN B N 1
ATOM 2933 C CA . ASN B 1 139 ? -1.331 -9.461 5.504 1 95.12 139 ASN B CA 1
ATOM 2934 C C . ASN B 1 139 ? -1.558 -10.953 5.742 1 95.12 139 ASN B C 1
ATOM 2936 O O . ASN B 1 139 ? -2.025 -11.664 4.848 1 95.12 139 ASN B O 1
ATOM 2940 N N . ASN B 1 140 ? -1.217 -11.508 6.93 1 95.75 140 ASN B N 1
ATOM 2941 C CA . ASN B 1 140 ? -1.218 -12.945 7.176 1 95.75 140 ASN B CA 1
ATOM 2942 C C . ASN B 1 140 ? -2.635 -13.484 7.355 1 95.75 140 ASN B C 1
ATOM 2944 O O . ASN B 1 140 ? -2.848 -14.695 7.352 1 95.75 140 ASN B O 1
ATOM 2948 N N . LYS B 1 141 ? -3.604 -12.609 7.406 1 93.88 141 LYS B N 1
ATOM 2949 C CA . LYS B 1 141 ? -4.996 -13.031 7.516 1 93.88 141 LYS B CA 1
ATOM 2950 C C . LYS B 1 141 ? -5.609 -13.266 6.137 1 93.88 141 LYS B C 1
ATOM 2952 O O . LYS B 1 141 ? -6.418 -14.18 5.957 1 93.88 141 LYS B O 1
ATOM 2957 N N . ASN B 1 142 ? -5.176 -12.484 5.18 1 95.5 142 ASN B N 1
ATOM 2958 C CA . ASN B 1 142 ? -5.887 -12.5 3.906 1 95.5 142 ASN B CA 1
ATOM 2959 C C . ASN B 1 142 ? -5.031 -13.117 2.799 1 95.5 142 ASN B C 1
ATOM 2961 O O . ASN B 1 142 ? -5.523 -13.359 1.695 1 95.5 142 ASN B O 1
ATOM 2965 N N . CYS B 1 143 ? -3.797 -13.383 3.061 1 97.75 143 CYS B N 1
ATOM 2966 C CA . CYS B 1 143 ? -2.891 -13.867 2.027 1 97.75 143 CYS B CA 1
ATOM 2967 C C . CYS B 1 143 ? -2.031 -15.016 2.553 1 97.75 143 CYS B C 1
ATOM 2969 O O . CYS B 1 143 ? -1.241 -14.828 3.48 1 97.75 143 CYS B O 1
ATOM 2971 N N . HIS B 1 144 ? -2.111 -16.203 1.848 1 98.5 144 HIS B N 1
ATOM 2972 C CA . HIS B 1 144 ? -1.403 -17.406 2.305 1 98.5 144 HIS B CA 1
ATOM 2973 C C . HIS B 1 144 ? -0.634 -18.062 1.163 1 98.5 144 HIS B C 1
ATOM 2975 O O . HIS B 1 144 ? -1.172 -18.234 0.068 1 98.5 144 HIS B O 1
ATOM 2981 N N . LEU B 1 145 ? 0.605 -18.375 1.495 1 98.56 145 LEU B N 1
ATOM 2982 C CA . LEU B 1 145 ? 1.429 -19.062 0.507 1 98.56 145 LEU B CA 1
ATOM 2983 C C . LEU B 1 145 ? 1.04 -20.531 0.405 1 98.56 145 LEU B C 1
ATOM 2985 O O . LEU B 1 145 ? 1.09 -21.266 1.397 1 98.56 145 LEU B O 1
ATOM 2989 N N . ILE B 1 146 ? 0.625 -20.984 -0.756 1 98.31 146 ILE B N 1
ATOM 2990 C CA . ILE B 1 146 ? 0.275 -22.375 -0.985 1 98.31 146 ILE B CA 1
ATOM 2991 C C . ILE B 1 146 ? 1.521 -23.172 -1.387 1 98.31 146 ILE B C 1
ATOM 2993 O O . ILE B 1 146 ? 1.768 -24.266 -0.87 1 98.31 146 ILE B O 1
ATOM 2997 N N . GLY B 1 147 ? 2.223 -22.609 -2.254 1 97.94 147 GLY B N 1
ATOM 2998 C CA . GLY B 1 147 ? 3.404 -23.266 -2.791 1 97.94 147 GLY B CA 1
ATOM 2999 C C . GLY B 1 147 ? 3.281 -23.609 -4.266 1 97.94 147 GLY B C 1
ATOM 3000 O O . GLY B 1 147 ? 2.641 -22.875 -5.023 1 97.94 147 GLY B O 1
ATOM 3001 N N . GLY B 1 148 ? 4 -24.688 -4.617 1 97.88 148 GLY B N 1
ATOM 3002 C CA . GLY B 1 148 ? 4.055 -25.078 -6.02 1 97.88 148 GLY B CA 1
ATOM 3003 C C . GLY B 1 148 ? 5.246 -24.484 -6.754 1 97.88 148 GLY B C 1
ATOM 3004 O O . GLY B 1 148 ? 5.902 -23.562 -6.25 1 97.88 148 GLY B O 1
ATOM 3005 N N . ARG B 1 149 ? 5.406 -25.094 -7.902 1 98.19 149 ARG B N 1
ATOM 3006 C CA . ARG B 1 149 ? 6.562 -24.703 -8.703 1 98.19 149 ARG B CA 1
ATOM 3007 C C . ARG B 1 149 ? 6.297 -24.922 -10.188 1 98.19 149 ARG B C 1
ATOM 3009 O O . ARG B 1 149 ? 6.074 -26.062 -10.625 1 98.19 149 ARG B O 1
ATOM 3016 N N . VAL B 1 150 ? 6.305 -23.844 -10.867 1 98.62 150 VAL B N 1
ATOM 3017 C CA . VAL B 1 150 ? 6.246 -23.938 -12.32 1 98.62 150 VAL B CA 1
ATOM 3018 C C . VAL B 1 150 ? 7.656 -24.031 -12.891 1 98.62 150 VAL B C 1
ATOM 3020 O O . VAL B 1 150 ? 8.375 -23.031 -12.953 1 98.62 150 VAL B O 1
ATOM 3023 N N . GLU B 1 151 ? 8.008 -25.156 -13.336 1 98.06 151 GLU B N 1
ATOM 3024 C CA . GLU B 1 151 ? 9.398 -25.484 -13.672 1 98.06 151 GLU B CA 1
ATOM 3025 C C . GLU B 1 151 ? 9.961 -24.484 -14.688 1 98.06 151 GLU B C 1
ATOM 3027 O O . GLU B 1 151 ? 11.047 -23.938 -14.492 1 98.06 151 GLU B O 1
ATOM 3032 N N . LYS B 1 152 ? 9.258 -24.25 -15.734 1 97.31 152 LYS B N 1
ATOM 3033 C CA . LYS B 1 152 ? 9.727 -23.344 -16.781 1 97.31 152 LYS B CA 1
ATOM 3034 C C . LYS B 1 152 ? 10.016 -21.953 -16.234 1 97.31 152 LYS B C 1
ATOM 3036 O O . LYS B 1 152 ? 11.039 -21.344 -16.578 1 97.31 152 LYS B O 1
ATOM 3041 N N . MET B 1 153 ? 9.18 -21.516 -15.359 1 98.12 153 MET B N 1
ATOM 3042 C CA . MET B 1 153 ? 9.312 -20.188 -14.781 1 98.12 153 MET B CA 1
ATOM 3043 C C . MET B 1 153 ? 10.43 -20.156 -13.742 1 98.12 153 MET B C 1
ATOM 3045 O O . MET B 1 153 ? 11.258 -19.234 -13.742 1 98.12 153 MET B O 1
ATOM 3049 N N . ALA B 1 154 ? 10.414 -21.078 -12.922 1 98.06 154 ALA B N 1
ATOM 3050 C CA . ALA B 1 154 ? 11.391 -21.156 -11.844 1 98.06 154 ALA B CA 1
ATOM 3051 C C . ALA B 1 154 ? 12.805 -21.312 -12.398 1 98.06 154 ALA B C 1
ATOM 3053 O O . ALA B 1 154 ? 13.742 -20.656 -11.922 1 98.06 154 ALA B O 1
ATOM 3054 N N . GLU B 1 155 ? 12.953 -22.156 -13.359 1 97.38 155 GLU B N 1
ATOM 3055 C CA . GLU B 1 155 ? 14.266 -22.406 -13.953 1 97.38 155 GLU B CA 1
ATOM 3056 C C . GLU B 1 155 ? 14.82 -21.141 -14.609 1 97.38 155 GLU B C 1
ATOM 3058 O O . GLU B 1 155 ? 15.992 -20.812 -14.422 1 97.38 155 GLU B O 1
ATOM 3063 N N . ASN B 1 156 ? 14.016 -20.531 -15.445 1 96.88 156 ASN B N 1
ATOM 3064 C CA . ASN B 1 156 ? 14.422 -19.281 -16.094 1 96.88 156 ASN B CA 1
ATOM 3065 C C . ASN B 1 156 ? 14.844 -18.234 -15.078 1 96.88 156 ASN B C 1
ATOM 3067 O O . ASN B 1 156 ? 15.844 -17.547 -15.266 1 96.88 156 ASN B O 1
ATOM 3071 N N . TRP B 1 157 ? 14.062 -18.094 -14 1 96.44 157 TRP B N 1
ATOM 3072 C CA . TRP B 1 157 ? 14.328 -17.141 -12.914 1 96.44 157 TRP B CA 1
ATOM 3073 C C . TRP B 1 157 ? 15.656 -17.469 -12.227 1 96.44 157 TRP B C 1
ATOM 3075 O O . TRP B 1 157 ? 16.453 -16.562 -11.945 1 96.44 157 TRP B O 1
ATOM 3085 N N . GLU B 1 158 ? 15.875 -18.734 -11.922 1 95.62 158 GLU B N 1
ATOM 3086 C CA . GLU B 1 158 ? 17.109 -19.172 -11.281 1 95.62 158 GLU B CA 1
ATOM 3087 C C . GLU B 1 158 ? 18.312 -18.922 -12.18 1 95.62 158 GLU B C 1
ATOM 3089 O O . GLU B 1 158 ? 19.375 -18.516 -11.695 1 95.62 158 GLU B O 1
ATOM 3094 N N . LEU B 1 159 ? 18.141 -19.156 -13.445 1 95.31 159 LEU B N 1
ATOM 3095 C CA . LEU B 1 159 ? 19.203 -18.891 -14.414 1 95.31 159 LEU B CA 1
ATOM 3096 C C . LEU B 1 159 ? 19.562 -17.406 -14.453 1 95.31 159 LEU B C 1
ATOM 3098 O O . LEU B 1 159 ? 20.734 -17.047 -14.406 1 95.31 159 LEU B O 1
ATOM 3102 N N . LYS B 1 160 ? 18.594 -16.609 -14.5 1 93.62 160 LYS B N 1
ATOM 3103 C CA . LYS B 1 160 ? 18.797 -15.164 -14.531 1 93.62 160 LYS B CA 1
ATOM 3104 C C . LYS B 1 160 ? 19.484 -14.68 -13.258 1 93.62 160 LYS B C 1
ATOM 3106 O O . LYS B 1 160 ? 20.344 -13.797 -13.305 1 93.62 160 LYS B O 1
ATOM 3111 N N . LYS B 1 161 ? 19.094 -15.227 -12.203 1 89.44 161 LYS B N 1
ATOM 3112 C CA . LYS B 1 161 ? 19.703 -14.875 -10.922 1 89.44 161 LYS B CA 1
ATOM 3113 C C . LYS B 1 161 ? 21.188 -15.242 -10.898 1 89.44 161 LYS B C 1
ATOM 3115 O O . LYS B 1 161 ? 22.016 -14.469 -10.414 1 89.44 161 LYS B O 1
ATOM 3120 N N . MET B 1 162 ? 21.453 -16.391 -11.398 1 90.69 162 MET B N 1
ATOM 3121 C CA . MET B 1 162 ? 22.828 -16.859 -11.453 1 90.69 162 MET B CA 1
ATOM 3122 C C . MET B 1 162 ? 23.672 -15.961 -12.352 1 90.69 162 MET B C 1
ATOM 3124 O O . MET B 1 162 ? 24.812 -15.617 -12.008 1 90.69 162 MET B O 1
ATOM 3128 N N . LEU B 1 163 ? 23.125 -15.578 -13.461 1 89.75 163 LEU B N 1
ATOM 3129 C CA . LEU B 1 163 ? 23.828 -14.742 -14.43 1 89.75 163 LEU B CA 1
ATOM 3130 C C . LEU B 1 163 ? 24.047 -13.336 -13.875 1 89.75 163 LEU B C 1
ATOM 3132 O O . LEU B 1 163 ? 25.078 -12.727 -14.117 1 89.75 163 LEU B O 1
ATOM 3136 N N . SER B 1 164 ? 23.078 -12.867 -13.219 1 84.75 164 SER B N 1
ATOM 3137 C CA . SER B 1 164 ? 23.188 -11.539 -12.625 1 84.75 164 SER B CA 1
ATOM 3138 C C . SER B 1 164 ? 24.281 -11.484 -11.57 1 84.75 164 SER B C 1
ATOM 3140 O O . SER B 1 164 ? 25 -10.492 -11.461 1 84.75 164 SER B O 1
ATOM 3142 N N . LYS B 1 165 ? 24.406 -12.438 -10.742 1 79.25 165 LYS B N 1
ATOM 3143 C CA . LYS B 1 165 ? 25.453 -12.539 -9.742 1 79.25 165 LYS B CA 1
ATOM 3144 C C . LYS B 1 165 ? 26.844 -12.562 -10.391 1 79.25 165 LYS B C 1
ATOM 3146 O O . LYS B 1 165 ? 27.781 -11.945 -9.883 1 79.25 165 LYS B O 1
ATOM 3151 N N . GLN B 1 166 ? 26.859 -13.195 -11.438 1 76.94 166 GLN B N 1
ATOM 3152 C CA . GLN B 1 166 ? 28.109 -13.289 -12.164 1 76.94 166 GLN B CA 1
ATOM 3153 C C . GLN B 1 166 ? 28.484 -11.945 -12.781 1 76.94 166 GLN B C 1
ATOM 3155 O O . GLN B 1 166 ? 29.672 -11.578 -12.805 1 76.94 166 GLN B O 1
ATOM 3160 N N . SER B 1 167 ? 27.516 -11.406 -13.312 1 66.56 167 SER B N 1
ATOM 3161 C CA . SER B 1 167 ? 27.766 -10.094 -13.906 1 66.56 167 SER B CA 1
ATOM 3162 C C . SER B 1 167 ? 28.234 -9.094 -12.852 1 66.56 167 SER B C 1
ATOM 3164 O O . SER B 1 167 ? 29.109 -8.266 -13.125 1 66.56 167 SER B O 1
ATOM 3166 N N . LYS B 1 168 ? 27.656 -9.188 -11.703 1 62.75 168 LYS B N 1
ATOM 3167 C CA . LYS B 1 168 ? 28.125 -8.344 -10.602 1 62.75 168 LYS B CA 1
ATOM 3168 C C . LYS B 1 168 ? 29.547 -8.688 -10.211 1 62.75 168 LYS B C 1
ATOM 3170 O O . LYS B 1 168 ? 30.328 -7.805 -9.844 1 62.75 168 LYS B O 1
ATOM 3175 N N . LEU B 1 169 ? 29.812 -9.953 -10.242 1 58.03 169 LEU B N 1
ATOM 3176 C CA . LEU B 1 169 ? 31.156 -10.438 -9.953 1 58.03 169 LEU B CA 1
ATOM 3177 C C . LEU B 1 169 ? 32.125 -10.039 -11.07 1 58.03 169 LEU B C 1
ATOM 3179 O O . LEU B 1 169 ? 33.281 -9.68 -10.805 1 58.03 169 LEU B O 1
ATOM 3183 N N . ARG B 1 170 ? 31.547 -10.242 -12.297 1 55.22 170 ARG B N 1
ATOM 3184 C CA . ARG B 1 170 ? 32.375 -9.836 -13.422 1 55.22 170 ARG B CA 1
ATOM 3185 C C . ARG B 1 170 ? 32.562 -8.32 -13.453 1 55.22 170 ARG B C 1
ATOM 3187 O O . ARG B 1 170 ? 33.625 -7.828 -13.898 1 55.22 170 ARG B O 1
ATOM 3194 N N . GLY B 1 171 ? 31.438 -7.629 -13.07 1 52.12 171 GLY B N 1
ATOM 3195 C CA . GLY B 1 171 ? 31.547 -6.176 -13.031 1 52.12 171 GLY B CA 1
ATOM 3196 C C . GLY B 1 171 ? 32.625 -5.688 -12.078 1 52.12 171 GLY B C 1
ATOM 3197 O O . GLY B 1 171 ? 33.219 -4.621 -12.297 1 52.12 171 GLY B O 1
ATOM 3198 N N . VAL B 1 172 ? 32.75 -6.426 -10.977 1 49.16 172 VAL B N 1
ATOM 3199 C CA . VAL B 1 172 ? 33.875 -6.105 -10.086 1 49.16 172 VAL B CA 1
ATOM 3200 C C . VAL B 1 172 ? 35.188 -6.512 -10.734 1 49.16 172 VAL B C 1
ATOM 3202 O O . VAL B 1 172 ? 36.188 -5.828 -10.586 1 49.16 172 VAL B O 1
ATOM 3205 N N . THR B 1 173 ? 35.188 -7.672 -11.359 1 45.91 173 THR B N 1
ATOM 3206 C CA . THR B 1 173 ? 36.469 -8.148 -11.875 1 45.91 173 THR B CA 1
ATOM 3207 C C . THR B 1 173 ? 36.812 -7.426 -13.172 1 45.91 173 THR B C 1
ATOM 3209 O O . THR B 1 173 ? 37.969 -7.07 -13.383 1 45.91 173 THR B O 1
ATOM 3212 N N . GLU B 1 174 ? 35.844 -7.535 -14.141 1 43.75 174 GLU B N 1
ATOM 3213 C CA . GLU B 1 174 ? 36.375 -7.238 -15.461 1 43.75 174 GLU B CA 1
ATOM 3214 C C . GLU B 1 174 ? 36.531 -5.734 -15.672 1 43.75 174 GLU B C 1
ATOM 3216 O O . GLU B 1 174 ? 37.375 -5.297 -16.438 1 43.75 174 GLU B O 1
ATOM 3221 N N . GLY B 1 175 ? 35.406 -4.926 -15.406 1 42.25 175 GLY B N 1
ATOM 3222 C CA . GLY B 1 175 ? 35.531 -3.598 -15.992 1 42.25 175 GLY B CA 1
ATOM 3223 C C . GLY B 1 175 ? 36.438 -2.674 -15.203 1 42.25 175 GLY B C 1
ATOM 3224 O O . GLY B 1 175 ? 36.344 -1.45 -15.32 1 42.25 175 GLY B O 1
ATOM 3225 N N . GLY B 1 176 ? 36.875 -3.062 -14.031 1 42.06 176 GLY B N 1
ATOM 3226 C CA . GLY B 1 176 ? 37.875 -2.107 -13.555 1 42.06 176 GLY B CA 1
ATOM 3227 C C . GLY B 1 176 ? 38.969 -1.816 -14.578 1 42.06 176 GLY B C 1
ATOM 3228 O O . GLY B 1 176 ? 39.156 -2.576 -15.531 1 42.06 176 GLY B O 1
ATOM 3229 N N . PRO B 1 177 ? 39.094 -0.54 -15 1 45.78 177 PRO B N 1
ATOM 3230 C CA . PRO B 1 177 ? 40.25 -0.316 -15.836 1 45.78 177 PRO B CA 1
ATOM 3231 C C . PRO B 1 177 ? 41.469 -1.146 -15.391 1 45.78 177 PRO B C 1
ATOM 3233 O O . PRO B 1 177 ? 41.562 -1.532 -14.219 1 45.78 177 PRO B O 1
ATOM 3236 N N . PRO B 1 178 ? 42 -2.045 -16.172 1 45.88 178 PRO B N 1
ATOM 3237 C CA . PRO B 1 178 ? 43.219 -2.732 -15.727 1 45.88 178 PRO B CA 1
ATOM 3238 C C . PRO B 1 178 ? 44.062 -1.888 -14.773 1 45.88 178 PRO B C 1
ATOM 3240 O O . PRO B 1 178 ? 44.031 -0.656 -14.828 1 45.88 178 PRO B O 1
ATOM 3243 N N . PRO B 1 179 ? 44.219 -2.201 -13.547 1 43.31 179 PRO B N 1
ATOM 3244 C CA . PRO B 1 179 ? 45.031 -1.341 -12.695 1 43.31 179 PRO B CA 1
ATOM 3245 C C . PRO B 1 179 ? 46.125 -0.615 -13.469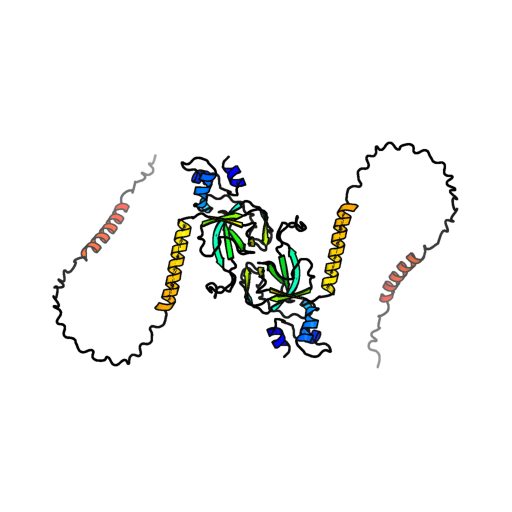 1 43.31 179 PRO B C 1
ATOM 3247 O O . PRO B 1 179 ? 46.656 -1.138 -14.469 1 43.31 179 PRO B O 1
ATOM 3250 N N . PHE B 1 180 ? 46 0.671 -13.594 1 40.22 180 PHE B N 1
ATOM 3251 C CA . PHE B 1 180 ? 47.062 1.435 -14.227 1 40.22 180 PHE B CA 1
ATOM 3252 C C . PHE B 1 180 ? 48.438 0.971 -13.719 1 40.22 180 PHE B C 1
ATOM 3254 O O . PHE B 1 180 ? 48.75 1.097 -12.531 1 40.22 180 PHE B O 1
ATOM 3261 N N . VAL B 1 181 ? 48.844 -0.176 -14.078 1 38.5 181 VAL B N 1
ATOM 3262 C CA . VAL B 1 181 ? 50.188 -0.559 -13.742 1 38.5 181 VAL B CA 1
ATOM 3263 C C . VAL B 1 181 ? 51.156 0.584 -14.078 1 38.5 181 VAL B C 1
ATOM 3265 O O . VAL B 1 181 ? 51.188 1.054 -15.219 1 38.5 181 VAL B O 1
ATOM 3268 N N . PRO B 1 182 ? 51.375 1.479 -13.094 1 36.22 182 PRO B N 1
ATOM 3269 C CA . PRO B 1 182 ? 52.344 2.539 -13.383 1 36.22 182 PRO B CA 1
ATOM 3270 C C . PRO B 1 182 ? 53.5 2.066 -14.273 1 36.22 182 PRO B C 1
ATOM 3272 O O . PRO B 1 182 ? 53.906 0.9 -14.211 1 36.22 182 PRO B O 1
ATOM 3275 N N . PHE B 1 183 ? 53.469 2.447 -15.461 1 36.41 183 PHE B N 1
ATOM 3276 C CA . PHE B 1 183 ? 54.531 2.062 -16.406 1 36.41 183 PHE B CA 1
ATOM 3277 C C . PHE B 1 183 ? 55.875 2.008 -15.727 1 36.41 183 PHE B C 1
ATOM 3279 O O . PHE B 1 183 ? 56.906 1.722 -16.359 1 36.41 183 PHE B O 1
ATOM 3286 N N . GLY B 1 184 ? 55.906 2.865 -14.656 1 31.94 184 GLY B N 1
ATOM 3287 C CA . GLY B 1 184 ? 57.281 3.154 -14.32 1 31.94 184 GLY B CA 1
ATOM 3288 C C . GLY B 1 184 ? 58 1.965 -13.727 1 31.94 184 GLY B C 1
ATOM 3289 O O . GLY B 1 184 ? 59.062 2.127 -13.078 1 31.94 184 GLY B O 1
ATOM 3290 N N . HIS B 1 185 ? 57.25 0.899 -13.398 1 29.17 185 HIS B N 1
ATOM 3291 C CA . HIS B 1 185 ? 58.188 0.032 -12.703 1 29.17 185 HIS B CA 1
ATOM 3292 C C . HIS B 1 185 ? 59.469 -0.172 -13.523 1 29.17 185 HIS B C 1
ATOM 3294 O O . HIS B 1 185 ? 59.406 -0.394 -14.734 1 29.17 185 HIS B O 1
ATOM 3300 N N . LYS B 1 186 ? 60.531 0.4 -12.969 1 28.05 186 LYS B N 1
ATOM 3301 C CA . LYS B 1 186 ? 61.906 0.103 -13.359 1 28.05 186 LYS B CA 1
ATOM 3302 C C . LYS B 1 186 ? 62.094 -1.381 -13.664 1 28.05 186 LYS B C 1
ATOM 3304 O O . LYS B 1 186 ? 61.719 -2.236 -12.859 1 28.05 186 LYS B O 1
ATOM 3309 N N . ILE B 1 187 ? 61.906 -1.828 -14.898 1 30.81 187 ILE B N 1
ATOM 3310 C CA . ILE B 1 187 ? 62.25 -3.145 -15.422 1 30.81 187 ILE B CA 1
ATOM 3311 C C . ILE B 1 187 ? 63.469 -3.691 -14.703 1 30.81 187 ILE B C 1
ATOM 3313 O O . ILE B 1 187 ? 64.562 -3.16 -14.844 1 30.81 187 ILE B O 1
ATOM 3317 N N . GLN B 1 188 ? 63.375 -3.775 -13.414 1 27.84 188 GLN B N 1
ATOM 3318 C CA . GLN B 1 188 ? 64.625 -4.379 -12.914 1 27.84 188 GLN B CA 1
ATOM 3319 C C . GLN B 1 188 ? 65.062 -5.48 -13.852 1 27.84 188 GLN B C 1
ATOM 3321 O O . GLN B 1 188 ? 64.25 -6.242 -14.398 1 27.84 188 GLN B O 1
ATOM 3326 N N . GLN B 1 189 ? 66.312 -5.227 -14.391 1 28.53 189 GLN B N 1
ATOM 3327 C CA . GLN B 1 189 ? 67.125 -6.078 -15.234 1 28.53 189 GLN B CA 1
ATOM 3328 C C . GLN B 1 189 ? 67.125 -7.527 -14.75 1 28.53 189 GLN B C 1
ATOM 3330 O O . GLN B 1 189 ? 67.688 -7.855 -13.727 1 28.53 189 GLN B O 1
ATOM 3335 N N . VAL B 1 190 ? 65.938 -8.031 -14.391 1 28.52 190 VAL B N 1
ATOM 3336 C CA . VAL B 1 190 ? 66.188 -9.43 -14.055 1 28.52 190 VAL B CA 1
ATOM 3337 C C . VAL B 1 190 ? 67.125 -10.055 -15.102 1 28.52 190 VAL B C 1
ATOM 3339 O O . VAL B 1 190 ? 66.938 -9.812 -16.297 1 28.52 190 VAL B O 1
ATOM 3342 N N . LYS B 1 191 ? 68.25 -10.289 -14.688 1 26.05 191 LYS B N 1
ATOM 3343 C CA . LYS B 1 191 ? 69.375 -10.984 -15.398 1 26.05 191 LYS B CA 1
ATOM 3344 C C . LYS B 1 191 ? 68.812 -12.133 -16.234 1 26.05 191 LYS B C 1
ATOM 3346 O O . LYS B 1 191 ? 67.875 -12.852 -15.805 1 26.05 191 LYS B O 1
ATOM 3351 N N . PRO B 1 192 ? 69 -12.023 -17.547 1 28.41 192 PRO B N 1
ATOM 3352 C CA . PRO B 1 192 ? 68.688 -13 -18.594 1 28.41 192 PRO B CA 1
ATOM 3353 C C . PRO B 1 192 ? 68.938 -14.438 -18.141 1 28.41 192 PRO B C 1
ATOM 3355 O O . PRO B 1 192 ? 70.062 -14.797 -17.828 1 28.41 192 PRO B O 1
ATOM 3358 N N . ALA B 1 193 ? 68.312 -14.859 -17.078 1 26.97 193 ALA B N 1
ATOM 3359 C CA . ALA B 1 193 ? 68.75 -16.234 -16.922 1 26.97 193 ALA B CA 1
ATOM 3360 C C . ALA B 1 193 ? 68.875 -16.938 -18.266 1 26.97 193 ALA B C 1
ATOM 3362 O O . ALA B 1 193 ? 68 -16.734 -19.141 1 26.97 193 ALA B O 1
ATOM 3363 N N . THR B 1 194 ? 69.938 -17.312 -18.672 1 25.22 194 THR B N 1
ATOM 3364 C CA . THR B 1 194 ? 70.438 -17.984 -19.875 1 25.22 194 THR B CA 1
ATOM 3365 C C . THR B 1 194 ? 69.562 -19.203 -20.188 1 25.22 194 THR B C 1
ATOM 3367 O O . THR B 1 194 ? 69.938 -20 -21.062 1 25.22 194 THR B O 1
ATOM 3370 N N . GLN B 1 195 ? 68.5 -19.469 -19.391 1 24.56 195 GLN B N 1
ATOM 3371 C CA . GLN B 1 195 ? 68.188 -20.844 -19.781 1 24.56 195 GLN B CA 1
ATOM 3372 C C . GLN B 1 195 ? 68 -20.969 -21.281 1 24.56 195 GLN B C 1
ATOM 3374 O O . GLN B 1 195 ? 67.5 -20.062 -21.922 1 24.56 195 GLN B O 1
ATOM 3379 N N . LYS B 1 196 ? 68.875 -21.812 -21.938 1 22.8 196 LYS B N 1
ATOM 3380 C CA . LYS B 1 196 ? 69.062 -22.422 -23.25 1 22.8 196 LYS B CA 1
ATOM 3381 C C . LYS B 1 196 ? 67.75 -22.875 -23.859 1 22.8 196 LYS B C 1
ATOM 3383 O O . LYS B 1 196 ? 67.125 -23.781 -23.344 1 22.8 196 LYS B O 1
ATOM 3388 N N . ASP B 1 197 ? 66.938 -21.984 -24.375 1 25.33 197 ASP B N 1
ATOM 3389 C CA . ASP B 1 197 ? 65.688 -22.016 -25.094 1 25.33 197 ASP B CA 1
ATOM 3390 C C . ASP B 1 197 ? 65.75 -23 -26.266 1 25.33 197 ASP B C 1
ATOM 3392 O O . ASP B 1 197 ? 66.438 -22.766 -27.234 1 25.33 197 ASP B O 1
ATOM 3396 N N . ASN B 1 198 ? 66.062 -24.297 -25.938 1 24.27 198 ASN B N 1
ATOM 3397 C CA . ASN B 1 198 ? 66.25 -25.078 -27.172 1 24.27 198 ASN B CA 1
ATOM 3398 C C . ASN B 1 198 ? 65 -24.891 -28.094 1 24.27 198 ASN B C 1
ATOM 3400 O O . ASN B 1 198 ? 63.906 -25.297 -27.75 1 24.27 198 ASN B O 1
ATOM 3404 N N . PHE B 1 199 ? 64.938 -23.703 -28.688 1 27.84 199 PHE B N 1
ATOM 3405 C CA . PHE B 1 199 ? 64 -23.312 -29.75 1 27.84 199 PHE B CA 1
ATOM 3406 C C . PHE B 1 199 ? 63.906 -24.438 -30.781 1 27.84 199 PHE B C 1
ATOM 3408 O O . PHE B 1 199 ? 64.75 -24.578 -31.656 1 27.84 199 PHE B O 1
ATOM 3415 N N . LYS B 1 200 ? 63.844 -25.641 -30.297 1 23.7 200 LYS B N 1
ATOM 3416 C CA . LYS B 1 200 ? 63.75 -26.469 -31.5 1 23.7 200 LYS B CA 1
ATOM 3417 C C . LYS B 1 200 ? 62.625 -25.984 -32.406 1 23.7 200 LYS B C 1
ATOM 3419 O O . LYS B 1 200 ? 61.469 -25.875 -31.984 1 23.7 200 LYS B O 1
ATOM 3424 N N . SER B 1 201 ? 62.906 -24.938 -33.281 1 25.38 201 SER B N 1
ATOM 3425 C CA . SER B 1 201 ? 62.219 -24.422 -34.469 1 25.38 201 SER B CA 1
ATOM 3426 C C . SER B 1 201 ? 61.5 -25.547 -35.219 1 25.38 201 SER B C 1
ATOM 3428 O O . SER B 1 201 ? 62.156 -26.391 -35.812 1 25.38 201 SER B O 1
ATOM 3430 N N . LEU B 1 202 ? 60.594 -26.234 -34.5 1 22.98 202 LEU B N 1
ATOM 3431 C CA . LEU B 1 202 ? 59.969 -27.219 -35.375 1 22.98 202 LEU B CA 1
ATOM 3432 C C . LEU B 1 202 ? 59.469 -26.578 -36.656 1 22.98 202 LEU B C 1
ATOM 3434 O O . LEU B 1 202 ? 58.781 -25.547 -36.594 1 22.98 202 LEU B O 1
ATOM 3438 N N . ALA B 1 203 ? 60.031 -26.828 -37.812 1 22.41 203 ALA B N 1
ATOM 3439 C CA . ALA B 1 203 ? 59.906 -26.719 -39.281 1 22.41 203 ALA B CA 1
ATOM 3440 C C . ALA B 1 203 ? 58.5 -26.984 -39.75 1 22.41 203 ALA B C 1
ATOM 3442 O O . ALA B 1 203 ? 58.219 -27.094 -40.938 1 22.41 203 ALA B O 1
ATOM 3443 N N . THR B 1 204 ? 57.438 -26.906 -38.812 1 21.84 204 THR B N 1
ATOM 3444 C CA . THR B 1 204 ? 56.281 -27.531 -39.469 1 21.84 204 THR B CA 1
ATOM 3445 C C . THR B 1 204 ? 55.938 -26.812 -40.75 1 21.84 204 THR B C 1
ATOM 3447 O O . THR B 1 204 ? 55.875 -25.578 -40.781 1 21.84 204 THR B O 1
ATOM 3450 N N . LYS B 1 205 ? 55.781 -27.484 -41.938 1 19.14 205 LYS B N 1
ATOM 3451 C CA . LYS B 1 205 ? 55.406 -27.578 -43.344 1 19.14 205 LYS B CA 1
ATOM 3452 C C . LYS B 1 205 ? 54.062 -26.906 -43.594 1 19.14 205 LYS B C 1
ATOM 3454 O O . LYS B 1 205 ? 53.062 -27.203 -42.938 1 19.14 205 LYS B O 1
ATOM 3459 N N . LYS B 1 206 ? 54.031 -25.719 -44.25 1 24.2 206 LYS B N 1
ATOM 3460 C CA . LYS B 1 206 ? 53.125 -24.812 -44.938 1 24.2 206 LYS B CA 1
ATOM 3461 C C . LYS B 1 206 ? 52.156 -25.578 -45.812 1 24.2 206 LYS B C 1
ATOM 3463 O O . LYS B 1 206 ? 52.344 -25.625 -47.031 1 24.2 206 LYS B O 1
ATOM 3468 N N . GLU B 1 207 ? 51.625 -26.906 -45.625 1 19.09 207 GLU B N 1
ATOM 3469 C CA . GLU B 1 207 ? 50.969 -27.469 -46.812 1 19.09 207 GLU B CA 1
ATOM 3470 C C . GLU B 1 207 ? 49.75 -26.641 -47.219 1 19.09 207 GLU B C 1
ATOM 3472 O O . GLU B 1 207 ? 49 -26.172 -46.344 1 19.09 207 GLU B O 1
ATOM 3477 N N . GLU B 1 208 ? 49.656 -26.078 -48.5 1 22.34 208 GLU B N 1
ATOM 3478 C CA . GLU B 1 208 ? 48.938 -25.312 -49.5 1 22.34 208 GLU B CA 1
ATOM 3479 C C . GLU B 1 208 ? 47.5 -25.859 -49.656 1 22.34 208 GLU B C 1
ATOM 3481 O O . GLU B 1 208 ? 47.281 -26.828 -50.406 1 22.34 208 GLU B O 1
ATOM 3486 N N . LYS B 1 209 ? 46.688 -26.297 -48.656 1 22.86 209 LYS B N 1
ATOM 3487 C CA . LYS B 1 209 ? 45.5 -27.016 -49.062 1 22.86 209 LYS B CA 1
ATOM 3488 C C . LYS B 1 209 ? 44.594 -26.125 -49.875 1 22.86 209 LYS B C 1
ATOM 3490 O O . LYS B 1 209 ? 44.406 -24.938 -49.562 1 22.86 209 LYS B O 1
ATOM 3495 N N . LYS B 1 210 ? 44.062 -26.469 -51.125 1 25.31 210 LYS B N 1
ATOM 3496 C CA . LYS B 1 210 ? 43.344 -26.234 -52.375 1 25.31 210 LYS B CA 1
ATOM 3497 C C . LYS B 1 210 ? 41.906 -25.844 -52.125 1 25.31 210 LYS B C 1
ATOM 3499 O O . LYS B 1 210 ? 41.094 -25.812 -53.062 1 25.31 210 LYS B O 1
ATOM 3504 N N . GLU B 1 211 ? 41.375 -25.562 -50.906 1 26.66 211 GLU B N 1
ATOM 3505 C CA . GLU B 1 211 ? 39.938 -25.656 -50.719 1 26.66 211 GLU B CA 1
ATOM 3506 C C . GLU B 1 211 ? 39.219 -24.531 -51.469 1 26.66 211 GLU B C 1
ATOM 3508 O O . GLU B 1 211 ? 38.812 -23.547 -50.844 1 26.66 211 GLU B O 1
ATOM 3513 N N . GLU B 1 212 ? 39.812 -23.984 -52.594 1 28.33 212 GLU B N 1
ATOM 3514 C CA . GLU B 1 212 ? 39.281 -22.859 -53.344 1 28.33 212 GLU B CA 1
ATOM 3515 C C . GLU B 1 212 ? 37.875 -23.141 -53.875 1 28.33 212 GLU B C 1
ATOM 3517 O O . GLU B 1 212 ? 37.062 -22.234 -54.031 1 28.33 212 GLU B O 1
ATOM 3522 N N . GLY B 1 213 ? 37.656 -24.406 -54.438 1 28.64 213 GLY B N 1
ATOM 3523 C CA . GLY B 1 213 ? 36.844 -24.562 -55.625 1 28.64 213 GLY B CA 1
ATOM 3524 C C . GLY B 1 213 ? 35.375 -24.453 -55.344 1 28.64 213 GLY B C 1
ATOM 3525 O O . GLY B 1 213 ? 34.562 -24.203 -56.281 1 28.64 213 GLY B O 1
ATOM 3526 N N . GLU B 1 214 ? 34.875 -24.969 -54.188 1 34.69 214 GLU B N 1
ATOM 3527 C CA . GLU B 1 214 ? 33.469 -25.375 -54.125 1 34.69 214 GLU B CA 1
ATOM 3528 C C . GLU B 1 214 ? 32.531 -24.172 -54.062 1 34.69 214 GLU B C 1
ATOM 3530 O O . GLU B 1 214 ? 31.312 -24.328 -54.188 1 34.69 214 GLU B O 1
ATOM 3535 N N . PHE B 1 215 ? 33.031 -23 -53.781 1 40.12 215 PHE B N 1
ATOM 3536 C CA . PHE B 1 215 ? 32.188 -21.844 -53.562 1 40.12 215 PHE B CA 1
ATOM 3537 C C . PHE B 1 215 ? 31.531 -21.391 -54.844 1 40.12 215 PHE B C 1
ATOM 3539 O O . PHE B 1 215 ? 30.359 -21.016 -54.844 1 40.12 215 PHE B O 1
ATOM 3546 N N . GLU B 1 216 ? 32.406 -21.5 -55.906 1 37.38 216 GLU B N 1
ATOM 3547 C CA . GLU B 1 216 ? 31.953 -20.906 -57.156 1 37.38 216 GLU B CA 1
ATOM 3548 C C . GLU B 1 216 ? 30.797 -21.703 -57.75 1 37.38 216 GLU B C 1
ATOM 3550 O O . GLU B 1 216 ? 29.938 -21.141 -58.438 1 37.38 216 GLU B O 1
ATOM 3555 N N . GLN B 1 217 ? 30.75 -23.047 -57.438 1 39.2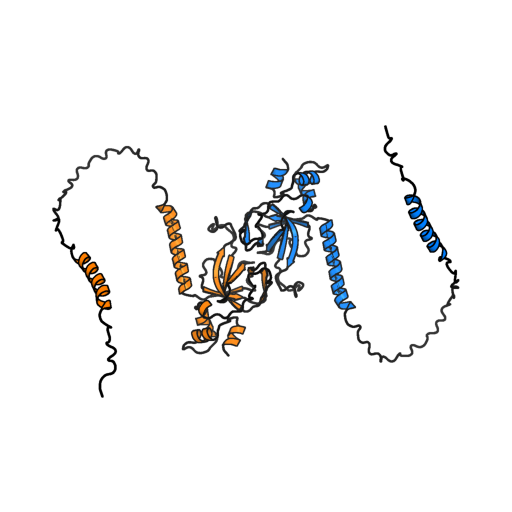8 217 GLN B N 1
ATOM 3556 C CA . GLN B 1 217 ? 29.812 -23.922 -58.125 1 39.28 217 GLN B CA 1
ATOM 3557 C C . GLN B 1 217 ? 28.375 -23.703 -57.656 1 39.28 217 GLN B C 1
ATOM 3559 O O . GLN B 1 217 ? 27.422 -23.859 -58.438 1 39.28 217 GLN B O 1
ATOM 3564 N N . GLN B 1 218 ? 28.25 -23.219 -56.375 1 42.69 218 GLN B N 1
ATOM 3565 C CA . GLN B 1 218 ? 26.922 -23.062 -55.812 1 42.69 218 GLN B CA 1
ATOM 3566 C C . GLN B 1 218 ? 26.188 -21.891 -56.469 1 42.69 218 GLN B C 1
ATOM 3568 O O . GLN B 1 218 ? 24.953 -21.891 -56.531 1 42.69 218 GLN B O 1
ATOM 3573 N N . ARG B 1 219 ? 27.047 -20.891 -56.812 1 42.84 219 ARG B N 1
ATOM 3574 C CA . ARG B 1 219 ? 26.438 -19.688 -57.344 1 42.84 219 ARG B CA 1
ATOM 3575 C C . ARG B 1 219 ? 25.75 -19.969 -58.688 1 42.84 219 ARG B C 1
ATOM 3577 O O . ARG B 1 219 ? 24.656 -19.453 -58.938 1 42.84 219 ARG B O 1
ATOM 3584 N N . GLN B 1 220 ? 26.516 -20.844 -59.5 1 42.94 220 GLN B N 1
ATOM 3585 C CA . GLN B 1 220 ? 26.047 -21.016 -60.875 1 42.94 220 GLN B CA 1
ATOM 3586 C C . GLN B 1 220 ? 24.734 -21.812 -60.906 1 42.94 220 GLN B C 1
ATOM 3588 O O . GLN B 1 220 ? 23.875 -21.562 -61.75 1 42.94 220 GLN B O 1
ATOM 3593 N N . ALA B 1 221 ? 24.672 -22.828 -59.906 1 44.88 221 ALA B N 1
ATOM 3594 C CA . ALA B 1 221 ? 23.594 -23.797 -60 1 44.88 221 ALA B CA 1
ATOM 3595 C C . ALA B 1 221 ? 22.234 -23.156 -59.688 1 44.88 221 ALA B C 1
ATOM 3597 O O . ALA B 1 221 ? 21.234 -23.484 -60.312 1 44.88 221 ALA B O 1
ATOM 3598 N N . THR B 1 222 ? 22.281 -22.188 -58.719 1 46.5 222 THR B N 1
ATOM 3599 C CA . THR B 1 222 ? 21.031 -21.578 -58.312 1 46.5 222 THR B CA 1
ATOM 3600 C C . THR B 1 222 ? 20.438 -20.703 -59.406 1 46.5 222 THR B C 1
ATOM 3602 O O . THR B 1 222 ? 19.219 -20.547 -59.5 1 46.5 222 THR B O 1
ATOM 3605 N N . ILE B 1 223 ? 21.453 -20.125 -60.125 1 46.44 223 ILE B N 1
ATOM 3606 C CA . ILE B 1 223 ? 20.984 -19.266 -61.188 1 46.44 223 ILE B CA 1
ATOM 3607 C C . ILE B 1 223 ? 20.25 -20.094 -62.25 1 46.44 223 ILE B C 1
ATOM 3609 O O . ILE B 1 223 ? 19.219 -19.672 -62.781 1 46.44 223 ILE B O 1
ATOM 3613 N N . ALA B 1 224 ? 20.828 -21.297 -62.5 1 41.38 224 ALA B N 1
ATOM 3614 C CA . ALA B 1 224 ? 20.344 -22.109 -63.594 1 41.38 224 ALA B CA 1
ATOM 3615 C C . ALA B 1 224 ? 18.906 -22.562 -63.344 1 41.38 224 ALA B C 1
ATOM 3617 O O . ALA B 1 224 ? 18.109 -22.641 -64.312 1 41.38 224 ALA B O 1
ATOM 3618 N N . GLU B 1 225 ? 18.641 -22.859 -62 1 42.84 225 GLU B N 1
ATOM 3619 C CA . GLU B 1 225 ? 17.312 -23.391 -61.719 1 42.84 225 GLU B CA 1
ATOM 3620 C C . GLU B 1 225 ? 16.234 -22.359 -62.031 1 42.84 225 GLU B C 1
ATOM 3622 O O . GLU B 1 225 ? 15.109 -22.719 -62.406 1 42.84 225 GLU B O 1
ATOM 3627 N N . ALA B 1 226 ? 16.625 -21.062 -61.75 1 41.91 226 ALA B N 1
ATOM 3628 C CA . ALA B 1 226 ? 15.641 -20 -62 1 41.91 226 ALA B CA 1
ATOM 3629 C C . ALA B 1 226 ? 15.273 -19.922 -63.469 1 41.91 226 ALA B C 1
ATOM 3631 O O . ALA B 1 226 ? 14.141 -19.594 -63.812 1 41.91 226 ALA B O 1
ATOM 3632 N N . LEU B 1 227 ? 16.328 -20.141 -64.312 1 38.03 227 LEU B N 1
ATOM 3633 C CA . LEU B 1 227 ? 16.094 -19.969 -65.75 1 38.03 227 LEU B CA 1
ATOM 3634 C C . LEU B 1 227 ? 15.164 -21.062 -66.312 1 38.03 227 LEU B C 1
ATOM 3636 O O . LEU B 1 227 ? 14.375 -20.812 -67.188 1 38.03 227 LEU B O 1
ATOM 3640 N N . GLN B 1 228 ? 15.344 -22.328 -65.812 1 36 228 GLN B N 1
ATOM 3641 C CA . GLN B 1 228 ? 14.672 -23.438 -66.438 1 36 228 GLN B CA 1
ATOM 3642 C C . GLN B 1 228 ? 13.172 -23.406 -66.188 1 36 228 GLN B C 1
ATOM 3644 O O . GLN B 1 228 ? 12.406 -24.141 -66.875 1 36 228 GLN B O 1
ATOM 3649 N N . ALA B 1 229 ? 12.781 -22.859 -65.062 1 36.59 229 ALA B N 1
ATOM 3650 C CA . ALA B 1 229 ? 11.359 -23.031 -64.75 1 36.59 229 ALA B CA 1
ATOM 3651 C C . ALA B 1 229 ? 10.5 -22.281 -65.812 1 36.59 229 ALA B C 1
ATOM 3653 O O . ALA B 1 229 ? 9.273 -22.266 -65.688 1 36.59 229 ALA B O 1
ATOM 3654 N N . LYS B 1 230 ? 11.078 -21.359 -66.562 1 33.38 230 LYS B N 1
ATOM 3655 C CA . LYS B 1 230 ? 10.219 -20.625 -67.438 1 33.38 230 LYS B CA 1
ATOM 3656 C C . LYS B 1 230 ? 9.594 -21.547 -68.5 1 33.38 230 LYS B C 1
ATOM 3658 O O . LYS B 1 230 ? 8.594 -21.188 -69.125 1 33.38 230 LYS B O 1
ATOM 3663 N N . GLU B 1 231 ? 10.328 -22.578 -69 1 29.61 231 GLU B N 1
ATOM 3664 C CA . GLU B 1 231 ? 9.953 -23.062 -70.312 1 29.61 231 GLU B CA 1
ATOM 3665 C C . GLU B 1 231 ? 8.625 -23.812 -70.25 1 29.61 231 GLU B C 1
ATOM 3667 O O . GLU B 1 231 ? 7.98 -24.016 -71.312 1 29.61 231 GLU B O 1
ATOM 3672 N N . GLU B 1 232 ? 8.375 -24.641 -69.312 1 28.36 232 GLU B N 1
ATOM 3673 C CA . GLU B 1 232 ? 7.684 -25.844 -69.75 1 28.36 232 GLU B CA 1
ATOM 3674 C C . GLU B 1 232 ? 6.219 -25.562 -70.062 1 28.36 232 GLU B C 1
ATOM 3676 O O . GLU B 1 232 ? 5.539 -26.375 -70.688 1 28.36 232 GLU B O 1
ATOM 3681 N N . LYS B 1 233 ? 5.551 -24.812 -69.312 1 28.94 233 LYS B N 1
ATOM 3682 C CA . LYS B 1 233 ? 4.133 -25.156 -69.25 1 28.94 233 LYS B CA 1
ATOM 3683 C C . LYS B 1 233 ? 3.432 -24.688 -70.562 1 28.94 233 LYS B C 1
ATOM 3685 O O . LYS B 1 233 ? 2.814 -23.625 -70.562 1 28.94 233 LYS B O 1
ATOM 3690 N N . THR B 1 234 ? 4.059 -24.609 -71.625 1 27.25 234 THR B N 1
ATOM 3691 C CA . THR B 1 234 ? 3.328 -24.172 -72.812 1 27.25 234 THR B CA 1
ATOM 3692 C C . THR B 1 234 ? 2.201 -25.141 -73.188 1 27.25 234 THR B C 1
ATOM 3694 O O . THR B 1 234 ? 2.43 -26.156 -73.812 1 27.25 234 THR B O 1
ATOM 3697 N N . LYS B 1 235 ? 1.394 -25.734 -72.188 1 30.2 235 LYS B N 1
ATOM 3698 C CA . LYS B 1 235 ? 0.376 -26.688 -72.688 1 30.2 235 LYS B CA 1
ATOM 3699 C C . LYS B 1 235 ? -0.499 -26.062 -73.75 1 30.2 235 LYS B C 1
ATOM 3701 O O . LYS B 1 235 ? -1.03 -24.969 -73.562 1 30.2 235 LYS B O 1
ATOM 3706 N N . THR B 1 236 ? -0.413 -26.562 -75.062 1 29.56 236 THR B N 1
ATOM 3707 C CA . THR B 1 236 ? -1.002 -26.391 -76.375 1 29.56 236 THR B CA 1
ATOM 3708 C C . THR B 1 236 ? -2.502 -26.672 -76.312 1 29.56 236 THR B C 1
ATOM 3710 O O . THR B 1 236 ? -2.924 -27.75 -75.938 1 29.56 236 THR B O 1
ATOM 3713 N N . PHE B 1 237 ? -3.461 -25.781 -76.062 1 30.38 237 PHE B N 1
ATOM 3714 C CA . PHE B 1 237 ? -4.91 -25.797 -76.25 1 30.38 237 PHE B CA 1
ATOM 3715 C C . PHE B 1 237 ? -5.281 -26.266 -77.625 1 30.38 237 PHE B C 1
ATOM 3717 O O . PHE B 1 237 ? -4.996 -25.578 -78.625 1 30.38 237 PHE B O 1
ATOM 3724 N N . GLY B 1 238 ? -5.191 -27.578 -77.938 1 25.95 238 GLY B N 1
ATOM 3725 C CA . GLY B 1 238 ? -5.617 -28.203 -79.188 1 25.95 238 GLY B CA 1
ATOM 3726 C C . GLY B 1 238 ? -7.027 -27.812 -79.562 1 25.95 238 GLY B C 1
ATOM 3727 O O . GLY B 1 238 ? -7.961 -27.922 -78.75 1 25.95 238 GLY B O 1
ATOM 3728 N N . GLY B 1 239 ? -7.242 -26.812 -80.375 1 28.02 239 GLY B N 1
ATOM 3729 C CA . GLY B 1 239 ? -8.367 -26.266 -81.125 1 28.02 239 GLY B CA 1
ATOM 3730 C C . GLY B 1 239 ? -9.273 -27.328 -81.688 1 28.02 239 GLY B C 1
ATOM 3731 O O . GLY B 1 239 ? -8.984 -28.516 -81.625 1 28.02 239 GLY B O 1
ATOM 3732 N N . GLY B 1 240 ? -10.062 -26.984 -82.75 1 29.97 240 GLY B N 1
ATOM 3733 C CA . GLY B 1 240 ? -11.266 -27.125 -83.5 1 29.97 240 GLY B CA 1
ATOM 3734 C C . GLY B 1 240 ? -11.211 -28.297 -84.5 1 29.97 240 GLY B C 1
ATOM 3735 O O . GLY B 1 240 ? -12.109 -28.469 -85.312 1 29.97 240 GLY B O 1
ATOM 3736 N N . GLN B 1 241 ? -10.258 -29.156 -84.438 1 23.14 241 GLN B N 1
ATOM 3737 C CA . GLN B 1 241 ? -10.266 -29.781 -85.75 1 23.14 241 GLN B CA 1
ATOM 3738 C C . GLN B 1 241 ? -11.625 -30.422 -86 1 23.14 241 GLN B C 1
ATOM 3740 O O . GLN B 1 241 ? -12.352 -30.797 -85.125 1 23.14 241 GLN B O 1
ATOM 3745 N N . LYS B 1 242 ? -11.5 -31.328 -87 1 26.67 242 LYS B N 1
ATOM 3746 C CA . LYS B 1 242 ? -12.086 -31.766 -88.312 1 26.67 242 LYS B CA 1
ATOM 3747 C C . LYS B 1 242 ? -13.078 -32.906 -88.062 1 26.67 242 LYS B C 1
ATOM 3749 O O . LYS B 1 242 ? -13.844 -33.25 -89 1 26.67 242 LYS B O 1
ATOM 3754 N N . GLN B 1 243 ? -13.93 -33.469 -87.125 1 25.5 243 GLN B N 1
ATOM 3755 C CA . GLN B 1 243 ? -14.945 -33.969 -88.062 1 25.5 243 GLN B CA 1
ATOM 3756 C C . GLN B 1 243 ? -15.836 -32.844 -88.562 1 25.5 243 GLN B C 1
ATOM 3758 O O . GLN B 1 243 ? -16.125 -31.891 -87.812 1 25.5 243 GLN B O 1
#

pLDDT: mean 73.46, std 29.21, range [19.09, 98.94]

Sequence (486 aa):
MAGATLDAKGWHLSTEGIEQCVGDNARKDEKIIDVAKDTDFKEIGRKWLPEDVSKVSCEYVEGPGVLQIQKIRNVAAPKDNEESQGAPRLLKLTLTDGHLNCNGVETEKLDKFGVNVPPGTKVLLKGTVAVEHGILLLNNKNCHLIGGRVEKMAENWELKKMLSKQSKLRGVTEGGPPPFVPFGHKIQQVKPATQKDNFKSLATKKEEKKEEGEFEQQRQATIAEALQAKEEKTKTFGGGQKQMAGATLDAKGWHLSTEGIEQCVGDNARKDEKIIDVAKDTDFKEIGRKWLPEDVSKVSCEYVEGPGVLQIQKIRNVAAPKDNEESQGAPRLLKLTLTDGHLNCNGVETEKLDKFGVNVPPGTKVLLKGTVAVEHGILLLNNKNCHLIGGRVEKMAENWELKKMLSKQSKLRGVTEGGPPPFVPFGHKIQQVKPATQKDNFKSLATKKEEKKEEGEFEQQRQATIAEALQAKEEKTKTFGGGQKQ